Protein 3OT1 (pdb70)

CATH classification: 3.40.50.880

Solvent-accessible surface area: 14676 Å² total

Nearest PDB structures (foldseek):
  3ot1-assembly1_B  TM=9.955E-01  e=1.383E-37  Vibrio cholerae O1 biovar El Tor str. N16961
  4xll-assembly1_B  TM=9.506E-01  e=4.021E-21  Toxoplasma gondii
  4k2h-assembly1_A  TM=8.533E-01  e=3.666E-15  Salmonella enterica subsp. enterica serovar Typhimurium str. LT2
  1sy7-assembly1_A  TM=6.856E-01  e=3.556E-09  Neurospora crassa
  8j4r-assembly1_D  TM=6.897E-01  e=1.342E-07  Escherichia coli

Sequence (383 aa):
SKKRILVPVAHGSEEETVIIVDTLVRAGFFQQVTAAVGGDDKKLQVQGSRGVWLTAEQTTLEEACSSAEEAFDALALPPGGVGGAQQAFADSTALLALIDAFSQQGKLVAAICATPALVFAKQQKFVGARTCHPNFFDHIPSERLSRRQQRVCYYATQHLLTSQGPGTALLEFALAIALLAGVELAQHVAAPVLLHPQQLTELSGFIDAQSSKRILVPVAHGSEEETVIIVDTLVRAGFQVTAAVGDKLQVQGSRGVWLTAEEQTLEACSSAEAFDALALPPGGVGGAQAFADDSTALLALIDAFSSQQGKLVAAIATPALVFAKQQQKFVGARTCHPNFFDHIPSERRLSRRQQRVCYYATQHLLTSQGPGTALLEFALAIALLAGVVELAQHVAAPVLLHPQQLLTELSGF

Secondary structure (DSSP, 8-state):
--EEE--B-TT----HHHHHHHHHHTT-EE--BSSS-SEEE-TTS-EEE-SSBGGG--GGG-SEEEE---HHHHHHHHT-HHHHHHHHHHHHTT-EEEEETTHIIIIIITTT-STT-----GGGGGGS-TTT---SSEEEEGGGTEEEE-SGGGHHHHHH--HHHH-HHHHHHHH-----HHHHHHHHTTTTT-/--EEE--B-TT----HHHHHHHHHHTT-EE--BSSS-SEEE-TTS-EEE-SSBGGG--GGG-SEEEE---HHHHHHHHT-HHHHHHHHHHHHTT-EEEE--HIIIIIITTT-STT-----GGGGGGS-TTT---SSEEEEGGGTEEEE-SGGGHHHHHH--HHHH-HHHHHHHH-----GGGGSSSTT-

Foldseek 3Di:
DQEEEEEWEAQFAVLRCLLVVLSVLLVHHYFEYEDDAQWHAYNVGDIDGGPYYLVPDDLVVGQEYEYTDGPVGLLSLQVGPSNLVNLVRQLVVVGAYEYEACNCQSHCLVPVHPVPAAEHAPVRQVSDPPVRYDPDQWDAGNVRNYIYHHDPVSSNLRSLCCCVPPNLVSSLVSPPVDDDPVSSVCSNCVVVVD/DFEEEEEWEAQFAVLRCLLVVLCVLLVYHYFEYEDDDQWHAYNVGDIDGGPYHLQPDALVVGQEYEYTDGPVGLLSLQVDPSNLVRVVRQQVVVHAYEYEVNCQSHCLVVVHPVPAAEYAPVRQVSDDPVRYDPDQWDAGNVRNYIYGYDPLSSNLRSLCCCVPPRLVSSCVSVVVDDPVVSCVVSPPD

Organism: Vibrio cholerae serotype O1 (strain ATCC 39315 / El Tor Inaba N16961) (NCBI:txid243277)

Radius of gyration: 20.35 Å; Cα contacts (8 Å, |Δi|>4): 961; chains: 2; bounding box: 56×48×40 Å

InterPro domains:
  IPR002818 DJ-1/PfpI [PF01965] (7-172)
  IPR006287 Protein/nucleic acid deglycase DJ-1 [TIGR01383] (8-185)
  IPR029062 Class I glutamine amidotransferase-like [G3DSA:3.40.50.880] (1-205)
  IPR029062 Class I glutamine amidotransferase-like [SSF52317] (7-192)
  IPR050325 Protein/nucleic acid deglycase [PTHR48094] (6-184)

Structure (mmCIF, N/CA/C/O backbone):
data_3OT1
#
_entry.id   3OT1
#
_cell.length_a   64.387
_cell.length_b   64.683
_cell.length_c   81.592
_cell.angle_alpha   90.00
_cell.angle_beta   90.00
_cell.angle_gamma   90.00
#
_symmetry.space_group_name_H-M   'P 21 21 21'
#
loop_
_entity.id
_entity.type
_entity.pdbx_description
1 polymer '4-methyl-5(B-hydroxyethyl)-thiazole monophosphate biosynthesis enzyme'
2 polymer '4-methyl-5(B-hydroxyethyl)-thiazole monophosphate biosynthesis enzyme'
3 non-polymer 'CHLORIDE ION'
4 non-polymer 'SODIUM ION'
5 water water
#
loop_
_atom_site.group_PDB
_atom_site.id
_atom_site.type_symbol
_atom_site.label_atom_id
_atom_site.label_alt_id
_atom_site.label_comp_id
_atom_site.label_asym_id
_atom_site.label_entity_id
_atom_site.label_seq_id
_atom_site.pdbx_PDB_ins_code
_atom_site.Cartn_x
_atom_site.Cartn_y
_atom_site.Cartn_z
_atom_site.occupancy
_atom_site.B_iso_or_equiv
_atom_site.auth_seq_id
_atom_site.auth_comp_id
_atom_site.auth_asym_id
_atom_site.auth_atom_id
_atom_site.pdbx_PDB_model_num
ATOM 1 N N . SER A 1 9 ? 20.536 41.034 22.281 1.00 25.45 6 SER A N 1
ATOM 2 C CA . SER A 1 9 ? 19.231 41.353 22.933 1.00 24.49 6 SER A CA 1
ATOM 3 C C . SER A 1 9 ? 18.731 42.785 22.643 1.00 22.85 6 SER A C 1
ATOM 4 O O . SER A 1 9 ? 17.912 43.341 23.408 1.00 24.16 6 SER A O 1
ATOM 7 N N A LYS A 1 10 ? 19.209 43.335 21.527 0.50 21.57 7 LYS A N 1
ATOM 8 N N B LYS A 1 10 ? 19.225 43.354 21.543 0.50 21.23 7 LYS A N 1
ATOM 9 C CA A LYS A 1 10 ? 18.807 44.647 21.005 0.50 19.34 7 LYS A CA 1
ATOM 10 C CA B LYS A 1 10 ? 18.795 44.657 21.005 0.50 18.68 7 LYS A CA 1
ATOM 11 C C A LYS A 1 10 ? 19.037 45.774 22.002 0.50 17.35 7 LYS A C 1
ATOM 12 C C B LYS A 1 10 ? 19.086 45.843 21.911 0.50 16.90 7 LYS A C 1
ATOM 13 O O A LYS A 1 10 ? 18.146 46.589 22.253 0.50 17.75 7 LYS A O 1
ATOM 14 O O B LYS A 1 10 ? 18.306 46.790 21.974 0.50 16.86 7 LYS A O 1
ATOM 25 N N . ARG A 1 11 ? 20.242 45.813 22.559 1.00 14.83 8 ARG A N 1
ATOM 26 C CA . ARG A 1 11 ? 20.602 46.764 23.600 1.00 12.87 8 ARG A CA 1
ATOM 27 C C . ARG A 1 11 ? 21.632 47.743 23.054 1.00 10.42 8 ARG A C 1
ATOM 28 O O . ARG A 1 11 ? 22.668 47.331 22.512 1.00 11.06 8 ARG A O 1
ATOM 36 N N . ILE A 1 12 ? 21.356 49.046 23.166 1.00 7.81 9 ILE A N 1
ATOM 37 C CA . ILE A 1 12 ? 22.235 50.074 22.602 1.00 7.22 9 ILE A CA 1
ATOM 38 C C . ILE A 1 12 ? 22.689 51.024 23.711 1.00 6.33 9 ILE A C 1
ATOM 39 O O . ILE A 1 12 ? 21.878 51.517 24.500 1.00 7.23 9 ILE A O 1
ATOM 44 N N . LEU A 1 13 ? 23.982 51.320 23.715 1.00 5.83 10 LEU A N 1
ATOM 45 C CA . LEU A 1 13 ? 24.553 52.301 24.625 1.00 5.72 10 LEU A CA 1
ATOM 46 C C . LEU A 1 13 ? 24.788 53.605 23.871 1.00 4.81 10 LEU A C 1
ATOM 47 O O . LEU A 1 13 ? 25.452 53.590 22.828 1.00 5.57 10 LEU A O 1
ATOM 52 N N . VAL A 1 14 ? 24.227 54.712 24.380 1.00 4.99 11 VAL A N 1
ATOM 53 C CA . VAL A 1 14 ? 24.375 56.037 23.789 1.00 4.96 11 VAL A CA 1
ATOM 54 C C . VAL A 1 14 ? 25.004 56.967 24.829 1.00 4.94 11 VAL A C 1
ATOM 55 O O . VAL A 1 14 ? 24.323 57.519 25.704 1.00 5.59 11 VAL A O 1
ATOM 59 N N . PRO A 1 15 ? 26.329 57.155 24.763 1.00 4.93 12 PRO A N 1
ATOM 60 C CA . PRO A 1 15 ? 26.972 58.114 25.654 1.00 5.21 12 PRO A CA 1
ATOM 61 C C . PRO A 1 15 ? 26.570 59.541 25.296 1.00 4.77 12 PRO A C 1
ATOM 62 O O . PRO A 1 15 ? 26.351 59.857 24.131 1.00 5.06 12 PRO A O 1
ATOM 66 N N . VAL A 1 16 ? 26.476 60.376 26.326 1.00 5.34 13 VAL A N 1
ATOM 67 C CA . VAL A 1 16 ? 26.212 61.797 26.163 1.00 5.08 13 VAL A CA 1
ATOM 68 C C . VAL A 1 16 ? 27.157 62.582 27.049 1.00 4.99 13 VAL A C 1
ATOM 69 O O . VAL A 1 16 ? 27.577 62.109 28.108 1.00 6.40 13 VAL A O 1
ATOM 73 N N . ALA A 1 17 ? 27.482 63.787 26.618 1.00 5.18 14 ALA A N 1
ATOM 74 C CA . ALA A 1 17 ? 28.375 64.669 27.370 1.00 5.65 14 ALA A CA 1
ATOM 75 C C . ALA A 1 17 ? 27.883 66.092 27.263 1.00 5.67 14 ALA A C 1
ATOM 76 O O . ALA A 1 17 ? 27.075 66.445 26.414 1.00 5.54 14 ALA A O 1
ATOM 78 N N . HIS A 1 18 ? 28.400 66.941 28.142 1.00 6.42 15 HIS A N 1
ATOM 79 C CA . HIS A 1 18 ? 28.245 68.379 27.988 1.00 6.71 15 HIS A CA 1
ATOM 80 C C . HIS A 1 18 ? 28.702 68.747 26.591 1.00 6.26 15 HIS A C 1
ATOM 81 O O . HIS A 1 18 ? 29.816 68.438 26.197 1.00 8.27 15 HIS A O 1
ATOM 88 N N . GLY A 1 19 ? 27.832 69.373 25.822 1.00 5.77 16 GLY A N 1
ATOM 89 C CA . GLY A 1 19 ? 28.163 69.754 24.479 1.00 5.28 16 GLY A CA 1
ATOM 90 C C . GLY A 1 19 ? 27.783 68.777 23.400 1.00 4.65 16 GLY A C 1
ATOM 91 O O . GLY A 1 19 ? 28.013 69.062 22.219 1.00 5.37 16 GLY A O 1
ATOM 92 N N . SER A 1 20 ? 27.224 67.627 23.758 1.00 4.76 17 SER A N 1
ATOM 93 C CA . SER A 1 20 ? 26.707 66.728 22.750 1.00 4.15 17 SER A CA 1
ATOM 94 C C . SER A 1 20 ? 25.594 67.395 21.951 1.00 4.13 17 SER A C 1
ATOM 95 O O . SER A 1 20 ? 24.826 68.206 22.478 1.00 5.07 17 SER A O 1
ATOM 98 N N . GLU A 1 21 ? 25.527 67.049 20.680 1.00 4.29 18 GLU A N 1
ATOM 99 C CA . GLU A 1 21 ? 24.502 67.574 19.772 1.00 3.95 18 GLU A CA 1
ATOM 100 C C . GLU A 1 21 ? 23.182 66.892 20.138 1.00 4.09 18 GLU A C 1
ATOM 101 O O . GLU A 1 21 ? 23.028 65.668 19.979 1.00 4.05 18 GLU A O 1
ATOM 107 N N . GLU A 1 22 ? 22.275 67.672 20.705 1.00 4.25 19 GLU A N 1
ATOM 108 C CA . GLU A 1 22 ? 21.078 67.102 21.302 1.00 3.96 19 GLU A CA 1
ATOM 109 C C . GLU A 1 22 ? 20.099 66.550 20.290 1.00 4.12 19 GLU A C 1
ATOM 110 O O . GLU A 1 22 ? 19.438 65.557 20.587 1.00 4.21 19 GLU A O 1
ATOM 129 N N . GLU A 1 24 ? 20.896 65.241 17.353 1.00 4.44 21 GLU A N 1
ATOM 130 C CA . GLU A 1 24 ? 21.474 63.967 16.942 1.00 4.33 21 GLU A CA 1
ATOM 131 C C . GLU A 1 24 ? 21.213 62.885 17.983 1.00 4.27 21 GLU A C 1
ATOM 132 O O . GLU A 1 24 ? 20.827 61.768 17.674 1.00 4.57 21 GLU A O 1
ATOM 138 N N . THR A 1 25 ? 21.487 63.220 19.234 1.00 4.23 22 THR A N 1
ATOM 139 C CA . THR A 1 25 ? 21.302 62.285 20.329 1.00 3.81 22 THR A CA 1
ATOM 140 C C . THR A 1 25 ? 19.872 61.768 20.387 1.00 4.37 22 THR A C 1
ATOM 141 O O . THR A 1 25 ? 19.645 60.560 20.472 1.00 4.41 22 THR A O 1
ATOM 145 N N . VAL A 1 26 ? 18.911 62.675 20.384 1.00 4.25 23 VAL A N 1
ATOM 146 C CA . VAL A 1 26 ? 17.528 62.304 20.584 1.00 4.36 23 VAL A CA 1
ATOM 147 C C . VAL A 1 26 ? 16.974 61.590 19.347 1.00 4.58 23 VAL A C 1
ATOM 148 O O . VAL A 1 26 ? 16.185 60.663 19.481 1.00 4.79 23 VAL A O 1
ATOM 152 N N . ILE A 1 27 ? 17.398 61.981 18.153 1.00 4.29 24 ILE A N 1
ATOM 153 C CA . ILE A 1 27 ? 17.023 61.231 16.957 1.00 4.61 24 ILE A CA 1
ATOM 154 C C . ILE A 1 27 ? 17.491 59.785 17.074 1.00 4.71 24 ILE A C 1
ATOM 155 O O . ILE A 1 27 ? 16.741 58.852 16.768 1.00 5.32 24 ILE A O 1
ATOM 160 N N . ILE A 1 28 ? 18.730 59.582 17.495 1.00 4.55 25 ILE A N 1
ATOM 161 C CA . ILE A 1 28 ? 19.250 58.224 17.653 1.00 4.76 25 ILE A CA 1
ATOM 162 C C . ILE A 1 28 ? 18.421 57.456 18.668 1.00 4.46 25 ILE A C 1
ATOM 163 O O . ILE A 1 28 ? 17.979 56.342 18.383 1.00 5.16 25 ILE A O 1
ATOM 168 N N . VAL A 1 29 ? 18.240 58.016 19.851 1.00 4.23 26 VAL A N 1
ATOM 169 C CA . VAL A 1 29 ? 17.553 57.284 20.900 1.00 4.38 26 VAL A CA 1
ATOM 170 C C . VAL A 1 29 ? 16.112 56.954 20.487 1.00 4.31 26 VAL A C 1
ATOM 171 O O . VAL A 1 29 ? 15.668 55.827 20.591 1.00 4.41 26 VAL A O 1
ATOM 175 N N . ASP A 1 30 ? 15.391 57.973 20.040 1.00 4.55 27 ASP A N 1
ATOM 176 C CA . ASP A 1 30 ? 13.972 57.829 19.693 1.00 4.49 27 ASP A CA 1
ATOM 177 C C . ASP A 1 30 ? 13.814 56.786 18.586 1.00 4.41 27 ASP A C 1
ATOM 178 O O . ASP A 1 30 ? 13.004 55.862 18.692 1.00 5.13 27 ASP A O 1
ATOM 183 N N . THR A 1 31 ? 14.586 56.913 17.520 1.00 4.54 28 THR A N 1
ATOM 184 C CA . THR A 1 31 ? 14.459 55.997 16.396 1.00 4.45 28 THR A CA 1
ATOM 185 C C . THR A 1 31 ? 14.736 54.564 16.809 1.00 4.46 28 THR A C 1
ATOM 186 O O . THR A 1 31 ? 14.020 53.638 16.414 1.00 4.83 28 THR A O 1
ATOM 190 N N . LEU A 1 32 ? 15.762 54.356 17.618 1.00 4.06 29 LEU A N 1
ATOM 191 C CA . LEU A 1 32 ? 16.050 53.001 18.070 1.00 4.20 29 LEU A CA 1
ATOM 192 C C . LEU A 1 32 ? 14.975 52.460 19.004 1.00 4.06 29 LEU A C 1
ATOM 193 O O . LEU A 1 32 ? 14.663 51.271 18.925 1.00 5.10 29 LEU A O 1
ATOM 198 N N . VAL A 1 33 ? 14.397 53.306 19.851 1.00 4.42 30 VAL A N 1
ATOM 199 C CA . VAL A 1 33 ? 13.299 52.874 20.696 1.00 4.25 30 VAL A CA 1
ATOM 200 C C . VAL A 1 33 ? 12.075 52.471 19.847 1.00 4.62 30 VAL A C 1
ATOM 201 O O . VAL A 1 33 ? 11.378 51.499 20.153 1.00 4.62 30 VAL A O 1
ATOM 205 N N . ARG A 1 34 ? 11.826 53.189 18.767 1.00 4.20 31 ARG A N 1
ATOM 206 C CA . ARG A 1 34 ? 10.762 52.849 17.851 1.00 4.54 31 ARG A CA 1
ATOM 207 C C . ARG A 1 34 ? 10.928 51.465 17.244 1.00 4.98 31 ARG A C 1
ATOM 208 O O . ARG A 1 34 ? 9.950 50.819 16.852 1.00 5.51 31 ARG A O 1
ATOM 216 N N . ALA A 1 35 ? 12.183 51.054 17.114 1.00 4.63 32 ALA A N 1
ATOM 217 C CA . ALA A 1 35 ? 12.549 49.749 16.569 1.00 4.96 32 ALA A CA 1
ATOM 218 C C . ALA A 1 35 ? 12.560 48.651 17.616 1.00 5.23 32 ALA A C 1
ATOM 219 O O . ALA A 1 35 ? 12.951 47.521 17.303 1.00 7.76 32 ALA A O 1
ATOM 221 N N . GLY A 1 36 ? 12.122 48.934 18.836 1.00 4.66 33 GLY A N 1
ATOM 222 C CA . GLY A 1 36 ? 12.028 47.922 19.874 1.00 6.09 33 GLY A CA 1
ATOM 223 C C . GLY A 1 36 ? 13.326 47.682 20.617 1.00 6.19 33 GLY A C 1
ATOM 224 O O . GLY A 1 36 ? 13.439 46.712 21.362 1.00 7.78 33 GLY A O 1
ATOM 225 N N . PHE A 1 37 ? 14.325 48.545 20.433 1.00 6.03 34 PHE A N 1
ATOM 226 C CA A PHE A 1 37 ? 15.587 48.364 21.097 0.50 6.61 34 PHE A CA 1
ATOM 227 C CA B PHE A 1 37 ? 15.587 48.396 21.158 0.50 6.66 34 PHE A CA 1
ATOM 228 C C . PHE A 1 37 ? 15.503 48.957 22.532 1.00 7.51 34 PHE A C 1
ATOM 229 O O . PHE A 1 37 ? 14.697 49.860 22.821 1.00 8.68 34 PHE A O 1
ATOM 244 N N A GLN A 1 38 ? 16.332 48.418 23.418 0.50 8.51 35 GLN A N 1
ATOM 245 N N B GLN A 1 38 ? 16.351 48.420 23.394 0.50 8.46 35 GLN A N 1
ATOM 246 C CA A GLN A 1 38 ? 16.507 48.965 24.750 0.50 9.63 35 GLN A CA 1
ATOM 247 C CA B GLN A 1 38 ? 16.528 48.909 24.736 0.50 9.52 35 GLN A CA 1
ATOM 248 C C A GLN A 1 38 ? 17.720 49.874 24.725 0.50 8.71 35 GLN A C 1
ATOM 249 C C B GLN A 1 38 ? 17.725 49.866 24.725 0.50 8.67 35 GLN A C 1
ATOM 250 O O A GLN A 1 38 ? 18.842 49.411 24.542 0.50 9.37 35 GLN A O 1
ATOM 251 O O B GLN A 1 38 ? 18.851 49.417 24.542 0.50 9.35 35 GLN A O 1
ATOM 262 N N . VAL A 1 39 ? 17.479 51.161 24.921 1.00 7.83 36 VAL A N 1
ATOM 263 C CA . VAL A 1 39 ? 18.513 52.185 24.739 1.00 7.48 36 VAL A CA 1
ATOM 264 C C . VAL A 1 39 ? 18.853 52.812 26.061 1.00 7.83 36 VAL A C 1
ATOM 265 O O . VAL A 1 39 ? 17.984 53.305 26.775 1.00 9.62 36 VAL A O 1
ATOM 269 N N . THR A 1 40 ? 20.135 52.795 26.400 1.00 6.68 37 THR A N 1
ATOM 270 C CA . THR A 1 40 ? 20.659 53.390 27.608 1.00 7.57 37 THR A CA 1
ATOM 271 C C . THR A 1 40 ? 21.480 54.624 27.253 1.00 6.56 37 THR A C 1
ATOM 272 O O . THR A 1 40 ? 22.491 54.523 26.559 1.00 7.28 37 THR A O 1
ATOM 289 N N . ALA A 1 42 ? 24.015 57.249 28.744 1.00 6.41 39 ALA A N 1
ATOM 290 C CA . ALA A 1 42 ? 24.980 57.227 29.831 1.00 7.19 39 ALA A CA 1
ATOM 291 C C . ALA A 1 42 ? 25.861 58.457 29.758 1.00 6.77 39 ALA A C 1
ATOM 292 O O . ALA A 1 42 ? 26.380 58.775 28.709 1.00 7.31 39 ALA A O 1
ATOM 294 N N . ALA A 1 43 ? 25.989 59.166 30.869 1.00 6.65 40 ALA A N 1
ATOM 295 C CA . ALA A 1 43 ? 26.690 60.447 30.892 1.00 7.48 40 ALA A CA 1
ATOM 296 C C . ALA A 1 43 ? 28.175 60.320 31.153 1.00 7.86 40 ALA A C 1
ATOM 297 O O . ALA A 1 43 ? 28.580 59.669 32.111 1.00 9.84 40 ALA A O 1
ATOM 299 N N . VAL A 1 44 ? 28.962 61.040 30.364 1.00 7.88 41 VAL A N 1
ATOM 300 C CA . VAL A 1 44 ? 30.343 61.334 30.674 1.00 9.30 41 VAL A CA 1
ATOM 301 C C . VAL A 1 44 ? 30.403 62.311 31.841 1.00 10.23 41 VAL A C 1
ATOM 302 O O . VAL A 1 44 ? 29.719 63.343 31.847 1.00 10.02 41 VAL A O 1
ATOM 306 N N A GLY A 1 45 ? 31.219 61.909 32.816 0.50 11.28 42 GLY A N 1
ATOM 307 N N B GLY A 1 45 ? 31.240 62.056 32.844 0.50 11.33 42 GLY A N 1
ATOM 308 C CA A GLY A 1 45 ? 31.342 62.581 34.085 0.50 11.89 42 GLY A CA 1
ATOM 309 C CA B GLY A 1 45 ? 31.459 63.061 33.907 0.50 12.07 42 GLY A CA 1
ATOM 310 C C A GLY A 1 45 ? 30.565 61.894 35.171 0.50 12.68 42 GLY A C 1
ATOM 311 C C B GLY A 1 45 ? 30.737 62.798 35.219 0.50 12.43 42 GLY A C 1
ATOM 312 O O A GLY A 1 45 ? 30.237 60.700 35.095 0.50 12.91 42 GLY A O 1
ATOM 313 O O B GLY A 1 45 ? 30.324 61.669 35.495 0.50 13.26 42 GLY A O 1
ATOM 314 N N A ASP A 1 46 ? 30.269 62.695 36.184 0.50 12.91 43 ASP A N 1
ATOM 315 N N B ASP A 1 46 ? 30.566 63.849 36.020 0.50 12.91 43 ASP A N 1
ATOM 316 C CA A ASP A 1 46 ? 29.665 62.235 37.407 0.50 13.59 43 ASP A CA 1
ATOM 317 C CA B ASP A 1 46 ? 30.174 63.689 37.431 0.50 13.79 43 ASP A CA 1
ATOM 318 C C A ASP A 1 46 ? 28.299 62.885 37.645 0.50 13.34 43 ASP A C 1
ATOM 319 C C B ASP A 1 46 ? 28.663 63.729 37.737 0.50 13.38 43 ASP A C 1
ATOM 320 O O A ASP A 1 46 ? 27.668 62.592 38.676 0.50 13.76 43 ASP A O 1
ATOM 321 O O B ASP A 1 46 ? 28.269 63.782 38.906 0.50 14.32 43 ASP A O 1
ATOM 330 N N . LYS A 1 47 ? 27.822 63.722 36.702 1.00 13.01 44 LYS A N 1
ATOM 331 C CA A LYS A 1 47 ? 26.442 64.230 36.768 0.50 12.51 44 LYS A CA 1
ATOM 332 C CA B LYS A 1 47 ? 26.412 63.991 36.873 0.50 12.66 44 LYS A CA 1
ATOM 333 C C . LYS A 1 47 ? 25.621 63.437 35.728 1.00 11.14 44 LYS A C 1
ATOM 334 O O . LYS A 1 47 ? 26.060 63.342 34.573 1.00 11.76 44 LYS A O 1
ATOM 345 N N . LEU A 1 48 ? 24.442 62.966 36.065 1.00 9.46 45 LEU A N 1
ATOM 346 C CA . LEU A 1 48 ? 23.646 62.250 35.079 1.00 9.40 45 LEU A CA 1
ATOM 347 C C . LEU A 1 48 ? 22.964 63.147 34.048 1.00 7.70 45 LEU A C 1
ATOM 348 O O . LEU A 1 48 ? 22.639 62.688 32.954 1.00 8.23 45 LEU A O 1
ATOM 353 N N . GLN A 1 49 ? 22.763 64.415 34.379 1.00 7.54 46 GLN A N 1
ATOM 354 C CA . GLN A 1 49 ? 22.275 65.352 33.380 1.00 8.37 46 GLN A CA 1
ATOM 355 C C . GLN A 1 49 ? 23.433 66.162 32.833 1.00 8.29 46 GLN A C 1
ATOM 356 O O . GLN A 1 49 ? 24.329 66.615 33.569 1.00 10.13 46 GLN A O 1
ATOM 362 N N . VAL A 1 50 ? 23.422 66.348 31.527 1.00 7.18 47 VAL A N 1
ATOM 363 C CA . VAL A 1 50 ? 24.422 67.131 30.836 1.00 7.38 47 VAL A CA 1
ATOM 364 C C . VAL A 1 50 ? 23.717 68.079 29.894 1.00 6.32 47 VAL A C 1
ATOM 365 O O . VAL A 1 50 ? 22.659 67.768 29.337 1.00 7.58 47 VAL A O 1
ATOM 369 N N . GLN A 1 51 ? 24.304 69.237 29.671 1.00 6.25 48 GLN A N 1
ATOM 370 C C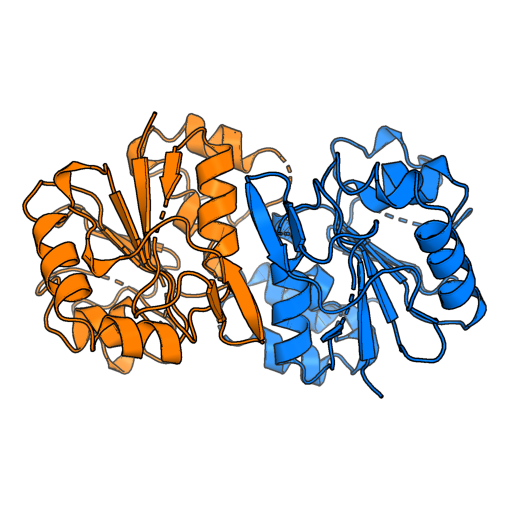A . GLN A 1 51 ? 23.674 70.232 28.822 1.00 6.41 48 GLN A CA 1
ATOM 371 C C . GLN A 1 51 ? 24.182 70.077 27.399 1.00 5.48 48 GLN A C 1
ATOM 372 O O . GLN A 1 51 ? 25.391 70.099 27.146 1.00 6.31 48 GLN A O 1
ATOM 378 N N . GLY A 1 52 ? 23.260 69.868 26.463 1.00 5.68 49 GLY A N 1
ATOM 379 C CA . GLY A 1 52 ? 23.597 69.769 25.073 1.00 5.44 49 GLY A CA 1
ATOM 380 C C . GLY A 1 52 ? 24.137 71.063 24.494 1.00 5.30 49 GLY A C 1
ATOM 381 O O . GLY A 1 52 ? 24.100 72.127 25.114 1.00 6.72 49 GLY A O 1
ATOM 382 N N . SER A 1 53 ? 24.651 70.940 23.279 1.00 5.62 50 SER A N 1
ATOM 383 C CA . SER A 1 53 ? 25.301 72.041 22.584 1.00 5.78 50 SER A CA 1
ATOM 384 C C . SER A 1 53 ? 24.449 73.287 22.414 1.00 5.57 50 SER A C 1
ATOM 385 O O . SER A 1 53 ? 24.998 74.379 22.347 1.00 7.13 50 SER A O 1
ATOM 388 N N . ARG A 1 54 ? 23.141 73.114 22.298 1.00 5.15 51 ARG A N 1
ATOM 389 C CA . ARG A 1 54 ? 22.188 74.220 22.127 1.00 5.32 51 ARG A CA 1
ATOM 390 C C . ARG A 1 54 ? 21.310 74.412 23.358 1.00 6.32 51 ARG A C 1
ATOM 391 O O . ARG A 1 54 ? 20.222 74.973 23.285 1.00 7.44 51 ARG A O 1
ATOM 399 N N . GLY A 1 55 ? 21.790 73.933 24.489 1.00 6.54 52 GLY A N 1
ATOM 400 C CA . GLY A 1 55 ? 21.187 74.229 25.770 1.00 7.20 52 GLY A CA 1
ATOM 401 C C . GLY A 1 55 ? 20.213 73.182 26.275 1.00 6.29 52 GLY A C 1
ATOM 402 O O . GLY A 1 55 ? 19.763 73.291 27.412 1.00 8.18 52 GLY A O 1
ATOM 403 N N . VAL A 1 56 ? 19.870 72.189 25.462 1.00 5.89 53 VAL A N 1
ATOM 404 C CA . VAL A 1 56 ? 18.862 71.216 25.848 1.00 5.87 53 VAL A CA 1
ATOM 405 C C . VAL A 1 56 ? 19.477 70.233 26.843 1.00 5.56 53 VAL A C 1
ATOM 406 O O . VAL A 1 56 ? 20.516 69.619 26.552 1.00 5.96 53 VAL A O 1
ATOM 410 N N . TRP A 1 57 ? 18.834 70.052 27.995 1.00 5.71 54 TRP A N 1
ATOM 411 C CA . TRP A 1 57 ? 19.324 69.109 28.997 1.00 5.83 54 TRP A CA 1
ATOM 412 C C . TRP A 1 57 ? 19.048 67.682 28.575 1.00 6.19 54 TRP A C 1
ATOM 413 O O . TRP A 1 57 ? 17.923 67.342 28.238 1.00 6.91 54 TRP A O 1
ATOM 424 N N . LEU A 1 58 ? 20.101 66.864 28.612 1.00 6.55 55 LEU A N 1
ATOM 425 C CA . LEU A 1 58 ? 20.055 65.438 28.315 1.00 6.62 55 LEU A CA 1
ATOM 426 C C . LEU A 1 58 ? 20.202 64.697 29.637 1.00 6.66 55 LEU A C 1
ATOM 427 O O . LEU A 1 58 ? 21.199 64.817 30.315 1.00 7.85 55 LEU A O 1
ATOM 432 N N . THR A 1 59 ? 19.179 63.935 29.997 1.00 6.42 56 THR A N 1
ATOM 433 C CA . THR A 1 59 ? 19.126 63.233 31.260 1.00 6.59 56 THR A CA 1
ATOM 434 C C . THR A 1 59 ? 19.436 61.748 31.050 1.00 6.60 56 THR A C 1
ATOM 435 O O . THR A 1 59 ? 18.621 60.994 30.507 1.00 8.34 56 THR A O 1
ATOM 439 N N . ALA A 1 60 ? 20.636 61.355 31.451 1.00 6.41 57 ALA A N 1
ATOM 440 C CA . ALA A 1 60 ? 21.064 59.978 31.325 1.00 7.16 57 ALA A CA 1
ATOM 441 C C . ALA A 1 60 ? 20.565 59.153 32.500 1.00 8.28 57 ALA A C 1
ATOM 442 O O . ALA A 1 60 ? 20.165 59.687 33.526 1.00 9.75 57 ALA A O 1
ATOM 444 N N . GLU A 1 61 ? 20.589 57.838 32.321 1.00 9.78 58 GLU A N 1
ATOM 445 C CA . GLU A 1 61 ? 20.119 56.944 33.383 1.00 12.12 58 GLU A CA 1
ATOM 446 C C . GLU A 1 61 ? 21.254 56.345 34.182 1.00 12.39 58 GLU A C 1
ATOM 447 O O . GLU A 1 61 ? 21.022 55.722 35.213 1.00 14.24 58 GLU A O 1
ATOM 453 N N . GLN A 1 62 ? 22.484 56.521 33.727 1.00 13.20 59 GLN A N 1
ATOM 454 C CA . GLN A 1 62 ? 23.629 56.047 34.466 1.00 13.98 59 GLN A CA 1
ATOM 455 C C . GLN A 1 62 ? 24.874 56.746 33.946 1.00 13.39 59 GLN A C 1
ATOM 456 O O . GLN A 1 62 ? 24.868 57.456 32.922 1.00 12.11 59 GLN A O 1
ATOM 462 N N . THR A 1 63 ? 25.934 56.534 34.685 1.00 14.18 60 THR A N 1
ATOM 463 C CA A THR A 1 63 ? 27.202 57.137 34.380 0.50 14.64 60 THR A CA 1
ATOM 464 C CA B THR A 1 63 ? 27.224 57.115 34.414 0.50 14.98 60 THR A CA 1
ATOM 465 C C . THR A 1 63 ? 27.984 56.247 33.415 1.00 14.65 60 THR A C 1
ATOM 466 O O . THR A 1 63 ? 27.852 55.016 33.407 1.00 14.54 60 THR A O 1
ATOM 473 N N . LEU A 1 64 ? 28.806 56.863 32.585 1.00 15.41 61 LEU A N 1
ATOM 474 C CA . LEU A 1 64 ? 29.606 56.089 31.645 1.00 16.78 61 LEU A CA 1
ATOM 475 C C . LEU A 1 64 ? 30.542 55.077 32.338 1.00 18.01 61 LEU A C 1
ATOM 476 O O . LEU A 1 64 ? 30.770 54.004 31.798 1.00 18.34 61 LEU A O 1
ATOM 481 N N A GLU A 1 65 ? 31.056 55.406 33.521 0.50 19.22 62 GLU A N 1
ATOM 482 N N B GLU A 1 65 ? 31.051 55.432 33.526 0.50 19.06 62 GLU A N 1
ATOM 483 C CA A GLU A 1 65 ? 31.920 54.478 34.279 0.50 20.09 62 GLU A CA 1
ATOM 484 C CA B GLU A 1 65 ? 31.857 54.518 34.378 0.50 19.80 62 GLU A CA 1
ATOM 485 C C A GLU A 1 65 ? 31.209 53.188 34.733 0.50 20.05 62 GLU A C 1
ATOM 486 C C B GLU A 1 65 ? 31.182 53.175 34.575 0.50 19.96 62 GLU A C 1
ATOM 487 O O A GLU A 1 65 ? 31.865 52.178 34.999 0.50 21.03 62 GLU A O 1
ATOM 488 O O B GLU A 1 65 ? 31.815 52.123 34.449 0.50 21.06 62 GLU A O 1
ATOM 499 N N . ALA A 1 66 ? 29.882 53.221 34.846 1.00 19.99 63 ALA A N 1
ATOM 500 C CA . ALA A 1 66 ? 29.092 52.018 35.176 1.00 19.81 63 ALA A CA 1
ATOM 501 C C . ALA A 1 66 ? 28.754 51.116 33.980 1.00 19.05 63 ALA A C 1
ATOM 502 O O . ALA A 1 66 ? 28.017 50.121 34.132 1.00 20.99 63 ALA A O 1
ATOM 504 N N . CYS A 1 67 ? 29.264 51.452 32.793 1.00 16.45 64 CYS A N 1
ATOM 505 C CA . CYS A 1 67 ? 28.905 50.717 31.609 1.00 15.27 64 CYS A CA 1
ATOM 506 C C . CYS A 1 67 ? 29.939 49.685 31.256 1.00 15.14 64 CYS A C 1
ATOM 507 O O . CYS A 1 67 ? 31.128 49.961 31.315 1.00 15.42 64 CYS A O 1
ATOM 510 N N . SER A 1 68 ? 29.465 48.508 30.886 1.00 15.06 65 SER A N 1
ATOM 511 C CA A SER A 1 68 ? 30.369 47.503 30.349 0.50 15.15 65 SER A CA 1
ATOM 512 C CA B SER A 1 68 ? 30.318 47.426 30.414 0.50 15.49 65 SER A CA 1
ATOM 513 C C . SER A 1 68 ? 29.777 46.922 29.078 1.00 14.52 65 SER A C 1
ATOM 514 O O . SER A 1 68 ? 28.560 46.718 28.941 1.00 14.47 65 SER A O 1
ATOM 519 N N . ALA A 1 69 ? 30.670 46.700 28.121 1.00 13.25 66 ALA A N 1
ATOM 520 C CA . ALA A 1 69 ? 30.272 46.369 26.773 1.00 12.39 66 ALA A CA 1
ATOM 521 C C . ALA A 1 69 ? 29.449 45.099 26.667 1.00 12.06 66 ALA A C 1
ATOM 522 O O . ALA A 1 69 ? 28.635 44.999 25.778 1.00 11.53 66 ALA A O 1
ATOM 524 N N . GLU A 1 70 ? 29.647 44.104 27.560 1.00 13.03 67 GLU A N 1
ATOM 525 C CA A GLU A 1 70 ? 28.902 42.823 27.445 0.70 13.67 67 GLU A CA 1
ATOM 526 C CA B GLU A 1 70 ? 28.917 42.828 27.487 0.30 13.81 67 GLU A CA 1
ATOM 527 C C . GLU A 1 70 ? 27.405 42.989 27.650 1.00 13.85 67 GLU A C 1
ATOM 528 O O . GLU A 1 70 ? 26.628 42.110 27.248 1.00 15.72 67 GLU A O 1
ATOM 539 N N . ALA A 1 71 ? 26.992 44.113 28.254 1.00 13.96 68 ALA A N 1
ATOM 540 C CA . ALA A 1 71 ? 25.572 44.400 28.465 1.00 14.15 68 ALA A CA 1
ATOM 541 C C . ALA A 1 71 ? 24.898 45.011 27.246 1.00 13.29 68 ALA A C 1
ATOM 542 O O . ALA A 1 71 ? 23.714 45.317 27.307 1.00 14.52 68 ALA A O 1
ATOM 544 N N . PHE A 1 72 ? 25.637 45.206 26.151 1.00 10.93 69 PHE A N 1
ATOM 545 C CA . PHE A 1 72 ? 25.095 45.892 24.978 1.00 9.64 69 PHE A CA 1
ATOM 546 C C . PHE A 1 72 ? 25.460 45.176 23.698 1.00 9.74 69 PHE A C 1
ATOM 547 O O . PHE A 1 72 ? 26.469 44.470 23.630 1.00 10.74 69 PHE A O 1
ATOM 555 N N . ASP A 1 73 ? 24.680 45.423 22.665 1.00 8.87 70 ASP A N 1
ATOM 556 C CA . ASP A 1 73 ? 24.945 44.924 21.337 1.00 8.92 70 ASP A CA 1
ATOM 557 C C . ASP A 1 73 ? 25.616 45.939 20.432 1.00 8.17 70 ASP A C 1
ATOM 558 O O . ASP A 1 73 ? 26.198 45.551 19.439 1.00 9.55 70 ASP A O 1
ATOM 563 N N . ALA A 1 74 ? 25.506 47.235 20.751 1.00 7.10 71 ALA A N 1
ATOM 564 C CA . ALA A 1 74 ? 26.082 48.263 19.905 1.00 6.64 71 ALA A CA 1
ATOM 565 C C . ALA A 1 74 ? 26.256 49.540 20.690 1.00 6.10 71 ALA A C 1
ATOM 566 O O . ALA A 1 74 ? 25.594 49.775 21.699 1.00 6.43 71 ALA A O 1
ATOM 568 N N . LEU A 1 75 ? 27.185 50.352 20.187 1.00 5.33 72 LEU A N 1
ATOM 569 C CA . LEU A 1 75 ? 27.558 51.635 20.766 1.00 5.14 72 LEU A CA 1
ATOM 570 C C . LEU A 1 75 ? 27.258 52.708 19.724 1.00 5.17 72 LEU A C 1
ATOM 571 O O . LEU A 1 75 ? 27.707 52.587 18.594 1.00 6.29 72 LEU A O 1
ATOM 576 N N . ALA A 1 76 ? 26.512 53.754 20.102 1.00 5.46 73 ALA A N 1
ATOM 577 C CA . ALA A 1 76 ? 26.182 54.847 19.198 1.00 5.20 73 ALA A CA 1
ATOM 578 C C . ALA A 1 76 ? 26.619 56.173 19.810 1.00 5.26 73 ALA A C 1
ATOM 579 O O . ALA A 1 76 ? 26.173 56.532 20.914 1.00 5.73 73 ALA A O 1
ATOM 581 N N . LEU A 1 77 ? 27.505 56.867 19.105 1.00 4.88 74 LEU A N 1
ATOM 582 C CA . LEU A 1 77 ? 28.130 58.075 19.606 1.00 4.43 74 LEU A CA 1
ATOM 583 C C . LEU A 1 77 ? 27.594 59.297 18.867 1.00 4.59 74 LEU A C 1
ATOM 584 O O . LEU A 1 77 ? 27.846 59.481 17.677 1.00 5.87 74 LEU A O 1
ATOM 589 N N . PRO A 1 78 ? 26.851 60.166 19.584 1.00 4.63 75 PRO A N 1
ATOM 590 C CA A PRO A 1 78 ? 26.452 61.445 19.004 0.70 4.40 75 PRO A CA 1
ATOM 591 C CA B PRO A 1 78 ? 26.467 61.401 18.913 0.30 4.36 75 PRO A CA 1
ATOM 592 C C . PRO A 1 78 ? 27.653 62.340 18.710 1.00 4.62 75 PRO A C 1
ATOM 593 O O . PRO A 1 78 ? 28.743 62.112 19.243 1.00 5.00 75 PRO A O 1
ATOM 600 N N . GLY A 1 79 ? 27.411 63.369 17.921 1.00 4.74 76 GLY A N 1
ATOM 601 C CA . GLY A 1 79 ? 28.404 64.393 17.642 1.00 5.35 76 GLY A CA 1
ATOM 602 C C . GLY A 1 79 ? 28.194 65.633 18.476 1.00 4.97 76 GLY A C 1
ATOM 603 O O . GLY A 1 79 ? 27.855 65.560 19.657 1.00 5.43 76 GLY A O 1
ATOM 604 N N . GLY A 1 80 ? 28.395 66.783 17.854 1.00 5.90 77 GLY A N 1
ATOM 605 C CA . GLY A 1 80 ? 28.584 68.054 18.549 1.00 6.43 77 GLY A CA 1
ATOM 606 C C . GLY A 1 80 ? 30.053 68.239 18.840 1.00 6.54 77 GLY A C 1
ATOM 607 O O . GLY A 1 80 ? 30.720 67.283 19.217 1.00 7.76 77 GLY A O 1
ATOM 608 N N . VAL A 1 81 ? 30.557 69.462 18.684 1.00 6.63 78 VAL A N 1
ATOM 609 C CA . VAL A 1 81 ? 31.984 69.681 18.820 1.00 7.06 78 VAL A CA 1
ATOM 610 C C . VAL A 1 81 ? 32.445 69.518 20.266 1.00 6.77 78 VAL A C 1
ATOM 611 O O . VAL A 1 81 ? 33.391 68.756 20.568 1.00 7.53 78 VAL A O 1
ATOM 615 N N . GLY A 1 82 ? 31.774 70.210 21.183 1.00 6.84 79 GLY A N 1
ATOM 616 C CA . GLY A 1 82 ? 32.132 70.073 22.592 1.00 7.07 79 GLY A CA 1
ATOM 617 C C . GLY A 1 82 ? 31.950 68.655 23.120 1.00 6.75 79 GLY A C 1
ATOM 618 O O . GLY A 1 82 ? 32.742 68.157 23.917 1.00 8.03 79 GLY A O 1
ATOM 619 N N . GLY A 1 83 ? 30.877 68.003 22.707 1.00 5.98 80 GLY A N 1
ATOM 620 C CA . GLY A 1 83 ? 30.601 66.636 23.119 1.00 6.26 80 GLY A CA 1
ATOM 621 C C . GLY A 1 83 ? 31.648 65.666 22.594 1.00 6.14 80 GLY A C 1
ATOM 622 O O . GLY A 1 83 ? 32.128 64.811 23.338 1.00 5.96 80 GLY A O 1
ATOM 623 N N . ALA A 1 84 ? 32.004 65.790 21.320 1.00 5.96 81 ALA A N 1
ATOM 624 C CA . ALA A 1 84 ? 33.042 64.937 20.747 1.00 6.27 81 ALA A CA 1
ATOM 625 C C . ALA A 1 84 ? 34.365 65.143 21.474 1.00 6.64 81 ALA A C 1
ATOM 626 O O . ALA A 1 84 ? 35.101 64.189 21.732 1.00 7.53 81 ALA A O 1
ATOM 628 N N . GLN A 1 85 ? 34.689 66.387 21.830 1.00 6.89 82 GLN A N 1
ATOM 629 C CA A GLN A 1 85 ? 35.937 66.656 22.567 0.64 7.63 82 GLN A CA 1
ATOM 630 C CA B GLN A 1 85 ? 35.940 66.634 22.549 0.35 7.35 82 GLN A CA 1
ATOM 631 C C . GLN A 1 85 ? 35.875 66.006 23.950 1.00 7.50 82 GLN A C 1
ATOM 632 O O . GLN A 1 85 ? 36.848 65.451 24.441 1.00 8.61 82 GLN A O 1
ATOM 643 N N . ALA A 1 86 ? 34.716 66.087 24.598 1.00 7.01 83 ALA A N 1
ATOM 644 C CA . ALA A 1 86 ? 34.532 65.439 25.893 1.00 7.37 83 ALA A CA 1
ATOM 645 C C . ALA A 1 86 ? 34.717 63.927 25.781 1.00 7.53 83 ALA A C 1
ATOM 646 O O . ALA A 1 86 ? 35.328 63.300 26.654 1.00 8.65 83 ALA A O 1
ATOM 648 N N . PHE A 1 87 ? 34.216 63.327 24.706 1.00 6.80 84 PHE A N 1
ATOM 649 C CA . PHE A 1 87 ? 34.427 61.914 24.454 1.00 6.58 84 PHE A CA 1
ATOM 650 C C . PHE A 1 87 ? 35.919 61.602 24.294 1.00 7.29 84 PHE A C 1
ATOM 651 O O . PHE A 1 87 ? 36.427 60.616 24.840 1.00 8.06 84 PHE A O 1
ATOM 659 N N . ALA A 1 88 ? 36.602 62.432 23.525 1.00 7.34 85 ALA A N 1
ATOM 660 C CA . ALA A 1 88 ? 38.042 62.228 23.266 1.00 8.66 85 ALA A CA 1
ATOM 661 C C . ALA A 1 88 ? 38.878 62.317 24.533 1.00 9.16 85 ALA A C 1
ATOM 662 O O . ALA A 1 88 ? 39.931 61.663 24.631 1.00 11.12 85 ALA A O 1
ATOM 664 N N . ASP A 1 89 ? 38.400 63.115 25.488 1.00 8.74 86 ASP A N 1
ATOM 665 C CA . ASP A 1 89 ? 39.066 63.353 26.761 1.00 10.20 86 ASP A CA 1
ATOM 666 C C . ASP A 1 89 ? 38.649 62.373 27.856 1.00 10.56 86 ASP A C 1
ATOM 667 O O . ASP A 1 89 ? 39.130 62.469 28.983 1.00 12.82 86 ASP A O 1
ATOM 672 N N . SER A 1 90 ? 37.776 61.425 27.541 1.00 9.07 87 SER A N 1
ATOM 673 C CA . SER A 1 90 ? 37.255 60.495 28.506 1.00 8.84 87 SER A CA 1
ATOM 674 C C . SER A 1 90 ? 37.922 59.147 28.378 1.00 8.94 87 SER A C 1
ATOM 675 O O . SER A 1 90 ? 37.738 58.446 27.404 1.00 8.64 87 SER A O 1
ATOM 678 N N . THR A 1 91 ? 38.703 58.798 29.393 1.00 10.02 88 THR A N 1
ATOM 679 C CA . THR A 1 91 ? 39.340 57.485 29.479 1.00 10.76 88 THR A CA 1
ATOM 680 C C . THR A 1 91 ? 38.317 56.371 29.282 1.00 10.07 88 THR A C 1
ATOM 681 O O . THR A 1 91 ? 38.545 55.419 28.518 1.00 10.12 88 THR A O 1
ATOM 685 N N . ALA A 1 92 ? 37.202 56.477 29.984 1.00 9.72 89 ALA A N 1
ATOM 686 C CA . ALA A 1 92 ? 36.189 55.435 29.941 1.00 9.97 89 ALA A CA 1
ATOM 687 C C . ALA A 1 92 ? 35.569 55.328 28.554 1.00 9.04 89 ALA A C 1
ATOM 688 O O . ALA A 1 92 ? 35.279 54.230 28.101 1.00 9.05 89 ALA A O 1
ATOM 690 N N . LEU A 1 93 ? 35.318 56.451 27.886 1.00 7.95 90 LEU A N 1
ATOM 691 C CA . LEU A 1 93 ? 34.702 56.408 26.566 1.00 7.10 90 LEU A CA 1
ATOM 692 C C . LEU A 1 93 ? 35.637 55.712 25.586 1.00 7.30 90 LEU A C 1
ATOM 693 O O . LEU A 1 93 ? 35.225 54.859 24.796 1.00 6.48 90 LEU A O 1
ATOM 698 N N . LEU A 1 94 ? 36.901 56.127 25.594 1.00 7.72 91 LEU A N 1
ATOM 699 C CA . LEU A 1 94 ? 37.865 55.527 24.685 1.00 8.09 91 LEU A CA 1
ATOM 700 C C . LEU A 1 94 ? 38.014 54.021 24.927 1.00 7.99 91 LEU A C 1
ATOM 701 O O . LEU A 1 94 ? 38.100 53.248 23.977 1.00 7.97 91 LEU A O 1
ATOM 706 N N . ALA A 1 95 ? 38.015 53.615 26.190 1.00 7.87 92 ALA A N 1
ATOM 707 C CA . ALA A 1 95 ? 38.053 52.203 26.533 1.00 8.61 92 ALA A CA 1
ATOM 708 C C . ALA A 1 95 ? 36.819 51.454 26.030 1.00 7.99 92 ALA A C 1
ATOM 709 O O . ALA A 1 95 ? 36.939 50.297 25.627 1.00 8.29 92 ALA A O 1
ATOM 711 N N . LEU A 1 96 ? 35.633 52.074 26.085 1.00 7.43 93 LEU A N 1
ATOM 712 C CA . LEU A 1 96 ? 34.436 51.419 25.588 1.00 7.75 93 LEU A CA 1
ATOM 713 C C . LEU A 1 96 ? 34.524 51.217 24.090 1.00 6.28 93 LEU A C 1
ATOM 714 O O . LEU A 1 96 ? 34.051 50.220 23.589 1.00 6.99 93 LEU A O 1
ATOM 719 N N . ILE A 1 97 ? 35.086 52.180 23.361 1.00 6.34 94 ILE A N 1
ATOM 720 C CA . ILE A 1 97 ? 35.259 51.970 21.923 1.00 6.84 94 ILE A CA 1
ATOM 721 C C . ILE A 1 97 ? 36.097 50.703 21.684 1.00 6.80 94 ILE A C 1
ATOM 722 O O . ILE A 1 97 ? 35.740 49.860 20.859 1.00 7.75 94 ILE A O 1
ATOM 727 N N . ASP A 1 98 ? 37.198 50.571 22.412 1.00 6.95 95 ASP A N 1
ATOM 728 C CA . ASP A 1 98 ? 38.049 49.391 22.301 1.00 7.36 95 ASP A CA 1
ATOM 729 C C . ASP A 1 98 ? 37.264 48.115 22.655 1.00 6.56 95 ASP A C 1
ATOM 730 O O . ASP A 1 98 ? 37.349 47.112 21.966 1.00 7.59 95 ASP A O 1
ATOM 735 N N . ALA A 1 99 ? 36.506 48.181 23.740 1.00 6.74 96 ALA A N 1
ATOM 736 C CA . ALA A 1 99 ? 35.793 46.991 24.224 1.00 7.35 96 ALA A CA 1
ATOM 737 C C . ALA A 1 99 ? 34.738 46.531 23.227 1.00 7.48 96 ALA A C 1
ATOM 738 O O . ALA A 1 99 ? 34.651 45.339 22.930 1.00 9.43 96 ALA A O 1
ATOM 740 N N . PHE A 1 100 ? 33.915 47.440 22.714 1.00 6.31 97 PHE A N 1
ATOM 741 C CA . PHE A 1 100 ? 32.888 47.083 21.747 1.00 6.56 97 PHE A CA 1
ATOM 742 C C . PHE A 1 100 ? 33.512 46.531 20.476 1.00 6.50 97 PHE A C 1
ATOM 743 O O . PHE A 1 100 ? 33.087 45.511 19.954 1.00 7.06 97 PHE A O 1
ATOM 751 N N . SER A 1 101 ? 34.519 47.212 19.955 1.00 5.98 98 SER A N 1
ATOM 752 C CA . SER A 1 101 ? 35.124 46.800 18.714 1.00 6.54 98 SER A CA 1
ATOM 753 C C . SER A 1 101 ? 35.812 45.440 18.845 1.00 6.69 98 SER A C 1
ATOM 754 O O . SER A 1 101 ? 35.733 44.637 17.931 1.00 7.51 98 SER A O 1
ATOM 757 N N . GLN A 1 102 ? 36.405 45.176 19.997 1.00 6.08 99 GLN A N 1
ATOM 758 C CA . GLN A 1 102 ? 37.102 43.892 20.223 1.00 6.59 99 GLN A CA 1
ATOM 759 C C . GLN A 1 102 ? 36.144 42.771 20.599 1.00 7.42 99 GLN A C 1
ATOM 760 O O . GLN A 1 102 ? 36.534 41.631 20.723 1.00 11.55 99 GLN A O 1
ATOM 766 N N . GLN A 1 103 ? 34.873 43.071 20.747 1.00 6.41 100 GLN A N 1
ATOM 767 C CA . GLN A 1 103 ? 33.799 42.086 20.857 1.00 6.91 100 GLN A CA 1
ATOM 768 C C . GLN A 1 103 ? 33.031 41.896 19.554 1.00 7.18 100 GLN A C 1
ATOM 769 O O . GLN A 1 103 ? 32.048 41.167 19.515 1.00 9.25 100 GLN A O 1
ATOM 775 N N . GLY A 1 104 ? 33.488 42.545 18.486 1.00 7.32 101 GLY A N 1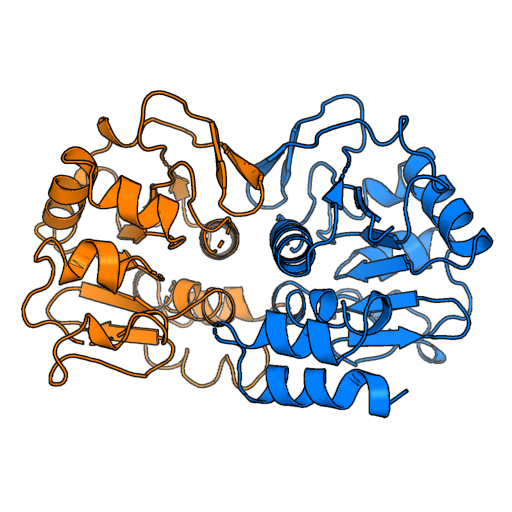
ATOM 776 C CA . GLY A 1 104 ? 32.888 42.417 17.176 1.00 8.04 101 GLY A CA 1
ATOM 777 C C . GLY A 1 104 ? 31.576 43.148 17.004 1.00 8.01 101 GLY A C 1
ATOM 778 O O . GLY A 1 104 ? 30.833 42.869 16.067 1.00 9.90 101 GLY A O 1
ATOM 779 N N . LYS A 1 105 ? 31.299 44.096 17.889 1.00 6.70 102 LYS A N 1
ATOM 780 C CA . LYS A 1 105 ? 30.015 44.794 17.899 1.00 6.84 102 LYS A CA 1
ATOM 781 C C . LYS A 1 105 ? 30.045 46.061 17.094 1.00 6.75 102 LYS A C 1
ATOM 782 O O . LYS A 1 105 ? 31.060 46.740 17.048 1.00 7.39 102 LYS A O 1
ATOM 788 N N . LEU A 1 106 ? 28.899 46.396 16.506 1.00 6.40 103 LEU A N 1
ATOM 789 C CA . LEU A 1 106 ? 28.746 47.651 15.809 1.00 6.59 103 LEU A CA 1
ATOM 790 C C . LEU A 1 106 ? 29.058 48.844 16.701 1.00 5.76 103 LEU A C 1
ATOM 791 O O . LEU A 1 106 ? 28.497 49.001 17.782 1.00 6.26 103 LEU A O 1
ATOM 796 N N . VAL A 1 107 ? 29.932 49.705 16.178 1.00 5.19 104 VAL A N 1
ATOM 797 C CA . VAL A 1 107 ? 30.164 51.038 16.707 1.00 5.65 104 VAL A CA 1
ATOM 798 C C . VAL A 1 107 ? 29.707 52.010 15.629 1.00 5.29 104 VAL A C 1
ATOM 799 O O . VAL A 1 107 ? 30.075 51.876 14.459 1.00 5.53 104 VAL A O 1
ATOM 803 N N . ALA A 1 108 ? 28.885 52.972 16.051 1.00 5.34 105 ALA A N 1
ATOM 804 C CA . ALA A 1 108 ? 28.285 53.943 15.142 1.00 5.23 105 ALA A CA 1
ATOM 805 C C . ALA A 1 108 ? 28.591 55.333 15.668 1.00 5.41 105 ALA A C 1
ATOM 806 O O . ALA A 1 108 ? 28.486 55.554 16.861 1.00 6.53 105 ALA A O 1
ATOM 808 N N . ALA A 1 109 ? 28.962 56.257 14.803 1.00 5.18 106 ALA A N 1
ATOM 809 C CA . ALA A 1 109 ? 29.263 57.613 15.230 1.00 5.23 106 ALA A CA 1
ATOM 810 C C . ALA A 1 109 ? 28.933 58.620 14.152 1.00 5.27 106 ALA A C 1
ATOM 811 O O . ALA A 1 109 ? 29.032 58.335 12.966 1.00 5.56 106 ALA A O 1
ATOM 813 N N . ILE A 1 110 ? 28.570 59.830 14.571 1.00 5.01 107 ILE A N 1
ATOM 814 C CA . ILE A 1 110 ? 28.110 60.848 13.653 1.00 4.85 107 ILE A CA 1
ATOM 815 C C . ILE A 1 110 ? 28.802 62.175 13.909 1.00 5.17 107 ILE A C 1
ATOM 816 O O . ILE A 1 110 ? 29.250 62.464 15.015 1.00 5.90 107 ILE A O 1
ATOM 821 N N . CYS A 1 111 ? 28.787 63.005 12.863 1.00 5.85 108 CYS A N 1
ATOM 822 C CA . CYS A 1 111 ? 29.152 64.404 12.964 1.00 6.43 108 CYS A CA 1
ATOM 823 C C . CYS A 1 111 ? 30.630 64.608 13.339 1.00 6.45 108 CYS A C 1
ATOM 824 O O . CYS A 1 111 ? 31.499 64.096 12.646 1.00 6.75 108 CYS A O 1
ATOM 827 N N . ALA A 1 112 ? 30.928 65.362 14.391 1.00 6.49 109 ALA A N 1
ATOM 828 C CA . ALA A 1 112 ? 32.315 65.635 14.750 1.00 7.57 109 ALA A CA 1
ATOM 829 C C . ALA A 1 112 ? 33.049 64.412 15.288 1.00 6.49 109 ALA A C 1
ATOM 830 O O . ALA A 1 112 ? 34.276 64.387 15.316 1.00 7.26 109 ALA A O 1
ATOM 832 N N . THR A 1 113 ? 32.319 63.430 15.796 1.00 5.71 110 THR A N 1
ATOM 833 C CA . THR A 1 113 ? 32.943 62.370 16.560 1.00 5.94 110 THR A CA 1
ATOM 834 C C . THR A 1 113 ? 33.956 61.524 15.791 1.00 6.02 110 THR A C 1
ATOM 835 O O . THR A 1 113 ? 35.006 61.243 16.323 1.00 6.32 110 THR A O 1
ATOM 839 N N . PRO A 1 114 ? 33.660 61.117 14.548 1.00 5.98 111 PRO A N 1
ATOM 840 C CA . PRO A 1 114 ? 34.694 60.309 13.851 1.00 6.41 111 PRO A CA 1
ATOM 841 C C . PRO A 1 114 ? 35.999 61.096 13.684 1.00 7.40 111 PRO A C 1
ATOM 842 O O . PRO A 1 114 ? 37.071 60.487 13.689 1.00 9.17 111 PRO A O 1
ATOM 846 N N . ALA A 1 115 ? 35.921 62.412 13.505 1.00 6.95 112 ALA A N 1
ATOM 847 C CA . ALA A 1 115 ? 37.114 63.264 13.366 1.00 7.78 112 ALA A CA 1
ATOM 848 C C . ALA A 1 115 ? 37.809 63.508 14.704 1.00 8.12 112 ALA A C 1
ATOM 849 O O . ALA A 1 115 ? 39.011 63.249 14.853 1.00 10.70 112 ALA A O 1
ATOM 851 N N . LEU A 1 116 ? 37.070 64.032 15.679 1.00 7.14 113 LEU A N 1
ATOM 852 C CA . LEU A 1 116 ? 37.662 64.479 16.929 1.00 7.82 113 LEU A CA 1
ATOM 853 C C . LEU A 1 116 ? 37.921 63.368 17.931 1.00 8.12 113 LEU A C 1
ATOM 854 O O . LEU A 1 116 ? 38.728 63.565 18.855 1.00 9.38 113 LEU A O 1
ATOM 859 N N . VAL A 1 117 ? 37.277 62.207 17.745 1.00 7.50 114 VAL A N 1
ATOM 860 C CA . VAL A 1 117 ? 37.525 61.048 18.591 1.00 7.56 114 VAL A CA 1
ATOM 861 C C . VAL A 1 117 ? 38.342 59.991 17.828 1.00 8.10 114 VAL A C 1
ATOM 862 O O . VAL A 1 117 ? 39.471 59.694 18.224 1.00 9.50 114 VAL A O 1
ATOM 866 N N . PHE A 1 118 ? 37.802 59.429 16.755 1.00 7.93 115 PHE A N 1
ATOM 867 C CA . PHE A 1 118 ? 38.482 58.286 16.141 1.00 8.55 115 PHE A CA 1
ATOM 868 C C . PHE A 1 118 ? 39.827 58.676 15.514 1.00 9.31 115 PHE A C 1
ATOM 869 O O . PHE A 1 118 ? 40.856 58.052 15.790 1.00 10.05 115 PHE A O 1
ATOM 877 N N . ALA A 1 119 ? 39.814 59.703 14.668 1.00 10.68 116 ALA A N 1
ATOM 878 C CA . ALA A 1 119 ? 41.024 60.107 13.974 1.00 11.32 116 ALA A CA 1
ATOM 879 C C . ALA A 1 119 ? 42.063 60.595 14.990 1.00 12.21 116 ALA A C 1
ATOM 880 O O . ALA A 1 119 ? 43.230 60.218 14.881 1.00 14.35 116 ALA A O 1
ATOM 882 N N . LYS A 1 120 ? 41.655 61.335 16.025 1.00 12.44 117 LYS A N 1
ATOM 883 C CA . LYS A 1 120 ? 42.593 61.882 17.019 1.00 13.15 117 LYS A CA 1
ATOM 884 C C . LYS A 1 120 ? 43.145 60.880 18.039 1.00 13.32 117 LYS A C 1
ATOM 885 O O . LYS A 1 120 ? 44.250 61.055 18.542 1.00 15.55 117 LYS A O 1
ATOM 889 N N . GLN A 1 121 ? 42.394 59.824 18.352 1.00 11.81 118 GLN A N 1
ATOM 890 C CA . GLN A 1 121 ? 42.773 58.859 19.386 1.00 12.37 118 GLN A CA 1
ATOM 891 C C . GLN A 1 121 ? 43.052 57.463 18.834 1.00 11.51 118 GLN A C 1
ATOM 892 O O . GLN A 1 121 ? 43.048 56.483 19.578 1.00 12.99 118 GLN A O 1
ATOM 898 N N . GLN A 1 122 ? 43.332 57.398 17.539 1.00 11.84 119 GLN A N 1
ATOM 899 C CA . GLN A 1 122 ? 43.705 56.152 16.857 1.00 12.32 119 GLN A CA 1
ATOM 900 C C . GLN A 1 122 ? 42.694 55.050 17.088 1.00 11.68 119 GLN A C 1
ATOM 901 O O . GLN A 1 122 ? 43.041 53.946 17.470 1.00 13.21 119 GLN A O 1
ATOM 907 N N . LYS A 1 123 ? 41.432 55.360 16.852 1.00 10.16 120 LYS A N 1
ATOM 908 C CA . LYS A 1 123 ? 40.395 54.343 16.818 1.00 9.05 120 LYS A CA 1
ATOM 909 C C . LYS A 1 123 ? 40.001 54.100 15.372 1.00 8.82 120 LYS A C 1
ATOM 910 O O . LYS A 1 123 ? 39.943 55.035 14.588 1.00 9.86 120 LYS A O 1
ATOM 916 N N . PHE A 1 124 ? 39.725 52.841 15.030 1.00 8.38 121 PHE A N 1
ATOM 917 C CA . PHE A 1 124 ? 39.334 52.451 13.672 1.00 8.73 121 PHE A CA 1
ATOM 918 C C . PHE A 1 124 ? 40.358 52.885 12.630 1.00 9.14 121 PHE A C 1
ATOM 919 O O . PHE A 1 124 ? 40.019 53.297 11.518 1.00 9.98 121 PHE A O 1
ATOM 927 N N . VAL A 1 125 ? 41.626 52.738 12.992 1.00 9.79 122 VAL A N 1
ATOM 928 C CA . VAL A 1 125 ? 42.706 52.982 12.061 1.00 11.25 122 VAL A CA 1
ATOM 929 C C . VAL A 1 125 ? 42.535 52.072 10.846 1.00 11.36 122 VAL A C 1
ATOM 930 O O . VAL A 1 125 ? 42.255 50.876 10.974 1.00 11.71 122 VAL A O 1
ATOM 934 N N . GLY A 1 126 ? 42.638 52.662 9.668 1.00 12.22 123 GLY A N 1
ATOM 935 C CA . GLY A 1 126 ? 42.444 51.913 8.445 1.00 12.31 123 GLY A CA 1
ATOM 936 C C . GLY A 1 126 ? 41.012 51.802 7.950 1.00 11.61 123 GLY A C 1
ATOM 937 O O . GLY A 1 126 ? 40.800 51.346 6.840 1.00 12.56 123 GLY A O 1
ATOM 938 N N . ALA A 1 127 ? 40.031 52.258 8.723 1.00 10.63 124 ALA A N 1
ATOM 939 C CA . ALA A 1 127 ? 38.627 52.154 8.308 1.00 10.04 124 ALA A CA 1
ATOM 940 C C . ALA A 1 127 ? 38.226 53.290 7.392 1.00 9.11 124 ALA A C 1
ATOM 941 O O . ALA A 1 127 ? 38.675 54.425 7.573 1.00 10.19 124 ALA A O 1
ATOM 943 N N . ARG A 1 128 ? 37.369 52.992 6.428 1.00 9.61 125 ARG A N 1
ATOM 944 C CA . ARG A 1 128 ? 36.657 54.030 5.693 1.00 9.19 125 ARG A CA 1
ATOM 945 C C . ARG A 1 128 ? 35.629 54.653 6.625 1.00 8.16 125 ARG A C 1
ATOM 946 O O . ARG A 1 128 ? 34.933 53.933 7.358 1.00 8.54 125 ARG A O 1
ATOM 962 N N . THR A 1 130 ? 33.074 58.521 7.220 1.00 6.54 127 THR A N 1
ATOM 963 C CA . THR A 1 130 ? 32.685 59.897 6.973 1.00 6.24 127 THR A CA 1
ATOM 964 C C . THR A 1 130 ? 32.567 60.620 8.312 1.00 6.00 127 THR A C 1
ATOM 965 O O . THR A 1 130 ? 32.774 60.043 9.388 1.00 6.37 127 THR A O 1
ATOM 969 N N . CYS A 1 131 ? 32.292 61.916 8.234 1.00 6.07 128 CYS A N 1
ATOM 970 C CA . CYS A 1 131 ? 32.124 62.775 9.406 1.00 6.35 128 CYS A CA 1
ATOM 971 C C . CYS A 1 131 ? 31.479 64.058 8.935 1.00 6.08 128 CYS A C 1
ATOM 972 O O . CYS A 1 131 ? 31.141 64.189 7.762 1.00 6.91 128 CYS A O 1
ATOM 975 N N . HIS A 1 132 ? 31.338 65.018 9.837 1.00 6.30 129 HIS A N 1
ATOM 976 C CA . HIS A 1 132 ? 30.801 66.309 9.412 1.00 6.73 129 HIS A CA 1
ATOM 977 C C . HIS A 1 132 ? 31.713 66.939 8.365 1.00 8.02 129 HIS A C 1
ATOM 978 O O . HIS A 1 132 ? 32.923 66.907 8.526 1.00 7.83 129 HIS A O 1
ATOM 985 N N . PRO A 1 133 ? 31.150 67.523 7.301 1.00 8.65 130 PRO A N 1
ATOM 986 C CA . PRO A 1 133 ? 31.986 68.108 6.256 1.00 9.96 130 PRO A CA 1
ATOM 987 C C . PRO A 1 133 ? 32.988 69.124 6.757 1.00 10.32 130 PRO A C 1
ATOM 988 O O . PRO A 1 133 ? 34.057 69.267 6.165 1.00 12.03 130 PRO A O 1
ATOM 992 N N . ASN A 1 134 ? 32.658 69.846 7.827 1.00 10.68 131 ASN A N 1
ATOM 993 C CA . ASN A 1 134 ? 33.580 70.852 8.335 1.00 11.76 131 ASN A CA 1
ATOM 994 C C . ASN A 1 134 ? 34.801 70.223 9.005 1.00 11.63 131 ASN A C 1
ATOM 995 O O . ASN A 1 134 ? 35.756 70.937 9.343 1.00 13.75 131 ASN A O 1
ATOM 1000 N N . PHE A 1 135 ? 34.810 68.878 9.114 1.00 11.31 132 PHE A N 1
ATOM 1001 C CA . PHE A 1 135 ? 35.917 68.123 9.673 1.00 10.58 132 PHE A CA 1
ATOM 1002 C C . PHE A 1 135 ? 36.494 67.063 8.717 1.00 11.13 132 PHE A C 1
ATOM 1003 O O . PHE A 1 135 ? 37.327 66.255 9.126 1.00 11.05 132 PHE A O 1
ATOM 1011 N N . PHE A 1 136 ? 36.093 67.095 7.445 1.00 10.92 133 PHE A N 1
ATOM 1012 C CA . PHE A 1 136 ? 36.609 66.118 6.474 1.00 10.97 133 PHE A CA 1
ATOM 1013 C C . PHE A 1 136 ? 38.136 66.081 6.449 1.00 11.92 133 PHE A C 1
ATOM 1014 O O . PHE A 1 136 ? 38.740 65.034 6.217 1.00 12.52 133 PHE A O 1
ATOM 1022 N N . ASP A 1 137 ? 38.748 67.237 6.675 1.00 12.92 134 ASP A N 1
ATOM 1023 C CA . ASP A 1 137 ? 40.198 67.337 6.611 1.00 14.05 134 ASP A CA 1
ATOM 1024 C C . ASP A 1 137 ? 40.939 66.573 7.719 1.00 13.75 134 ASP A C 1
ATOM 1025 O O . ASP A 1 137 ? 42.156 66.415 7.658 1.00 15.59 134 ASP A O 1
ATOM 1030 N N . HIS A 1 138 ? 40.203 66.085 8.715 1.00 12.65 135 HIS A N 1
ATOM 1031 C CA . HIS A 1 138 ? 40.782 65.265 9.770 1.00 12.45 135 HIS A CA 1
ATOM 1032 C C . HIS A 1 138 ? 40.932 63.785 9.392 1.00 11.73 135 HIS A C 1
ATOM 1033 O O . HIS A 1 138 ? 41.593 63.032 10.088 1.00 13.52 135 HIS A O 1
ATOM 1040 N N . ILE A 1 139 ? 40.278 63.359 8.323 1.00 11.80 136 ILE A N 1
ATOM 1041 C CA . ILE A 1 139 ? 40.256 61.951 7.953 1.00 12.25 136 ILE A CA 1
ATOM 1042 C C . ILE A 1 139 ? 41.296 61.739 6.837 1.00 13.19 136 ILE A C 1
ATOM 1043 O O . ILE A 1 139 ? 41.358 62.536 5.896 1.00 14.10 136 ILE A O 1
ATOM 1048 N N . PRO A 1 140 ? 42.086 60.650 6.903 1.00 14.31 137 PRO A N 1
ATOM 1049 C CA . PRO A 1 140 ? 43.020 60.406 5.787 1.00 14.76 137 PRO A CA 1
ATOM 1050 C C . PRO A 1 140 ? 42.281 60.402 4.461 1.00 15.07 137 PRO A C 1
ATOM 1051 O O . PRO A 1 140 ? 41.230 59.774 4.341 1.00 14.24 137 PRO A O 1
ATOM 1055 N N . SER A 1 141 ? 42.813 61.127 3.479 1.00 15.80 138 SER A N 1
ATOM 1056 C CA . SER A 1 141 ? 42.085 61.366 2.247 1.00 16.65 138 SER A CA 1
ATOM 1057 C C . SER A 1 141 ? 41.656 60.079 1.540 1.00 15.79 138 SER A C 1
ATOM 1058 O O . SER A 1 141 ? 40.576 60.028 0.958 1.00 16.21 138 SER A O 1
ATOM 1061 N N . GLU A 1 142 ? 42.496 59.047 1.597 1.00 14.90 139 GLU A N 1
ATOM 1062 C CA . GLU A 1 142 ? 42.210 57.784 0.922 1.00 15.75 139 GLU A CA 1
ATOM 1063 C C . GLU A 1 142 ? 41.148 56.970 1.668 1.00 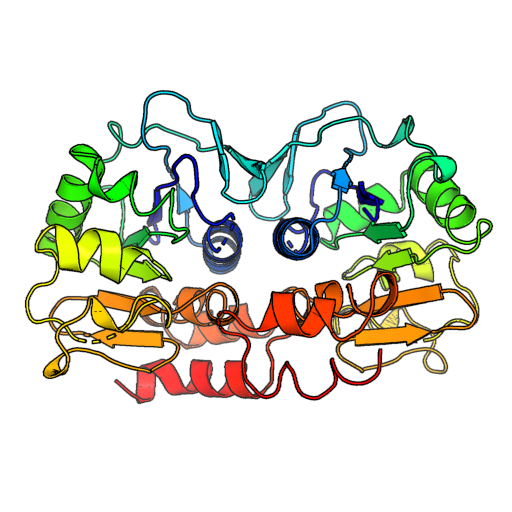14.76 139 GLU A C 1
ATOM 1064 O O . GLU A 1 142 ? 40.571 56.063 1.088 1.00 16.56 139 GLU A O 1
ATOM 1070 N N . ARG A 1 143 ? 40.883 57.306 2.934 1.00 12.89 140 ARG A N 1
ATOM 1071 C CA . ARG A 1 143 ? 39.859 56.608 3.738 1.00 12.42 140 ARG A CA 1
ATOM 1072 C C . ARG A 1 143 ? 38.561 57.401 3.866 1.00 11.76 140 ARG A C 1
ATOM 1073 O O . ARG A 1 143 ? 37.570 56.875 4.364 1.00 12.58 140 ARG A O 1
ATOM 1081 N N . LEU A 1 144 ? 38.567 58.666 3.459 1.00 10.55 141 LEU A N 1
ATOM 1082 C CA . LEU A 1 144 ? 37.379 59.518 3.610 1.00 10.33 141 LEU A CA 1
ATOM 1083 C C . LEU A 1 144 ? 36.265 59.091 2.664 1.00 9.85 141 LEU A C 1
ATOM 1084 O O . LEU A 1 144 ? 36.465 58.999 1.458 1.00 11.48 141 LEU A O 1
ATOM 1089 N N . SER A 1 145 ? 35.082 58.861 3.231 1.00 9.00 142 SER A N 1
ATOM 1090 C CA . SER A 1 145 ? 33.859 58.724 2.485 1.00 8.66 142 SER A CA 1
ATOM 1091 C C . SER A 1 145 ? 33.067 60.033 2.549 1.00 8.16 142 SER A C 1
ATOM 1092 O O . SER A 1 145 ? 33.004 60.672 3.618 1.00 8.72 142 SER A O 1
ATOM 1095 N N . ARG A 1 146 ? 32.433 60.401 1.439 1.00 8.52 143 ARG A N 1
ATOM 1096 C CA A ARG A 1 146 ? 31.485 61.511 1.399 0.50 8.66 143 ARG A CA 1
ATOM 1097 C CA B ARG A 1 146 ? 31.490 61.512 1.434 0.50 8.75 143 ARG A CA 1
ATOM 1098 C C . ARG A 1 146 ? 30.047 61.026 1.343 1.00 8.10 143 ARG A C 1
ATOM 1099 O O . ARG A 1 146 ? 29.138 61.806 1.071 1.00 9.26 143 ARG A O 1
ATOM 1114 N N . GLN A 1 147 ? 29.834 59.745 1.609 1.00 7.75 144 GLN A N 1
ATOM 1115 C CA A GLN A 1 147 ? 28.471 59.252 1.756 0.50 7.64 144 GLN A CA 1
ATOM 1116 C CA B GLN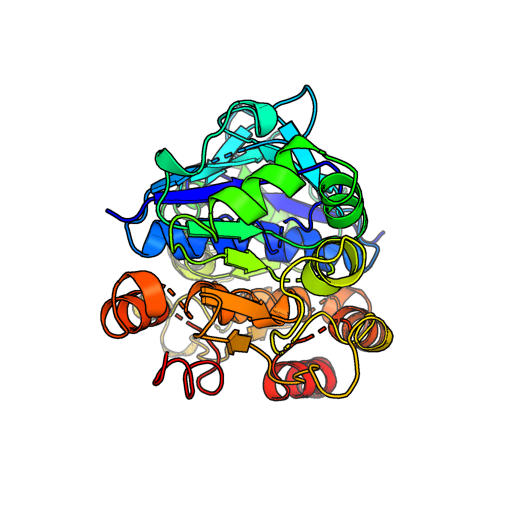 A 1 147 ? 28.482 59.226 1.764 0.50 7.49 144 GLN A CA 1
ATOM 1117 C C . GLN A 1 147 ? 27.819 59.894 2.967 1.00 7.17 144 GLN A C 1
ATOM 1118 O O . GLN A 1 147 ? 28.475 60.145 3.981 1.00 8.08 144 GLN A O 1
ATOM 1129 N N . ARG A 1 148 ? 26.522 60.135 2.863 1.00 7.23 145 ARG A N 1
ATOM 1130 C CA . ARG A 1 148 ? 25.755 60.613 4.009 1.00 6.86 145 ARG A CA 1
ATOM 1131 C C . ARG A 1 148 ? 25.814 59.614 5.160 1.00 6.31 145 ARG A C 1
ATOM 1132 O O . ARG A 1 148 ? 25.900 60.041 6.320 1.00 6.83 145 ARG A O 1
ATOM 1140 N N . VAL A 1 149 ? 25.767 58.316 4.848 1.00 6.53 146 VAL A N 1
ATOM 1141 C CA . VAL A 1 149 ? 25.938 57.222 5.799 1.00 6.68 146 VAL A CA 1
ATOM 1142 C C . VAL A 1 149 ? 26.940 56.231 5.185 1.00 6.16 146 VAL A C 1
ATOM 1143 O O . VAL A 1 149 ? 26.743 55.770 4.077 1.00 7.27 146 VAL A O 1
ATOM 1147 N N . CYS A 1 150 ? 28.012 55.971 5.917 1.00 6.29 147 CYS A N 1
ATOM 1148 C CA . CYS A 1 150 ? 29.084 55.091 5.484 1.00 6.86 147 CYS A CA 1
ATOM 1149 C C . CYS A 1 150 ? 29.206 53.876 6.411 1.00 6.10 147 CYS A C 1
ATOM 1150 O O . CYS A 1 150 ? 29.450 54.031 7.620 1.00 7.14 147 CYS A O 1
ATOM 1153 N N . TYR A 1 151 ? 29.052 52.669 5.877 1.00 6.86 148 TYR A N 1
ATOM 1154 C CA . TYR A 1 151 ? 29.287 51.443 6.611 1.00 7.33 148 TYR A CA 1
ATOM 1155 C C . TYR A 1 151 ? 30.576 50.791 6.129 1.00 7.15 148 TYR A C 1
ATOM 1156 O O . TYR A 1 151 ? 30.773 50.615 4.930 1.00 9.19 148 TYR A O 1
ATOM 1165 N N . TYR A 1 152 ? 31.447 50.478 7.081 1.00 7.80 149 TYR A N 1
ATOM 1166 C CA . TYR A 1 152 ? 32.703 49.785 6.814 1.00 7.88 149 TYR A CA 1
ATOM 1167 C C . TYR A 1 152 ? 32.669 48.445 7.565 1.00 8.10 149 TYR A C 1
ATOM 1168 O O . TYR A 1 152 ? 32.920 48.361 8.764 1.00 8.69 149 TYR A O 1
ATOM 1177 N N . ALA A 1 153 ? 32.321 47.392 6.838 1.00 9.04 150 ALA A N 1
ATOM 1178 C CA . ALA A 1 153 ? 31.985 46.120 7.453 1.00 9.89 150 ALA A CA 1
ATOM 1179 C C . ALA A 1 153 ? 33.171 45.475 8.159 1.00 10.63 150 ALA A C 1
ATOM 1180 O O . ALA A 1 153 ? 33.000 44.857 9.194 1.00 11.07 150 ALA A O 1
ATOM 1182 N N . THR A 1 154 ? 34.363 45.641 7.604 1.00 11.70 151 THR A N 1
ATOM 1183 C CA . THR A 1 154 ? 35.570 44.988 8.109 1.00 13.27 151 THR A CA 1
ATOM 1184 C C . THR A 1 154 ? 35.843 45.284 9.584 1.00 11.94 151 THR A C 1
ATOM 1185 O O . THR A 1 154 ? 36.359 44.432 10.310 1.00 13.69 151 THR A O 1
ATOM 1189 N N . GLN A 1 155 ? 35.485 46.484 10.032 1.00 10.42 152 GLN A N 1
ATOM 1190 C CA . GLN A 1 155 ? 35.657 46.869 11.423 1.00 9.72 152 GLN A CA 1
ATOM 1191 C C . GLN A 1 155 ? 34.313 47.194 12.090 1.00 8.75 152 GLN A C 1
ATOM 1192 O O . GLN A 1 155 ? 34.271 47.852 13.126 1.00 8.75 152 GLN A O 1
ATOM 1198 N N . HIS A 1 156 ? 33.209 46.694 11.517 1.00 8.53 153 HIS A N 1
ATOM 1199 C CA . HIS A 1 156 ? 31.864 46.873 12.077 1.00 8.17 153 HIS A CA 1
ATOM 1200 C C . HIS A 1 156 ? 31.630 48.328 12.468 1.00 7.12 153 HIS A C 1
ATOM 1201 O O . HIS A 1 156 ? 31.294 48.616 13.624 1.00 7.35 153 HIS A O 1
ATOM 1208 N N . LEU A 1 157 ? 31.846 49.243 11.524 1.00 6.43 154 LEU A N 1
ATOM 1209 C CA . LEU A 1 157 ? 31.829 50.676 11.817 1.00 6.33 154 LEU A CA 1
ATOM 1210 C C . LEU A 1 157 ? 30.840 51.417 10.922 1.00 6.10 154 LEU A C 1
ATOM 1211 O O . LEU A 1 157 ? 30.889 51.334 9.699 1.00 8.85 154 LEU A O 1
ATOM 1216 N N . LEU A 1 158 ? 29.936 52.170 11.542 1.00 5.31 155 LEU A N 1
ATOM 1217 C CA . LEU A 1 158 ? 28.969 52.977 10.809 1.00 5.15 155 LEU A CA 1
ATOM 1218 C C . LEU A 1 158 ? 29.224 54.439 11.149 1.00 4.69 155 LEU A C 1
ATOM 1219 O O . LEU A 1 158 ? 29.241 54.789 12.336 1.00 5.48 155 LEU A O 1
ATOM 1224 N N . THR A 1 159 ? 29.412 55.283 10.143 1.00 4.51 156 THR A N 1
ATOM 1225 C CA . THR A 1 159 ? 29.567 56.690 10.397 1.00 4.91 156 THR A CA 1
ATOM 1226 C C . THR A 1 159 ? 28.623 57.523 9.536 1.00 4.74 156 THR A C 1
ATOM 1227 O O . THR A 1 159 ? 28.094 57.069 8.527 1.00 5.42 156 THR A O 1
ATOM 1231 N N . SER A 1 160 ? 28.395 58.761 9.979 1.00 5.10 157 SER A N 1
ATOM 1232 C CA . SER A 1 160 ? 27.495 59.643 9.268 1.00 5.04 157 SER A CA 1
ATOM 1233 C C . SER A 1 160 ? 27.869 61.097 9.559 1.00 5.09 157 SER A C 1
ATOM 1234 O O . SER A 1 160 ? 28.736 61.370 10.368 1.00 5.48 157 SER A O 1
ATOM 1237 N N . GLN A 1 161 ? 27.232 62.033 8.876 1.00 5.45 158 GLN A N 1
ATOM 1238 C CA . GLN A 1 161 ? 27.736 63.401 8.763 1.00 6.04 158 GLN A CA 1
ATOM 1239 C C . GLN A 1 161 ? 27.182 64.466 9.705 1.00 5.78 158 GLN A C 1
ATOM 1240 O O . GLN A 1 161 ? 27.947 65.303 10.142 1.00 6.54 158 GLN A O 1
ATOM 1246 N N . GLY A 1 162 ? 25.893 64.519 9.995 1.00 5.90 159 GLY A N 1
ATOM 1247 C CA . GLY A 1 162 ? 25.406 65.681 10.727 1.00 6.39 159 GLY A CA 1
ATOM 1248 C C . GLY A 1 162 ? 23.957 65.579 11.107 1.00 6.17 159 GLY A C 1
ATOM 1249 O O . GLY A 1 162 ? 23.297 64.551 10.924 1.00 5.86 159 GLY A O 1
ATOM 1250 N N . PRO A 1 163 ? 23.416 66.677 11.629 1.00 6.23 160 PRO A N 1
ATOM 1251 C CA . PRO A 1 163 ? 22.039 66.682 12.079 1.00 6.37 160 PRO A CA 1
ATOM 1252 C C . PRO A 1 163 ? 21.076 66.166 11.003 1.00 6.02 160 PRO A C 1
ATOM 1253 O O . PRO A 1 163 ? 20.165 65.399 11.296 1.00 6.17 160 PRO A O 1
ATOM 1257 N N . GLY A 1 164 ? 21.278 66.610 9.770 1.00 5.43 161 GLY A N 1
ATOM 1258 C CA . GLY A 1 164 ? 20.410 66.259 8.665 1.00 6.03 161 GLY A CA 1
ATOM 1259 C C . GLY A 1 164 ? 20.580 64.862 8.120 1.00 5.33 161 GLY A C 1
ATOM 1260 O O . GLY A 1 164 ? 19.801 64.451 7.257 1.00 5.91 161 GLY A O 1
ATOM 1261 N N . THR A 1 165 ? 21.575 64.115 8.615 1.00 5.45 162 THR A N 1
ATOM 1262 C CA . THR A 1 165 ? 21.730 62.696 8.282 1.00 4.88 162 THR A CA 1
ATOM 1263 C C . THR A 1 165 ? 21.421 61.777 9.455 1.00 4.73 162 THR A C 1
ATOM 1264 O O . THR A 1 165 ? 21.545 60.561 9.322 1.00 5.20 162 THR A O 1
ATOM 1268 N N . ALA A 1 166 ? 21.011 62.319 10.595 1.00 4.63 163 ALA A N 1
ATOM 1269 C CA . ALA A 1 166 ? 20.894 61.528 11.796 1.00 5.16 163 ALA A CA 1
ATOM 1270 C C . ALA A 1 166 ? 19.791 60.463 11.688 1.00 4.52 163 ALA A C 1
ATOM 1271 O O . ALA A 1 166 ? 19.950 59.359 12.182 1.00 4.86 163 ALA A O 1
ATOM 1273 N N . LEU A 1 167 ? 18.652 60.825 11.092 1.00 5.32 164 LEU A N 1
ATOM 1274 C CA A LEU A 1 167 ? 17.589 59.858 10.904 0.60 5.73 164 LEU A CA 1
ATOM 1275 C CA B LEU A 1 167 ? 17.569 59.831 10.903 0.40 4.75 164 LEU A CA 1
ATOM 1276 C C . LEU A 1 167 ? 18.039 58.715 9.972 1.00 4.61 164 LEU A C 1
ATOM 1277 O O . LEU A 1 167 ? 17.830 57.531 10.252 1.00 4.97 164 LEU A O 1
ATOM 1286 N N . GLU A 1 168 ? 18.678 59.074 8.856 1.00 5.18 165 GLU A N 1
ATOM 1287 C CA . GLU A 1 168 ? 19.221 58.087 7.930 1.00 5.00 165 GLU A CA 1
ATOM 1288 C C . GLU A 1 168 ? 20.203 57.163 8.639 1.00 4.49 165 GLU A C 1
ATOM 1289 O O . GLU A 1 168 ? 20.184 55.953 8.434 1.00 5.37 165 GLU A O 1
ATOM 1295 N N . PHE A 1 169 ? 21.046 57.723 9.482 1.00 4.60 166 PHE A N 1
ATOM 1296 C CA . PHE A 1 169 ? 22.045 56.983 10.256 1.00 4.85 166 PHE A CA 1
ATOM 1297 C C . PHE A 1 169 ? 21.382 56.014 11.228 1.00 4.73 166 PHE A C 1
ATOM 1298 O O . PHE A 1 169 ? 21.769 54.835 11.307 1.00 4.77 166 PHE A O 1
ATOM 1306 N N . ALA A 1 170 ? 20.433 56.496 12.035 1.00 4.57 167 ALA A N 1
ATOM 1307 C CA . ALA A 1 170 ? 19.757 55.644 13.000 1.00 4.73 167 ALA A CA 1
ATOM 1308 C C . ALA A 1 170 ? 18.993 54.498 12.305 1.00 4.33 167 ALA A C 1
ATOM 1309 O O . ALA A 1 170 ? 19.009 53.363 12.788 1.00 5.16 167 ALA A O 1
ATOM 1311 N N . LEU A 1 171 ? 18.343 54.795 11.192 1.00 4.76 168 LEU A N 1
ATOM 1312 C CA . LEU A 1 171 ? 17.641 53.767 10.434 1.00 4.78 168 LEU A CA 1
ATOM 1313 C C . LEU A 1 171 ? 18.614 52.744 9.851 1.00 5.21 168 LEU A C 1
ATOM 1314 O O . LEU A 1 171 ? 18.303 51.548 9.839 1.00 5.56 168 LEU A O 1
ATOM 1319 N N . ALA A 1 172 ? 19.781 53.187 9.393 1.00 5.03 169 ALA A N 1
ATOM 1320 C CA . ALA A 1 172 ? 20.810 52.256 8.916 1.00 6.12 169 ALA A CA 1
ATOM 1321 C C . ALA A 1 172 ? 21.290 51.355 10.051 1.00 6.33 169 ALA A C 1
ATOM 1322 O O . ALA A 1 172 ? 21.536 50.166 9.840 1.00 6.40 169 ALA A O 1
ATOM 1332 N N . ILE A 1 174 ? 19.474 50.312 12.548 1.00 5.42 171 ILE A N 1
ATOM 1333 C CA . ILE A 1 174 ? 18.425 49.302 12.666 1.00 6.19 171 ILE A CA 1
ATOM 1334 C C . ILE A 1 174 ? 18.555 48.245 11.581 1.00 5.82 171 ILE A C 1
ATOM 1335 O O . ILE A 1 174 ? 18.449 47.039 11.860 1.00 6.28 171 ILE A O 1
ATOM 1340 N N . ALA A 1 175 ? 18.763 48.684 10.344 1.00 5.27 172 ALA A N 1
ATOM 1341 C CA . ALA A 1 175 ? 18.898 47.743 9.234 1.00 5.72 172 ALA A CA 1
ATOM 1342 C C . ALA A 1 175 ? 20.046 46.757 9.501 1.00 6.15 172 ALA A C 1
ATOM 1343 O O . ALA A 1 175 ? 19.883 45.542 9.274 1.00 7.56 172 ALA A O 1
ATOM 1345 N N . LEU A 1 176 ? 21.180 47.255 9.988 1.00 6.37 173 LEU A N 1
ATOM 1346 C CA . LEU A 1 176 ? 22.340 46.402 10.270 1.00 7.28 173 LEU A CA 1
ATOM 1347 C C . LEU A 1 176 ? 22.089 45.449 11.415 1.00 7.43 173 LEU A C 1
ATOM 1348 O O . LEU A 1 176 ? 22.496 44.287 11.372 1.00 9.55 173 LEU A O 1
ATOM 1353 N N . LEU A 1 177 ? 21.449 45.936 12.467 1.00 7.18 174 LEU A N 1
ATOM 1354 C CA . LEU A 1 177 ? 21.287 45.147 13.702 1.00 8.31 174 LEU A CA 1
ATOM 1355 C C . LEU A 1 177 ? 20.113 44.172 13.636 1.00 8.34 174 LEU A C 1
ATOM 1356 O O . LEU A 1 177 ? 20.154 43.115 14.254 1.00 10.19 174 LEU A O 1
ATOM 1361 N N . ALA A 1 178 ? 19.058 44.525 12.924 1.00 8.15 175 ALA A N 1
ATOM 1362 C CA . ALA A 1 178 ? 17.784 43.809 12.997 1.00 8.82 175 ALA A CA 1
ATOM 1363 C C . ALA A 1 178 ? 17.159 43.540 11.647 1.00 8.91 175 ALA A C 1
ATOM 1364 O O . ALA A 1 178 ? 16.110 42.915 11.605 1.00 9.88 175 ALA A O 1
ATOM 1366 N N . GLY A 1 179 ? 17.779 43.994 10.568 1.00 8.12 176 GLY A N 1
ATOM 1367 C CA . GLY A 1 179 ? 17.318 43.706 9.223 1.00 8.41 176 GLY A CA 1
ATOM 1368 C C . GLY A 1 179 ? 16.595 44.875 8.591 1.00 7.86 176 GLY A C 1
ATOM 1369 O O . GLY A 1 179 ? 15.984 45.699 9.272 1.00 7.77 176 GLY A O 1
ATOM 1370 N N . VAL A 1 180 ? 16.663 44.942 7.269 1.00 9.12 177 VAL A N 1
ATOM 1371 C CA . VAL A 1 180 ? 16.060 46.057 6.560 1.00 10.00 177 VAL A CA 1
ATOM 1372 C C . VAL A 1 180 ? 14.524 46.058 6.696 1.00 8.68 177 VAL A C 1
ATOM 1373 O O . VAL A 1 180 ? 13.916 47.122 6.650 1.00 8.95 177 VAL A O 1
ATOM 1377 N N . GLU A 1 181 ? 13.890 44.902 6.875 1.00 8.83 178 GLU A N 1
ATOM 1378 C CA . GLU A 1 181 ? 12.454 44.900 6.999 1.00 8.31 178 GLU A CA 1
ATOM 1379 C C 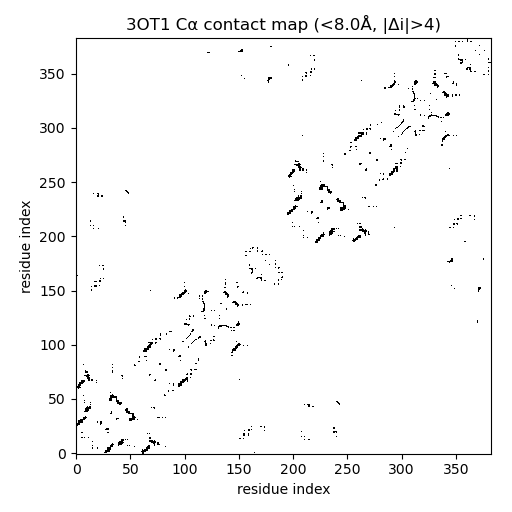. GLU A 1 181 ? 11.982 45.729 8.205 1.00 7.66 178 GLU A C 1
ATOM 1380 O O . GLU A 1 181 ? 11.113 46.573 8.076 1.00 8.09 178 GLU A O 1
ATOM 1386 N N . LEU A 1 182 ? 12.552 45.505 9.374 1.00 6.37 179 LEU A N 1
ATOM 1387 C CA . LEU A 1 182 ? 12.200 46.307 10.526 1.00 6.16 179 LEU A CA 1
ATOM 1388 C C . LEU A 1 182 ? 12.543 47.783 10.269 1.00 6.29 179 LEU A C 1
ATOM 1389 O O . LEU A 1 182 ? 11.747 48.676 10.594 1.00 6.70 179 LEU A O 1
ATOM 1394 N N . ALA A 1 183 ? 13.714 48.066 9.710 1.00 5.70 180 ALA A N 1
ATOM 1395 C CA . ALA A 1 183 ? 14.084 49.453 9.439 1.00 5.75 180 ALA A CA 1
ATOM 1396 C C . ALA A 1 183 ? 13.037 50.128 8.548 1.00 6.08 180 ALA A C 1
ATOM 1397 O O . ALA A 1 183 ? 12.671 51.269 8.796 1.00 6.24 180 ALA A O 1
ATOM 1399 N N . GLN A 1 184 ? 12.563 49.416 7.525 1.00 6.55 181 GLN A N 1
ATOM 1400 C CA . GLN A 1 184 ? 11.542 49.979 6.625 1.00 7.28 181 GLN A CA 1
ATOM 1401 C C . GLN A 1 184 ? 10.246 50.259 7.366 1.00 7.20 181 GLN A C 1
ATOM 1402 O O . GLN A 1 184 ? 9.601 51.291 7.131 1.00 7.37 181 GLN A O 1
ATOM 1408 N N . HIS A 1 185 ? 9.840 49.353 8.250 1.00 7.22 182 HIS A N 1
ATOM 1409 C CA . HIS A 1 185 ? 8.617 49.537 8.992 1.00 7.55 182 HIS A CA 1
ATOM 1410 C C . HIS A 1 185 ? 8.729 50.708 9.947 1.00 7.32 182 HIS A C 1
ATOM 1411 O O . HIS A 1 185 ? 7.758 51.441 10.120 1.00 8.03 182 HIS A O 1
ATOM 1418 N N . VAL A 1 186 ? 9.897 50.910 10.558 1.00 6.96 183 VAL A N 1
ATOM 1419 C CA . VAL A 1 186 ? 10.115 52.035 11.455 1.00 6.52 183 VAL A CA 1
ATOM 1420 C C . VAL A 1 186 ? 10.194 53.348 10.663 1.00 6.33 183 VAL A C 1
ATOM 1421 O O . VAL A 1 186 ? 9.709 54.394 11.102 1.00 7.89 183 VAL A O 1
ATOM 1425 N N . ALA A 1 187 ? 10.801 53.296 9.485 1.00 6.00 184 ALA A N 1
ATOM 1426 C CA . ALA A 1 187 ? 10.952 54.497 8.670 1.00 6.00 184 ALA A CA 1
ATOM 1427 C C . ALA A 1 187 ? 9.643 55.042 8.122 1.00 6.45 184 ALA A C 1
ATOM 1428 O O . ALA A 1 187 ? 9.489 56.249 7.984 1.00 7.23 184 ALA A O 1
ATOM 1430 N N . ALA A 1 188 ? 8.703 54.187 7.780 1.00 7.40 185 ALA A N 1
ATOM 1431 C CA . ALA A 1 188 ? 7.531 54.632 7.043 1.00 9.03 185 ALA A CA 1
ATOM 1432 C C . ALA A 1 188 ? 6.785 55.779 7.760 1.00 10.33 185 ALA A C 1
ATOM 1433 O O . ALA A 1 188 ? 6.493 56.819 7.141 1.00 12.52 185 ALA A O 1
ATOM 1435 N N . PRO A 1 189 ? 6.500 55.653 9.062 1.00 9.54 186 PRO A N 1
ATOM 1436 C CA . PRO A 1 189 ? 5.807 56.760 9.770 1.00 10.36 186 PRO A CA 1
ATOM 1437 C C . PRO A 1 189 ? 6.579 58.021 10.004 1.00 9.44 186 PRO A C 1
ATOM 1438 O O . PRO A 1 189 ? 6.038 58.994 10.537 1.00 10.76 186 PRO A O 1
ATOM 1458 N N . VAL A 1 191 ? 7.917 60.078 7.821 1.00 5.87 188 VAL A N 1
ATOM 1459 C CA . VAL A 1 191 ? 7.777 61.119 6.772 1.00 5.97 188 VAL A CA 1
ATOM 1460 C C . VAL A 1 191 ? 9.165 61.597 6.339 1.00 5.56 188 VAL A C 1
ATOM 1461 O O . VAL A 1 191 ? 9.448 62.787 6.210 1.00 6.10 188 VAL A O 1
ATOM 1465 N N . LEU A 1 192 ? 10.048 60.624 6.092 1.00 6.50 189 LEU A N 1
ATOM 1466 C CA A LEU A 1 192 ? 11.320 60.895 5.432 0.50 7.00 189 LEU A CA 1
ATOM 1467 C CA B LEU A 1 192 ? 11.319 60.918 5.433 0.50 6.72 189 LEU A CA 1
ATOM 1468 C C . LEU A 1 192 ? 11.061 61.528 4.078 1.00 7.53 189 LEU A C 1
ATOM 1469 O O . LEU A 1 192 ? 10.016 61.324 3.479 1.00 7.84 189 LEU A O 1
ATOM 1478 N N . HIS A 1 193 ? 12.068 62.246 3.592 1.00 8.14 190 HIS A N 1
ATOM 1479 C CA . HIS A 1 193 ? 12.050 62.671 2.226 1.00 8.67 190 HIS A CA 1
ATOM 1480 C C . HIS A 1 193 ? 12.071 61.384 1.391 1.00 9.15 190 HIS A C 1
ATOM 1481 O O . HIS A 1 193 ? 12.750 60.416 1.741 1.00 8.80 190 HIS A O 1
ATOM 1488 N N . PRO A 1 194 ? 11.351 61.347 0.265 1.00 10.09 191 PRO A N 1
ATOM 1489 C CA . PRO A 1 194 ? 11.332 60.152 -0.575 1.00 10.48 191 PRO A CA 1
ATOM 1490 C C . PRO A 1 194 ? 12.716 59.572 -0.909 1.00 10.55 191 PRO A C 1
ATOM 1491 O O . PRO A 1 194 ? 12.854 58.329 -0.909 1.00 11.33 191 PRO A O 1
ATOM 1495 N N . GLN A 1 195 ? 13.721 60.434 -1.095 1.00 10.14 192 GLN A N 1
ATOM 1496 C CA . GLN A 1 195 ? 15.067 59.975 -1.387 1.00 10.38 192 GLN A CA 1
ATOM 1497 C C . GLN A 1 195 ? 15.675 59.245 -0.210 1.00 9.31 192 GLN A C 1
ATOM 1498 O O . GLN A 1 195 ? 16.381 58.236 -0.389 1.00 10.38 192 GLN A O 1
ATOM 1504 N N . GLN A 1 196 ? 15.431 59.764 0.998 1.00 9.35 193 GLN A N 1
ATOM 1505 C CA . GLN A 1 196 ? 15.917 59.106 2.211 1.00 9.06 193 GLN A CA 1
ATOM 1506 C C . GLN A 1 196 ? 15.318 57.694 2.307 1.00 9.38 193 GLN A C 1
ATOM 1507 O O . GLN A 1 196 ? 15.980 56.719 2.663 1.00 9.81 193 GLN A O 1
ATOM 1513 N N . LEU A 1 197 ? 14.028 57.587 2.080 1.00 9.95 194 LEU A N 1
ATOM 1514 C CA . LEU A 1 197 ? 13.373 56.285 2.214 1.00 10.24 194 LEU A CA 1
ATOM 1515 C C . LEU A 1 197 ? 13.886 55.255 1.204 1.00 10.00 194 LEU A C 1
ATOM 1516 O O . LEU A 1 197 ? 14.173 54.099 1.545 1.00 11.06 194 LEU A O 1
ATOM 1521 N N . THR A 1 198 ? 14.040 55.680 -0.047 1.00 10.78 195 THR A N 1
ATOM 1522 C CA . THR A 1 198 ? 14.596 54.811 -1.079 1.00 10.54 195 THR A CA 1
ATOM 1523 C C . THR A 1 198 ? 15.985 54.273 -0.743 1.00 9.92 195 THR A C 1
ATOM 1524 O O . THR A 1 198 ? 16.293 53.088 -0.936 1.00 10.24 195 THR A O 1
ATOM 1528 N N . GLU A 1 199 ? 16.812 55.134 -0.196 1.00 10.29 196 GLU A N 1
ATOM 1529 C CA . GLU A 1 199 ? 18.170 54.758 0.122 1.00 9.67 196 GLU A CA 1
ATOM 1530 C C . GLU A 1 199 ? 18.236 53.833 1.324 1.00 10.43 196 GLU A C 1
ATOM 1531 O O . GLU A 1 199 ? 19.106 52.981 1.393 1.00 11.80 196 GLU A O 1
ATOM 1537 N N . LEU A 1 200 ? 17.316 53.966 2.267 1.00 9.99 197 LEU A N 1
ATOM 1538 C CA . LEU A 1 200 ? 17.240 53.014 3.352 1.00 11.66 197 LEU A CA 1
ATOM 1539 C C . LEU A 1 200 ? 16.867 51.630 2.822 1.00 12.55 197 LEU A C 1
ATOM 1540 O O . LEU A 1 200 ? 17.505 50.630 3.170 1.00 13.08 197 LEU A O 1
ATOM 1545 N N . SER A 1 201 ? 15.851 51.566 1.965 1.00 14.20 198 SER A N 1
ATOM 1546 C CA . SER A 1 201 ? 15.379 50.278 1.469 1.00 15.01 198 SER A CA 1
ATOM 1547 C C . SER A 1 201 ? 16.467 49.559 0.683 1.00 14.88 198 SER A C 1
ATOM 1548 O O . SER A 1 201 ? 16.525 48.329 0.677 1.00 16.47 198 SER A O 1
ATOM 1551 N N . GLY A 1 202 ? 17.372 50.313 0.065 1.00 14.39 199 GLY A N 1
ATOM 1552 C CA . GLY A 1 202 ? 18.475 49.711 -0.675 1.00 14.48 199 GLY A CA 1
ATOM 1553 C C . GLY A 1 202 ? 19.768 49.531 0.094 1.00 13.70 199 GLY A C 1
ATOM 1554 O O . GLY A 1 202 ? 20.751 49.025 -0.449 1.00 13.51 199 GLY A O 1
ATOM 1555 N N . PHE A 1 203 ? 19.776 49.926 1.367 1.00 13.22 200 PHE A N 1
ATOM 1556 C CA . PHE A 1 203 ? 21.024 50.035 2.131 1.00 12.98 200 PHE A CA 1
ATOM 1557 C C . PHE A 1 203 ? 21.732 48.698 2.310 1.00 12.91 200 PHE A C 1
ATOM 1558 O O . PHE A 1 203 ? 22.933 48.600 2.101 1.00 14.20 200 PHE A O 1
ATOM 1566 N N . ILE A 1 204 ? 21.002 47.668 2.726 1.00 12.75 201 ILE A N 1
ATOM 1567 C CA . ILE A 1 204 ? 21.641 46.373 2.948 1.00 13.91 201 ILE A CA 1
ATOM 1568 C C . ILE A 1 204 ? 22.065 45.734 1.611 1.00 15.31 201 ILE A C 1
ATOM 1569 O O . ILE A 1 204 ? 23.139 45.130 1.524 1.00 16.30 201 ILE A O 1
ATOM 1574 N N . ASP A 1 205 ? 21.228 45.868 0.581 1.00 16.14 202 ASP A N 1
ATOM 1575 C CA . ASP A 1 205 ? 21.577 45.354 -0.749 1.00 18.32 202 ASP A CA 1
ATOM 1576 C C . ASP A 1 205 ? 22.881 45.958 -1.247 1.00 19.52 202 ASP A C 1
ATOM 1577 O O . ASP A 1 205 ? 23.683 45.267 -1.898 1.00 20.94 202 ASP A O 1
ATOM 1582 N N . ALA A 1 206 ? 23.111 47.230 -0.930 1.00 20.57 203 ALA A N 1
ATOM 1583 C CA . ALA A 1 206 ? 24.342 47.917 -1.323 1.00 21.60 203 ALA A CA 1
ATOM 1584 C C . ALA A 1 206 ? 25.599 47.393 -0.609 1.00 23.30 203 ALA A C 1
ATOM 1585 O O . ALA A 1 206 ? 26.707 47.793 -0.968 1.00 24.38 203 ALA A O 1
ATOM 1587 N N . GLN A 1 207 ? 25.448 46.502 0.377 1.00 24.16 204 GLN A N 1
ATOM 1588 C CA . GLN A 1 207 ? 26.615 45.917 1.070 1.00 25.00 204 GLN A CA 1
ATOM 1589 C C . GLN A 1 207 ? 27.119 44.620 0.421 1.00 25.65 204 GLN A C 1
ATOM 1590 O O . GLN A 1 207 ? 26.362 43.878 -0.213 1.00 26.51 204 GLN A O 1
ATOM 1604 N N A SER B 2 9 ? 16.400 89.588 19.473 0.50 15.88 6 SER B N 1
ATOM 1605 N N B SER B 2 9 ? 16.425 89.581 19.460 0.50 15.44 6 SER B N 1
ATOM 1606 C CA A SER B 2 9 ? 16.353 88.183 19.105 0.50 14.84 6 SER B CA 1
ATOM 1607 C CA B SER B 2 9 ? 16.343 88.161 19.105 0.50 14.06 6 SER B CA 1
ATOM 1608 C C A SER B 2 9 ? 14.940 87.629 19.257 0.50 13.34 6 SER B C 1
ATOM 1609 C C B SER B 2 9 ? 14.896 87.715 19.192 0.50 12.86 6 SER B C 1
ATOM 1610 O O A SER B 2 9 ? 14.277 87.890 20.270 0.50 13.87 6 SER B O 1
ATOM 1611 O O B SER B 2 9 ? 14.157 88.148 20.088 0.50 13.36 6 SER B O 1
ATOM 1616 N N . LYS B 2 10 ? 14.472 86.851 18.282 1.00 10.76 7 LYS B N 1
ATOM 1617 C CA . LYS B 2 10 ? 13.096 86.356 18.355 1.00 8.72 7 LYS B CA 1
ATOM 1618 C C . LYS B 2 10 ? 12.943 85.395 19.518 1.00 7.81 7 LYS B C 1
ATOM 1619 O O . LYS B 2 10 ? 13.854 84.639 19.813 1.00 9.23 7 LYS B O 1
ATOM 1625 N N . ARG B 2 11 ? 11.776 85.431 20.143 1.00 6.76 8 ARG B N 1
ATOM 1626 C CA . ARG B 2 11 ? 11.458 84.646 21.311 1.00 6.37 8 ARG B CA 1
ATOM 1627 C C . ARG B 2 11 ? 10.405 83.613 20.965 1.00 5.31 8 ARG B C 1
ATOM 1628 O O . ARG B 2 11 ? 9.320 83.957 20.464 1.00 6.17 8 ARG B O 1
ATOM 1636 N N . ILE B 2 12 ? 10.709 82.348 21.215 1.00 4.92 9 ILE B N 1
ATOM 1637 C CA . ILE B 2 12 ? 9.819 81.253 20.829 1.00 5.21 9 ILE B CA 1
ATOM 1638 C C . ILE B 2 12 ? 9.427 80.453 22.059 1.00 4.03 9 ILE B C 1
ATOM 1639 O O . ILE B 2 12 ? 10.294 80.073 22.834 1.00 5.57 9 ILE B O 1
ATOM 1644 N N . LEU B 2 13 ? 8.138 80.199 22.215 1.00 3.77 10 LEU B N 1
ATOM 1645 C CA . LEU B 2 13 ? 7.623 79.314 23.252 1.00 3.89 10 LEU B CA 1
ATOM 1646 C C . LEU B 2 13 ? 7.365 77.926 22.667 1.00 3.63 10 LEU B C 1
ATOM 1647 O O . LEU B 2 13 ? 6.673 77.823 21.672 1.00 3.86 10 LEU B O 1
ATOM 1652 N N . VAL B 2 14 ? 7.958 76.906 23.307 1.00 3.59 11 VAL B N 1
ATOM 1653 C CA . VAL B 2 14 ? 7.781 75.528 22.909 1.00 4.07 11 VAL B CA 1
ATOM 1654 C C . VAL B 2 14 ? 7.191 74.762 24.099 1.00 3.81 11 VAL B C 1
ATOM 1655 O O . VAL B 2 14 ? 7.918 74.313 24.998 1.00 4.45 11 VAL B O 1
ATOM 1659 N N 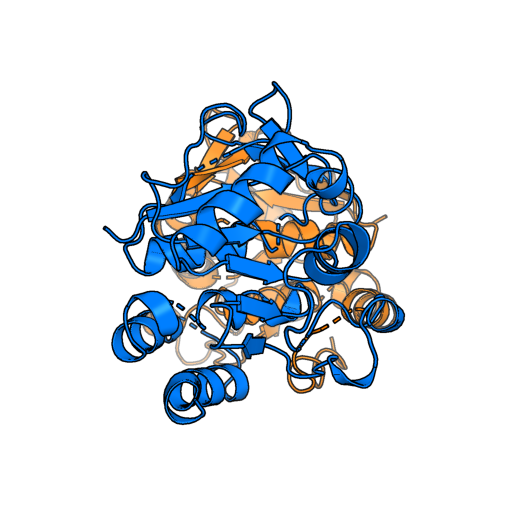. PRO B 2 15 ? 5.863 74.569 24.114 1.00 3.84 12 PRO B N 1
ATOM 1660 C CA . PRO B 2 15 ? 5.265 73.750 25.163 1.00 4.16 12 PRO B CA 1
ATOM 1661 C C . PRO B 2 15 ? 5.646 72.286 24.999 1.00 4.03 12 PRO B C 1
ATOM 1662 O O . PRO B 2 15 ? 5.809 71.793 23.887 1.00 4.34 12 PRO B O 1
ATOM 1666 N N . VAL B 2 16 ? 5.781 71.609 26.133 1.00 3.98 13 VAL B N 1
ATOM 1667 C CA . VAL B 2 16 ? 6.017 70.195 26.175 1.00 4.29 13 VAL B CA 1
ATOM 1668 C C . VAL B 2 16 ? 5.105 69.558 27.198 1.00 4.06 13 VAL B C 1
ATOM 1669 O O . VAL B 2 16 ? 4.698 70.192 28.175 1.00 4.86 13 VAL B O 1
ATOM 1673 N N . ALA B 2 17 ? 4.814 68.277 26.999 1.00 4.17 14 ALA B N 1
ATOM 1674 C CA . ALA B 2 17 ? 3.968 67.520 27.910 1.00 4.68 14 ALA B CA 1
ATOM 1675 C C . ALA B 2 17 ? 4.469 66.075 27.966 1.00 4.87 14 ALA B C 1
ATOM 1676 O O . ALA B 2 17 ? 5.246 65.647 27.131 1.00 4.99 14 ALA B O 1
ATOM 1678 N N . HIS B 2 18 ? 4.014 65.352 28.977 1.00 5.00 15 HIS B N 1
ATOM 1679 C CA . HIS B 2 18 ? 4.187 63.910 29.012 1.00 5.55 15 HIS B CA 1
ATOM 1680 C C . HIS B 2 18 ? 3.676 63.348 27.689 1.00 5.02 15 HIS B C 1
ATOM 1681 O O . HIS B 2 18 ? 2.539 63.592 27.300 1.00 5.91 15 HIS B O 1
ATOM 1688 N N . GLY B 2 19 ? 4.512 62.603 26.984 1.00 5.21 16 GLY B N 1
ATOM 1689 C CA . GLY B 2 19 ? 4.151 62.031 25.719 1.00 5.15 16 GLY B CA 1
ATOM 1690 C C . GLY B 2 19 ? 4.439 62.883 24.504 1.00 4.71 16 GLY B C 1
ATOM 1691 O O . GLY B 2 19 ? 4.155 62.442 23.382 1.00 5.39 16 GLY B O 1
ATOM 1692 N N . SER B 2 20 ? 4.979 64.086 24.663 1.00 4.73 17 SER B N 1
ATOM 1693 C CA . SER B 2 20 ? 5.442 64.840 23.520 1.00 4.68 17 SER B CA 1
ATOM 1694 C C . SER B 2 20 ? 6.505 64.048 22.760 1.00 4.58 17 SER B C 1
ATOM 1695 O O . SER B 2 20 ? 7.277 63.304 23.335 1.00 4.75 17 SER B O 1
ATOM 1698 N N . GLU B 2 21 ? 6.527 64.237 21.454 1.00 4.25 18 GLU B N 1
ATOM 1699 C CA . GLU B 2 21 ? 7.506 63.587 20.585 1.00 4.21 18 GLU B CA 1
ATOM 1700 C C . GLU B 2 21 ? 8.850 64.305 20.779 1.00 4.37 18 GLU B C 1
ATOM 1701 O O . GLU B 2 21 ? 8.983 65.484 20.426 1.00 4.48 18 GLU B O 1
ATOM 1707 N N . GLU B 2 22 ? 9.792 63.617 21.404 1.00 4.54 19 GLU B N 1
ATOM 1708 C CA . GLU B 2 22 ? 11.043 64.262 21.809 1.00 4.09 19 GLU B CA 1
ATOM 1709 C C . GLU B 2 22 ? 11.947 64.619 20.655 1.00 4.15 19 GLU B C 1
ATOM 1710 O O . GLU B 2 22 ? 12.649 65.627 20.747 1.00 4.53 19 GLU B O 1
ATOM 1729 N N . GLU B 2 24 ? 10.895 65.507 17.591 1.00 4.68 21 GLU B N 1
ATOM 1730 C CA . GLU B 2 24 ? 10.290 66.699 17.048 1.00 5.16 21 GLU B CA 1
ATOM 1731 C C . GLU B 2 24 ? 10.631 67.902 17.921 1.00 4.82 21 GLU B C 1
ATOM 1732 O O . GLU B 2 24 ? 11.035 68.958 17.415 1.00 5.43 21 GLU B O 1
ATOM 1738 N N . THR B 2 25 ? 10.448 67.756 19.234 1.00 3.99 22 THR B N 1
ATOM 1739 C CA . THR B 2 25 ? 10.706 68.843 20.165 1.00 3.72 22 THR B CA 1
ATOM 1740 C C . THR B 2 25 ? 12.135 69.341 20.064 1.00 3.92 22 THR B C 1
ATOM 1741 O O . THR B 2 25 ? 12.385 70.535 19.959 1.00 4.41 22 THR B O 1
ATOM 1745 N N . VAL B 2 26 ? 13.082 68.428 20.147 1.00 3.84 23 VAL B N 1
ATOM 1746 C CA . VAL B 2 26 ? 14.482 68.815 20.217 1.00 3.62 23 VAL B CA 1
ATOM 1747 C C . VAL B 2 26 ? 14.986 69.328 18.867 1.00 4.07 23 VAL B C 1
ATOM 1748 O O . VAL B 2 26 ? 15.791 70.257 18.811 1.00 4.11 23 VAL B O 1
ATOM 1752 N N . ILE B 2 27 ? 14.513 68.772 17.764 1.00 3.89 24 ILE B N 1
ATOM 1753 C CA . ILE B 2 27 ? 14.821 69.340 16.438 1.00 4.05 24 ILE B CA 1
ATOM 1754 C C . ILE B 2 27 ? 14.379 70.796 16.379 1.00 4.39 24 ILE B C 1
ATOM 1755 O O . ILE B 2 27 ? 15.135 71.661 15.942 1.00 5.19 24 ILE B O 1
ATOM 1760 N N . ILE B 2 28 ? 13.163 71.071 16.830 1.00 4.28 25 ILE B N 1
ATOM 1761 C CA . ILE B 2 28 ? 12.660 72.434 16.835 1.00 4.24 25 ILE B CA 1
ATOM 1762 C C . ILE B 2 28 ? 13.536 73.344 17.712 1.00 4.15 25 ILE B C 1
ATOM 1763 O O . ILE B 2 28 ? 13.992 74.401 17.278 1.00 4.63 25 ILE B O 1
ATOM 1768 N N . VAL B 2 29 ? 13.750 72.949 18.958 1.00 3.87 26 VAL B N 1
ATOM 1769 C CA . VAL B 2 29 ? 14.475 73.791 19.880 1.00 4.19 26 VAL B CA 1
ATOM 1770 C C . VAL B 2 29 ? 15.900 74.058 19.372 1.00 4.44 26 VAL B C 1
ATOM 1771 O O . VAL B 2 29 ? 16.329 75.196 19.340 1.00 4.94 26 VAL B O 1
ATOM 1775 N N . ASP B 2 30 ? 16.612 73.005 19.021 1.00 4.25 27 ASP B N 1
ATOM 1776 C CA . ASP B 2 30 ? 17.996 73.113 18.585 1.00 4.59 27 ASP B CA 1
ATOM 1777 C C . ASP B 2 30 ? 18.106 74.007 17.357 1.00 4.71 27 ASP B C 1
ATOM 1778 O O . ASP B 2 30 ? 18.929 74.942 17.307 1.00 4.50 27 ASP B O 1
ATOM 1783 N N . THR B 2 31 ? 17.262 73.770 16.357 1.00 4.01 28 THR B N 1
ATOM 1784 C CA . THR B 2 31 ? 17.328 74.536 15.123 1.00 4.09 28 THR B CA 1
ATOM 1785 C C . THR B 2 31 ? 17.056 76.018 15.383 1.00 3.80 28 THR B C 1
ATOM 1786 O O . THR B 2 31 ? 17.736 76.893 14.827 1.00 4.87 28 THR B O 1
ATOM 1790 N N . LEU B 2 32 ? 16.078 76.316 16.232 1.00 3.87 29 LEU B N 1
ATOM 1791 C CA . LEU B 2 32 ? 15.782 77.710 16.547 1.00 4.31 29 LEU B CA 1
ATOM 1792 C C . LEU B 2 32 ? 16.901 78.374 17.352 1.00 4.32 29 LEU B C 1
ATOM 1793 O O . LEU B 2 32 ? 17.223 79.544 17.122 1.00 4.49 29 LEU B O 1
ATOM 1798 N N . VAL B 2 33 ? 17.513 77.646 18.280 1.00 4.21 30 VAL B N 1
ATOM 1799 C CA . VAL B 2 33 ? 18.650 78.174 19.013 1.00 4.54 30 VAL B CA 1
ATOM 1800 C C . VAL B 2 33 ? 19.829 78.443 18.072 1.00 4.76 30 VAL B C 1
ATOM 1801 O O . VAL B 2 33 ? 20.541 79.444 18.237 1.00 4.86 30 VAL B O 1
ATOM 1805 N N . ARG B 2 34 ? 20.009 77.604 17.058 1.00 4.07 31 ARG B N 1
ATOM 1806 C CA . ARG B 2 34 ? 21.036 77.838 16.049 1.00 4.73 31 ARG B CA 1
ATOM 1807 C C . ARG B 2 34 ? 20.846 79.168 15.316 1.00 5.15 31 ARG B C 1
ATOM 1808 O O . ARG B 2 34 ? 21.827 79.732 14.819 1.00 6.14 31 ARG B O 1
ATOM 1816 N N . ALA B 2 35 ? 19.601 79.628 15.217 1.00 5.36 32 ALA B N 1
ATOM 1817 C CA . ALA B 2 35 ? 19.279 80.894 14.563 1.00 5.63 32 ALA B CA 1
ATOM 1818 C C . ALA B 2 35 ? 19.508 82.110 15.470 1.00 6.15 32 ALA B C 1
ATOM 1819 O O . ALA B 2 35 ? 19.290 83.250 15.034 1.00 8.07 32 ALA B O 1
ATOM 1821 N N . GLY B 2 36 ? 19.961 81.894 16.703 1.00 5.73 33 GLY B N 1
ATOM 1822 C CA . GLY B 2 36 ? 20.121 82.967 17.676 1.00 6.58 33 GLY B CA 1
ATOM 1823 C C . GLY B 2 36 ? 18.843 83.342 18.395 1.00 7.20 33 GLY B C 1
ATOM 1824 O O . GLY B 2 36 ? 18.829 84.316 19.130 1.00 8.61 33 GLY B O 1
ATOM 1825 N N . PHE B 2 37 ? 17.792 82.537 18.256 1.00 6.11 34 PHE B N 1
ATOM 1826 C CA . PHE B 2 37 ? 16.532 82.817 18.928 1.00 6.20 34 PHE B CA 1
ATOM 1827 C C . PHE B 2 37 ? 16.587 82.423 20.403 1.00 5.86 34 PHE B C 1
ATOM 1828 O O . PHE B 2 37 ? 17.380 81.570 20.804 1.00 6.84 34 PHE B O 1
ATOM 1836 N N . GLN B 2 38 ? 15.735 83.046 21.211 1.00 6.59 35 GLN B N 1
ATOM 1837 C CA . GLN B 2 38 ? 15.568 82.719 22.622 1.00 7.00 35 GLN B CA 1
ATOM 1838 C C . GLN B 2 38 ? 14.393 81.769 22.735 1.00 6.53 35 GLN B C 1
ATOM 1839 O O . GLN B 2 38 ? 13.264 82.165 22.501 1.00 6.83 35 GLN B O 1
ATOM 1845 N N . VAL B 2 39 ? 14.682 80.512 23.045 1.00 5.17 36 VAL B N 1
ATOM 1846 C CA . VAL B 2 39 ? 13.685 79.450 23.028 1.00 5.73 36 VAL B CA 1
ATOM 1847 C C . VAL B 2 39 ? 13.398 78.999 24.443 1.00 5.81 36 VAL B C 1
ATOM 1848 O O . VAL B 2 39 ? 14.294 78.629 25.192 1.00 7.67 36 VAL B O 1
ATOM 1852 N N . THR B 2 40 ? 12.130 79.067 24.823 1.00 5.00 37 THR B N 1
ATOM 1853 C CA . THR B 2 40 ? 11.673 78.660 26.128 1.00 5.31 37 THR B CA 1
ATOM 1854 C C . THR B 2 40 ? 10.819 77.409 26.013 1.00 4.59 37 THR B C 1
ATOM 1855 O O . THR B 2 40 ? 9.751 77.441 25.410 1.00 5.22 37 THR B O 1
ATOM 1875 N N . ALA B 2 42 ? 8.336 75.008 27.984 1.00 4.94 39 ALA B N 1
ATOM 1876 C CA . ALA B 2 42 ? 7.428 75.188 29.106 1.00 5.45 39 ALA B CA 1
ATOM 1877 C C . ALA B 2 42 ? 6.539 73.951 29.249 1.00 5.06 39 ALA B C 1
ATOM 1878 O O . ALA B 2 42 ? 5.934 73.516 28.273 1.00 5.72 39 ALA B O 1
ATOM 1880 N N . ALA B 2 43 ? 6.451 73.412 30.462 1.00 4.94 40 ALA B N 1
ATOM 1881 C CA . ALA B 2 43 ? 5.794 72.133 30.668 1.00 5.32 40 ALA B CA 1
ATOM 1882 C C . ALA B 2 43 ? 4.321 72.275 31.034 1.00 5.26 40 ALA B C 1
ATOM 1883 O O . ALA B 2 43 ? 3.981 73.049 31.937 1.00 5.75 40 ALA B O 1
ATOM 1885 N N . VAL B 2 44 ? 3.476 71.479 30.387 1.00 5.01 41 VAL B N 1
ATOM 1886 C CA . VAL B 2 44 ? 2.102 71.286 30.797 1.00 5.70 41 VAL B CA 1
ATOM 1887 C C . VAL B 2 44 ? 2.114 70.358 32.017 1.00 6.17 41 VAL B C 1
ATOM 1888 O O . VAL B 2 44 ? 2.797 69.333 32.020 1.00 6.47 41 VAL B O 1
ATOM 1892 N N . GLY B 2 45 ? 1.331 70.719 33.031 1.00 6.30 42 GLY B N 1
ATOM 1893 C CA . GLY B 2 45 ? 1.248 69.955 34.265 1.00 6.87 42 GLY B CA 1
ATOM 1894 C C . GLY B 2 45 ? 2.047 70.556 35.382 1.00 7.71 42 GLY B C 1
ATOM 1895 O O . GLY B 2 45 ? 2.443 71.703 35.289 1.00 10.27 42 GLY B O 1
ATOM 1896 N N . ASP B 2 46 ? 2.282 69.788 36.443 1.00 7.27 43 ASP B N 1
ATOM 1897 C CA . ASP B 2 46 ? 2.866 70.338 37.672 1.00 8.66 43 ASP B CA 1
ATOM 1898 C C . ASP B 2 46 ? 4.326 69.965 37.880 1.00 8.00 43 ASP B C 1
ATOM 1899 O O . ASP B 2 46 ? 4.890 70.194 38.953 1.00 10.40 43 ASP B O 1
ATOM 1904 N N . LYS B 2 47 ? 4.957 69.408 36.852 1.00 8.17 44 LYS B N 1
ATOM 1905 C CA . LYS B 2 47 ? 6.371 69.040 36.865 1.00 8.92 44 LYS B CA 1
ATOM 1906 C C . LYS B 2 47 ? 7.103 69.726 35.707 1.00 8.15 44 LYS B C 1
ATOM 1907 O O . LYS B 2 47 ? 6.579 69.789 34.591 1.00 9.08 44 LYS B O 1
ATOM 1913 N N . LEU B 2 48 ? 8.320 70.195 35.952 1.00 6.79 45 LEU B N 1
ATOM 1914 C CA . LEU B 2 48 ? 9.081 70.796 34.865 1.00 6.83 45 LEU B CA 1
ATOM 1915 C C . LEU B 2 48 ? 9.748 69.794 33.937 1.00 6.32 45 LEU B C 1
ATOM 1916 O O . LEU B 2 48 ? 10.043 70.126 32.784 1.00 7.85 45 LEU B O 1
ATOM 1921 N N . GLN B 2 49 ? 9.996 68.584 34.429 1.00 6.00 46 GLN B N 1
ATOM 1922 C CA . GLN B 2 49 ? 10.506 67.527 33.582 1.00 5.87 46 GLN B CA 1
ATOM 1923 C C . GLN B 2 49 ? 9.377 66.586 33.220 1.00 6.91 46 GLN B C 1
ATOM 1924 O O . GLN B 2 49 ? 8.618 66.145 34.088 1.00 8.77 46 GLN B O 1
ATOM 1930 N N . VAL B 2 50 ? 9.224 66.338 31.934 1.00 6.30 47 VAL B N 1
ATOM 1931 C CA . VAL B 2 50 ? 8.201 65.436 31.418 1.00 6.67 47 VAL B CA 1
ATOM 1932 C C . VAL B 2 50 ? 8.864 64.399 30.520 1.00 5.96 47 VAL B C 1
ATOM 1933 O O . VAL B 2 50 ? 9.838 64.681 29.832 1.00 6.32 47 VAL B O 1
ATOM 1937 N N . GLN B 2 51 ? 8.329 63.183 30.524 1.00 5.86 48 GLN B N 1
ATOM 1938 C CA . GLN B 2 51 ? 8.901 62.127 29.726 1.00 6.80 48 GLN B CA 1
ATOM 1939 C C . GLN B 2 51 ? 8.276 62.112 28.358 1.00 5.75 48 GLN B C 1
ATOM 1940 O O . GLN B 2 51 ? 7.047 62.059 28.204 1.00 6.41 48 GLN B O 1
ATOM 1946 N N . GLY B 2 52 ? 9.140 62.162 27.357 1.00 5.37 49 GLY B N 1
ATOM 1947 C CA . GLY B 2 52 ? 8.707 62.075 25.996 1.00 5.82 49 GLY B CA 1
ATOM 1948 C C . GLY B 2 52 ? 8.154 60.705 25.629 1.00 5.19 49 GLY B C 1
ATOM 1949 O O . GLY B 2 52 ? 8.304 59.720 26.371 1.00 6.14 49 GLY B O 1
ATOM 1950 N N . SER B 2 53 ? 7.548 60.654 24.456 1.00 4.92 50 SER B N 1
ATOM 1951 C CA . SER B 2 53 ? 6.923 59.448 23.916 1.00 5.48 50 SER B CA 1
ATOM 1952 C C . SER B 2 53 ? 7.814 58.204 23.912 1.00 5.28 50 SER B C 1
ATOM 1953 O O . SER B 2 53 ? 7.329 57.093 24.124 1.00 6.47 50 SER B O 1
ATOM 1956 N N . ARG B 2 54 ? 9.097 58.402 23.661 1.00 4.90 51 ARG B N 1
ATOM 1957 C CA . ARG B 2 54 ? 10.073 57.303 23.569 1.00 4.87 51 ARG B CA 1
ATOM 1958 C C . ARG B 2 54 ? 10.996 57.268 24.775 1.00 5.37 51 ARG B C 1
ATOM 1959 O O . ARG B 2 54 ? 12.074 56.676 24.759 1.00 7.43 51 ARG B O 1
ATOM 1967 N N . GLY B 2 55 ? 10.553 57.883 25.866 1.00 5.36 52 GLY B N 1
ATOM 1968 C CA . GLY B 2 55 ? 11.214 57.789 27.161 1.00 6.03 52 GLY B CA 1
ATOM 1969 C C . GLY B 2 55 ? 12.219 58.887 27.466 1.00 6.00 52 GLY B C 1
ATOM 1970 O O . GLY B 2 55 ? 12.746 58.917 28.586 1.00 7.59 52 GLY B O 1
ATOM 1971 N N . VAL B 2 56 ? 12.531 59.753 26.506 1.00 5.25 53 VAL B N 1
ATOM 1972 C CA . VAL B 2 56 ? 13.532 60.793 26.729 1.00 5.56 53 VAL B CA 1
ATOM 1973 C C . VAL B 2 56 ? 12.952 61.892 27.606 1.00 4.91 53 VAL B C 1
ATOM 1974 O O . VAL B 2 56 ? 11.913 62.465 27.278 1.00 6.22 53 VAL B O 1
ATOM 1978 N N . TRP B 2 57 ? 13.639 62.224 28.691 1.00 5.08 54 TRP B N 1
ATOM 1979 C CA . TRP B 2 57 ? 13.186 63.296 29.561 1.00 5.21 54 TRP B CA 1
ATOM 1980 C C . TRP B 2 57 ? 13.431 64.654 28.955 1.00 5.17 54 TRP B C 1
ATOM 1981 O O . TRP B 2 57 ? 14.539 64.949 28.505 1.00 6.37 54 TRP B O 1
ATOM 1992 N N . LEU B 2 58 ? 12.381 65.470 28.917 1.00 5.12 55 LEU B N 1
ATOM 1993 C CA . LEU B 2 58 ? 12.440 66.847 28.442 1.00 5.20 55 LEU B CA 1
ATOM 1994 C C . LEU B 2 58 ? 12.355 67.771 29.647 1.00 5.79 55 LEU B C 1
ATOM 1995 O O . LEU B 2 58 ? 11.411 67.699 30.425 1.00 6.34 55 LEU B O 1
ATOM 2000 N N . THR B 2 59 ? 13.359 68.626 29.811 1.00 5.07 56 THR B N 1
ATOM 2001 C CA . THR B 2 59 ? 13.420 69.537 30.941 1.00 5.31 56 THR B CA 1
ATOM 2002 C C . THR B 2 59 ? 13.022 70.933 30.510 1.00 5.09 56 THR B C 1
ATOM 2003 O O . THR B 2 59 ? 13.775 71.619 29.820 1.00 5.93 56 THR B O 1
ATOM 2007 N N . ALA B 2 60 ? 11.842 71.346 30.946 1.00 5.04 57 ALA B N 1
ATOM 2008 C CA . ALA B 2 60 ? 11.342 72.675 30.680 1.00 5.86 57 ALA B CA 1
ATOM 2009 C C . ALA B 2 60 ? 11.950 73.675 31.675 1.00 6.08 57 ALA B C 1
ATOM 2010 O O . ALA B 2 60 ? 12.352 73.316 32.759 1.00 6.56 57 ALA B O 1
ATOM 2012 N N . GLU B 2 61 ? 11.955 74.940 31.263 1.00 6.94 58 GLU B N 1
ATOM 2013 C CA A GLU B 2 61 ? 12.471 76.019 32.094 0.50 8.41 58 GLU B CA 1
ATOM 2014 C CA B GLU B 2 61 ? 12.452 76.091 32.036 0.50 8.31 58 GLU B CA 1
ATOM 2015 C C . GLU B 2 61 ? 11.399 76.603 33.013 1.00 7.71 58 GLU B C 1
ATOM 2016 O O . GLU B 2 61 ? 11.713 77.136 34.082 1.00 8.46 58 GLU B O 1
ATOM 2027 N N . GLN B 2 62 ? 10.130 76.507 32.629 1.00 7.49 59 GLN B N 1
ATOM 2028 C CA . GLN B 2 62 ? 9.037 77.108 33.378 1.00 7.41 59 GLN B CA 1
ATOM 2029 C C . GLN B 2 62 ? 7.738 76.388 33.050 1.00 6.64 59 GLN B C 1
ATOM 2030 O O . GLN B 2 62 ? 7.662 75.578 32.127 1.00 6.91 59 GLN B O 1
ATOM 2036 N N . THR B 2 63 ? 6.733 76.677 33.846 1.00 6.80 60 THR B N 1
ATOM 2037 C CA . THR B 2 63 ? 5.436 76.071 33.668 1.00 6.70 60 THR B CA 1
ATOM 2038 C C . THR B 2 63 ? 4.659 76.739 32.533 1.00 5.86 60 THR B C 1
ATOM 2039 O O . THR B 2 63 ? 4.616 77.955 32.423 1.00 7.83 60 THR B O 1
ATOM 2043 N N . LEU B 2 64 ? 4.017 75.924 31.710 1.00 6.22 61 LEU B N 1
ATOM 2044 C CA . LEU B 2 64 ? 3.228 76.419 30.594 1.00 6.22 61 LEU B CA 1
ATOM 2045 C C . LEU B 2 64 ? 2.086 77.287 31.079 1.00 6.71 61 LEU B C 1
ATOM 2046 O O . LEU B 2 64 ? 1.786 78.323 30.499 1.00 6.99 61 LEU B O 1
ATOM 2051 N N . GLU B 2 65 ? 1.477 76.878 32.173 1.00 8.12 62 GLU B N 1
ATOM 2052 C CA . GLU B 2 65 ? 0.240 77.487 32.595 1.00 9.29 62 GLU B CA 1
ATOM 2053 C C . GLU B 2 65 ? 0.407 78.951 33.020 1.00 10.60 62 GLU B C 1
ATOM 2054 O O . GLU B 2 65 ? -0.572 79.714 32.991 1.00 13.57 62 GLU B O 1
ATOM 2060 N N . ALA B 2 66 ? 1.621 79.370 33.369 1.00 9.56 63 ALA B N 1
ATOM 2061 C CA . ALA B 2 66 ? 1.861 80.769 33.720 1.00 10.32 63 ALA B CA 1
ATOM 2062 C C . ALA B 2 66 ? 2.422 81.615 32.565 1.00 9.58 63 ALA B C 1
ATOM 2063 O O . ALA B 2 66 ? 2.626 82.828 32.726 1.00 10.94 63 ALA B O 1
ATOM 2065 N N . CYS B 2 67 ? 2.650 81.013 31.405 1.00 7.60 64 CYS B N 1
ATOM 2066 C CA . CYS B 2 67 ? 3.146 81.761 30.254 1.00 6.79 64 CYS B CA 1
ATOM 2067 C C . CYS B 2 67 ? 2.064 82.675 29.697 1.00 6.36 64 CYS B C 1
ATOM 2068 O O . CYS B 2 67 ? 0.878 82.372 29.751 1.00 7.75 64 CYS B O 1
ATOM 2071 N N . SER B 2 68 ? 2.499 83.797 29.143 1.00 6.05 65 SER B N 1
ATOM 2072 C CA A SER B 2 68 ? 1.629 84.687 28.384 0.50 6.25 65 SER B CA 1
ATOM 2073 C CA B SER B 2 68 ? 1.605 84.655 28.354 0.50 6.49 65 SER B CA 1
ATOM 2074 C C . SER B 2 68 ? 2.194 84.877 26.979 1.00 5.65 65 SER B C 1
ATOM 2075 O O . SER B 2 68 ? 3.416 84.996 26.827 1.00 6.17 65 SER B O 1
ATOM 2080 N N . ALA B 2 69 ? 1.315 84.965 25.977 1.00 5.21 66 ALA B N 1
ATOM 2081 C CA . ALA B 2 69 ? 1.743 85.200 24.603 1.00 5.16 66 ALA B CA 1
ATOM 2082 C C . ALA B 2 69 ? 2.529 86.499 24.473 1.00 5.00 66 ALA B C 1
ATOM 2083 O O . ALA B 2 69 ? 3.411 86.595 23.632 1.00 5.25 66 ALA B O 1
ATOM 2085 N N . GLU B 2 70 ? 2.227 87.486 25.297 1.00 5.08 67 GLU B N 1
ATOM 2086 C CA . GLU B 2 70 ? 2.905 88.776 25.238 1.00 5.38 67 GLU B CA 1
ATOM 2087 C C . GLU B 2 70 ? 4.405 88.667 25.384 1.00 5.64 67 GLU B C 1
ATOM 2088 O O . GLU B 2 70 ? 5.127 89.547 24.910 1.00 6.30 67 GLU B O 1
ATOM 2094 N N . ALA B 2 71 ? 4.882 87.616 26.046 1.00 6.38 68 ALA B N 1
ATOM 2095 C CA . ALA B 2 71 ? 6.300 87.459 26.312 1.00 6.70 68 ALA B CA 1
ATOM 2096 C C . ALA B 2 71 ? 7.060 86.788 25.149 1.00 6.37 68 ALA B C 1
ATOM 2097 O O . ALA B 2 71 ? 8.260 86.576 25.255 1.00 7.71 68 ALA B O 1
ATOM 2099 N N . PHE B 2 72 ? 6.385 86.493 24.040 1.00 5.14 69 PHE B N 1
ATOM 2100 C CA . PHE B 2 72 ? 6.976 85.740 22.939 1.00 4.89 69 PHE B CA 1
ATOM 2101 C C . PHE B 2 72 ? 6.600 86.299 21.597 1.00 5.44 69 PHE B C 1
ATOM 2102 O O . PHE B 2 72 ? 5.598 87.018 21.439 1.00 6.55 69 PHE B O 1
ATOM 2110 N N . ASP B 2 73 ? 7.374 85.920 20.584 1.00 5.28 70 ASP B N 1
ATOM 2111 C CA . ASP B 2 73 ? 7.084 86.238 19.201 1.00 5.48 70 ASP B CA 1
ATOM 2112 C C . ASP B 2 73 ? 6.380 85.129 18.430 1.00 5.24 70 ASP B C 1
ATOM 2113 O O . ASP B 2 73 ? 5.769 85.398 17.406 1.00 6.33 70 ASP B O 1
ATOM 2118 N N . ALA B 2 74 ? 6.490 83.885 18.889 1.00 4.83 71 ALA B N 1
ATOM 2119 C CA . ALA B 2 74 ? 5.886 82.767 18.154 1.00 4.39 71 ALA B CA 1
ATOM 2120 C C . ALA B 2 74 ? 5.718 81.601 19.106 1.00 4.53 71 ALA B C 1
ATOM 2121 O O . ALA B 2 74 ? 6.438 81.500 20.112 1.00 4.71 71 ALA B O 1
ATOM 2123 N N . LEU B 2 75 ? 4.785 80.731 18.728 1.00 4.65 72 LEU B N 1
ATOM 2124 C CA . LEU B 2 75 ? 4.474 79.508 19.468 1.00 4.31 72 LEU B CA 1
ATOM 2125 C C . LEU B 2 75 ? 4.761 78.320 18.555 1.00 4.92 72 LEU B C 1
ATOM 2126 O O . LEU B 2 75 ? 4.316 78.309 17.413 1.00 5.02 72 LEU B O 1
ATOM 2131 N N . ALA B 2 76 ? 5.511 77.338 19.043 1.00 4.25 73 ALA B N 1
ATOM 2132 C CA . ALA B 2 76 ? 5.815 76.118 18.277 1.00 4.37 73 ALA B CA 1
ATOM 2133 C C . ALA B 2 76 ? 5.375 74.906 19.111 1.00 4.33 73 ALA B C 1
ATOM 2134 O O . ALA B 2 76 ? 5.912 74.674 20.184 1.00 4.75 73 ALA B O 1
ATOM 2136 N N . LEU B 2 77 ? 4.431 74.154 18.574 1.00 4.17 74 LEU B N 1
ATOM 2137 C CA . LEU B 2 77 ? 3.861 73.004 19.248 1.00 4.31 74 LEU B CA 1
ATOM 2138 C C . LEU B 2 77 ? 4.375 71.693 18.664 1.00 3.90 74 LEU B C 1
ATOM 2139 O O . LEU B 2 77 ? 4.073 71.366 17.515 1.00 4.79 74 LEU B O 1
ATOM 2144 N N . PRO B 2 78 ? 5.172 70.932 19.427 1.00 4.26 75 PRO B N 1
ATOM 2145 C CA A PRO B 2 78 ? 5.563 69.582 19.022 0.50 4.02 75 PRO B CA 1
ATOM 2146 C CA B PRO B 2 78 ? 5.543 69.610 18.934 0.50 4.48 75 PRO B CA 1
ATOM 2147 C C . PRO B 2 78 ? 4.344 68.678 18.932 1.00 4.09 75 PRO B C 1
ATOM 2148 O O . PRO B 2 78 ? 3.299 68.981 19.524 1.00 4.88 75 PRO B O 1
ATOM 2155 N N . GLY B 2 79 ? 4.515 67.573 18.240 1.00 4.81 76 GLY B N 1
ATOM 2156 C CA . GLY B 2 79 ? 3.565 66.479 18.209 1.00 5.03 76 GLY B CA 1
ATOM 2157 C C . GLY B 2 79 ? 3.826 65.428 19.266 1.00 5.28 76 GLY B C 1
ATOM 2158 O O . GLY B 2 79 ? 4.248 65.728 20.379 1.00 5.25 76 GLY B O 1
ATOM 2159 N N . GLY B 2 80 ? 3.575 64.180 18.885 1.00 5.98 77 GLY B N 1
ATOM 2160 C CA . GLY B 2 80 ? 3.476 63.077 19.830 1.00 7.19 77 GLY B CA 1
ATOM 2161 C C . GLY B 2 80 ? 2.019 62.902 20.192 1.00 6.92 77 GLY B C 1
ATOM 2162 O O . GLY B 2 80 ? 1.366 63.870 20.569 1.00 9.04 77 GLY B O 1
ATOM 2163 N N . VAL B 2 81 ? 1.485 61.690 20.076 1.00 5.99 78 VAL B N 1
ATOM 2164 C CA . VAL B 2 81 ? 0.061 61.500 20.324 1.00 5.54 78 VAL B CA 1
ATOM 2165 C C . VAL B 2 81 ? -0.313 61.833 21.773 1.00 6.06 78 VAL B C 1
ATOM 2166 O O . VAL B 2 81 ? -1.245 62.610 22.023 1.00 5.93 78 VAL B O 1
ATOM 2170 N N . GLY B 2 82 ? 0.421 61.292 22.727 1.00 5.74 79 GLY B N 1
ATOM 2171 C CA . GLY B 2 82 ? 0.116 61.587 24.113 1.00 6.25 79 GLY B CA 1
ATOM 2172 C C . GLY B 2 82 ? 0.311 63.054 24.456 1.00 5.91 79 GLY B C 1
ATOM 2173 O O . GLY B 2 82 ? -0.472 63.623 25.189 1.00 6.38 79 GLY B O 1
ATOM 2174 N N . GLY B 2 83 ? 1.337 63.669 23.904 1.00 5.74 80 GLY B N 1
ATOM 2175 C CA . GLY B 2 83 ? 1.570 65.079 24.143 1.00 5.78 80 GLY B CA 1
ATOM 2176 C C . GLY B 2 83 ? 0.488 65.948 23.553 1.00 5.73 80 GLY B C 1
ATOM 2177 O O . GLY B 2 83 ? 0.013 66.880 24.205 1.00 6.27 80 GLY B O 1
ATOM 2178 N N . ALA B 2 84 ? 0.095 65.655 22.332 1.00 5.69 81 ALA B N 1
ATOM 2179 C CA . ALA B 2 84 ? -0.984 66.411 21.695 1.00 5.60 81 ALA B CA 1
ATOM 2180 C C . ALA B 2 84 ? -2.297 66.251 22.440 1.00 5.89 81 ALA B C 1
ATOM 2181 O O . ALA B 2 84 ? -3.043 67.220 22.586 1.00 6.18 81 ALA B O 1
ATOM 2183 N N . GLN B 2 85 ? -2.559 65.052 22.954 1.00 5.63 82 GLN B N 1
ATOM 2184 C CA . GLN B 2 85 ? -3.759 64.850 23.760 1.00 5.56 82 GLN B CA 1
ATOM 2185 C C . GLN B 2 85 ? -3.694 65.678 25.035 1.00 5.88 82 GLN B C 1
ATOM 2186 O O . GLN B 2 85 ? -4.695 66.225 25.479 1.00 6.76 82 GLN B O 1
ATOM 2192 N N . ALA B 2 86 ? -2.528 65.739 25.663 1.00 5.85 83 ALA B N 1
ATOM 2193 C CA . ALA B 2 86 ? -2.326 66.577 26.844 1.00 6.07 83 ALA B CA 1
ATOM 2194 C C . ALA B 2 86 ? -2.542 68.061 26.518 1.00 5.73 83 ALA B C 1
ATOM 2195 O O . ALA B 2 86 ? -3.153 68.788 27.290 1.00 6.58 83 ALA B O 1
ATOM 2197 N N . PHE B 2 87 ? -2.063 68.496 25.365 1.00 5.20 84 PHE B N 1
ATOM 2198 C CA . PHE B 2 87 ? -2.291 69.855 24.914 1.00 5.31 84 PHE B CA 1
ATOM 2199 C C . PHE B 2 87 ? -3.796 70.117 24.756 1.00 5.38 84 PHE B C 1
ATOM 2200 O O . PHE B 2 87 ? -4.300 71.162 25.157 1.00 5.98 84 PHE B O 1
ATOM 2208 N N . ALA B 2 88 ? -4.501 69.191 24.123 1.00 5.79 85 ALA B N 1
ATOM 2209 C CA . ALA B 2 88 ? -5.928 69.365 23.857 1.00 6.39 85 ALA B CA 1
ATOM 2210 C C . ALA B 2 88 ? -6.753 69.389 25.154 1.00 7.40 85 ALA B C 1
ATOM 2211 O O . ALA B 2 88 ? -7.837 69.990 25.206 1.00 8.69 85 ALA B O 1
ATOM 2213 N N . ASP B 2 89 ? -6.209 68.764 26.191 1.00 6.67 86 ASP B N 1
ATOM 2214 C CA A ASP B 2 89 ? -6.852 68.695 27.486 0.70 7.50 86 ASP B CA 1
ATOM 2215 C CA B ASP B 2 89 ? -6.827 68.674 27.502 0.30 7.38 86 ASP B CA 1
ATOM 2216 C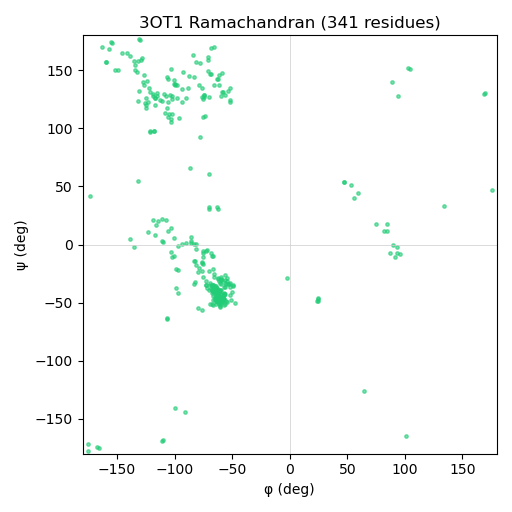 C . ASP B 2 89 ? -6.431 69.828 28.419 1.00 7.33 86 ASP B C 1
ATOM 2217 O O . ASP B 2 89 ? -6.865 69.860 29.560 1.00 10.07 86 ASP B O 1
ATOM 2226 N N . SER B 2 90 ? -5.621 70.776 27.935 1.00 6.26 87 SER B N 1
ATOM 2227 C CA . SER B 2 90 ? -5.122 71.872 28.744 1.00 5.97 87 SER B CA 1
ATOM 2228 C C . SER B 2 90 ? -5.844 73.166 28.371 1.00 5.82 87 SER B C 1
ATOM 2229 O O . SER B 2 90 ? -5.627 73.719 27.290 1.00 6.06 87 SER B O 1
ATOM 2232 N N . THR B 2 91 ? -6.685 73.660 29.264 1.00 6.12 88 THR B N 1
ATOM 2233 C CA . THR B 2 91 ? -7.346 74.946 29.004 1.00 6.81 88 THR B CA 1
ATOM 2234 C C . THR B 2 91 ? -6.326 76.043 28.761 1.00 5.64 88 THR B C 1
ATOM 2235 O O . THR B 2 91 ? -6.514 76.899 27.894 1.00 6.46 88 THR B O 1
ATOM 2239 N N . ALA B 2 92 ? -5.272 76.059 29.555 1.00 5.94 89 ALA B N 1
ATOM 2240 C CA . ALA B 2 92 ? -4.243 77.068 29.402 1.00 6.26 89 ALA B CA 1
ATOM 2241 C C . ALA B 2 92 ? -3.647 77.025 27.993 1.00 5.73 89 ALA B C 1
ATOM 2242 O O . ALA B 2 92 ? -3.461 78.064 27.365 1.00 6.40 89 ALA B O 1
ATOM 2244 N N . LEU B 2 93 ? -3.313 75.828 27.511 1.00 5.17 90 LEU B N 1
ATOM 2245 C CA . LEU B 2 93 ? -2.706 75.704 26.193 1.00 5.64 90 LEU B CA 1
ATOM 2246 C C . LEU B 2 93 ? -3.646 76.198 25.109 1.00 5.56 90 LEU B C 1
ATOM 2247 O O . LEU B 2 93 ? -3.251 76.949 24.202 1.00 5.05 90 LEU B O 1
ATOM 2252 N N . LEU B 2 94 ? -4.906 75.780 25.180 1.00 5.04 91 LEU B N 1
ATOM 2253 C CA . LEU B 2 94 ? -5.861 76.196 24.177 1.00 4.97 91 LEU B CA 1
ATOM 2254 C C . LEU B 2 94 ? -6.087 77.727 24.147 1.00 5.41 91 LEU B C 1
ATOM 2255 O O . LEU B 2 94 ? -6.136 78.346 23.081 1.00 5.68 91 LEU B O 1
ATOM 2260 N N . ALA B 2 95 ? -6.184 78.350 25.317 1.00 5.16 92 ALA B N 1
ATOM 2261 C CA . ALA B 2 95 ? -6.367 79.798 25.395 1.00 5.39 92 ALA B CA 1
ATOM 2262 C C . ALA B 2 95 ? -5.119 80.510 24.875 1.00 5.20 92 ALA B C 1
ATOM 2263 O O . ALA B 2 95 ? -5.213 81.579 24.256 1.00 5.33 92 ALA B O 1
ATOM 226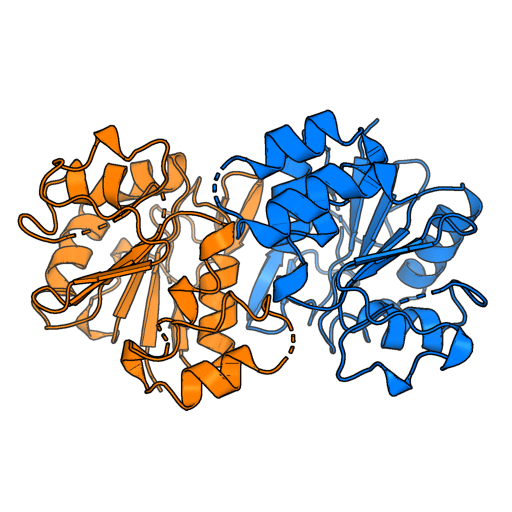5 N N . LEU B 2 96 ? -3.954 79.927 25.124 1.00 5.47 93 LEU B N 1
ATOM 2266 C CA . LEU B 2 96 ? -2.685 80.482 24.679 1.00 5.52 93 LEU B CA 1
ATOM 2267 C C . LEU B 2 96 ? -2.545 80.479 23.162 1.00 4.69 93 LEU B C 1
ATOM 2268 O O . LEU B 2 96 ? -2.044 81.434 22.578 1.00 5.41 93 LEU B O 1
ATOM 2273 N N . ILE B 2 97 ? -3.003 79.428 22.500 1.00 4.68 94 ILE B N 1
ATOM 2274 C CA . ILE B 2 97 ? -3.017 79.403 21.046 1.00 5.17 94 ILE B CA 1
ATOM 2275 C C . ILE B 2 97 ? -3.770 80.625 20.524 1.00 4.61 94 ILE B C 1
ATOM 2276 O O . ILE B 2 97 ? -3.286 81.317 19.622 1.00 5.13 94 ILE B O 1
ATOM 2281 N N . ASP B 2 98 ? -4.946 80.870 21.059 1.00 4.71 95 ASP B N 1
ATOM 2282 C CA . ASP B 2 98 ? -5.757 81.970 20.584 1.00 4.84 95 ASP B CA 1
ATOM 2283 C C . ASP B 2 98 ? -5.126 83.319 20.909 1.00 4.20 95 ASP B C 1
ATOM 2284 O O . ASP B 2 98 ? -5.208 84.229 20.091 1.00 5.39 95 ASP B O 1
ATOM 2289 N N . ALA B 2 99 ? -4.464 83.437 22.057 1.00 4.30 96 ALA B N 1
ATOM 2290 C CA . ALA B 2 99 ? -3.759 84.691 22.418 1.00 4.22 96 ALA B CA 1
ATOM 2291 C C . ALA B 2 99 ? -2.653 84.965 21.411 1.00 4.34 96 ALA B C 1
ATOM 2292 O O . ALA B 2 99 ? -2.533 86.088 20.944 1.00 5.18 96 ALA B O 1
ATOM 2294 N N . PHE B 2 100 ? -1.839 83.963 21.077 1.00 4.19 97 PHE B N 1
ATOM 2295 C CA . PHE B 2 100 ? -0.807 84.185 20.069 1.00 3.95 97 PHE B CA 1
ATOM 2296 C C . PHE B 2 100 ? -1.411 84.644 18.760 1.00 4.25 97 PHE B C 1
ATOM 2297 O O . PHE B 2 100 ? -0.962 85.625 18.155 1.00 4.35 97 PHE B O 1
ATOM 2305 N N . SER B 2 101 ? -2.432 83.957 18.282 1.00 4.50 98 SER B N 1
ATOM 2306 C CA A SER B 2 101 ? -2.997 84.300 16.994 0.70 5.02 98 SER B CA 1
ATOM 2307 C CA B SER B 2 101 ? -2.941 84.306 16.971 0.30 5.31 98 SER B CA 1
ATOM 2308 C C . SER B 2 101 ? -3.587 85.699 16.974 1.00 4.52 98 SER B C 1
ATOM 2309 O O . SER B 2 101 ? -3.434 86.450 16.009 1.00 5.20 98 SER B O 1
ATOM 2314 N N . GLN B 2 102 ? -4.272 86.032 18.060 1.00 4.67 99 GLN B N 1
ATOM 2315 C CA . GLN B 2 102 ? -4.975 87.321 18.139 1.00 5.38 99 GLN B CA 1
ATOM 2316 C C . GLN B 2 102 ? -4.009 88.484 18.400 1.00 6.24 99 GLN B C 1
ATOM 2317 O O . GLN B 2 102 ? -4.349 89.626 18.138 1.00 7.48 99 GLN B O 1
ATOM 2323 N N . GLN B 2 103 ? -2.791 88.177 18.820 1.00 5.32 100 GLN B N 1
ATOM 2324 C CA . GLN B 2 103 ? -1.695 89.141 18.893 1.00 4.91 100 GLN B CA 1
ATOM 2325 C C . GLN B 2 103 ? -0.951 89.263 17.577 1.00 4.98 100 GLN B C 1
ATOM 2326 O O . GLN B 2 103 ? 0.023 89.983 17.501 1.00 6.57 100 GLN B O 1
ATOM 2332 N N . GLY B 2 104 ? -1.393 88.531 16.550 1.00 5.10 101 GLY B N 1
ATOM 2333 C CA . GLY B 2 104 ? -0.825 88.620 15.227 1.00 5.76 101 GLY B CA 1
ATOM 2334 C C . GLY B 2 104 ? 0.401 87.761 15.005 1.00 5.55 101 GLY B C 1
ATOM 2335 O O . GLY B 2 104 ? 1.143 87.986 14.062 1.00 6.61 101 GLY B O 1
ATOM 2336 N N . LYS B 2 105 ? 0.619 86.775 15.858 1.00 4.87 102 LYS B N 1
ATOM 2337 C CA . LYS B 2 105 ? 1.873 86.018 15.885 1.00 4.78 102 LYS B CA 1
ATOM 2338 C C . LYS B 2 105 ? 1.744 84.658 15.252 1.00 5.50 102 LYS B C 1
ATOM 2339 O O . LYS B 2 105 ? 0.680 84.030 15.275 1.00 6.24 102 LYS B O 1
ATOM 2345 N N . LEU B 2 106 ? 2.870 84.200 14.720 1.00 4.56 103 LEU B N 1
ATOM 2346 C CA . LEU B 2 106 ? 3.011 82.859 14.153 1.00 4.84 103 LEU B CA 1
ATOM 2347 C C . LEU B 2 106 ? 2.730 81.781 15.202 1.00 4.66 103 LEU B C 1
ATOM 2348 O O . LEU B 2 106 ? 3.292 81.770 16.295 1.00 5.16 103 LEU B O 1
ATOM 2353 N N . VAL B 2 107 ? 1.832 80.873 14.835 1.00 4.40 104 VAL B N 1
ATOM 2354 C CA . VAL B 2 107 ? 1.584 79.627 15.544 1.00 4.65 104 VAL B CA 1
ATOM 2355 C C . VAL B 2 107 ? 1.980 78.513 14.592 1.00 4.33 104 VAL B C 1
ATOM 2356 O O . VAL B 2 107 ? 1.544 78.468 13.458 1.00 4.92 104 VAL B O 1
ATOM 2360 N N . ALA B 2 108 ? 2.818 77.616 15.089 1.00 4.90 105 ALA B N 1
ATOM 2361 C CA . ALA B 2 108 ? 3.377 76.536 14.315 1.00 4.67 105 ALA B CA 1
ATOM 2362 C C . ALA B 2 108 ? 3.126 75.219 15.036 1.00 4.51 105 ALA B C 1
ATOM 2363 O O . ALA B 2 108 ? 3.267 75.153 16.264 1.00 5.69 105 ALA B O 1
ATOM 2365 N N . ALA B 2 109 ? 2.790 74.160 14.299 1.00 4.18 106 ALA B N 1
ATOM 2366 C CA . ALA B 2 109 ? 2.556 72.854 14.930 1.00 4.37 106 ALA B CA 1
ATOM 2367 C C . ALA B 2 109 ? 2.867 71.744 13.965 1.00 4.09 106 ALA B C 1
ATOM 2368 O O . ALA B 2 109 ? 2.672 71.873 12.746 1.00 4.65 106 ALA B O 1
ATOM 2370 N N . ILE B 2 110 ? 3.296 70.612 14.504 1.00 4.60 107 ILE B N 1
ATOM 2371 C CA . ILE B 2 110 ? 3.701 69.487 13.676 1.00 4.71 107 ILE B CA 1
ATOM 2372 C C . ILE B 2 110 ? 3.109 68.140 14.083 1.00 4.57 107 ILE B C 1
ATOM 2373 O O . ILE B 2 110 ? 2.734 67.927 15.236 1.00 5.27 107 ILE B O 1
ATOM 2391 N N . ALA B 2 112 ? 1.050 65.084 15.051 1.00 6.01 109 ALA B N 1
ATOM 2392 C CA . ALA B 2 112 ? -0.264 64.836 15.621 1.00 6.61 109 ALA B CA 1
ATOM 2393 C C . ALA B 2 112 ? -1.016 66.115 15.971 1.00 5.83 109 ALA B C 1
ATOM 2394 O O . ALA B 2 112 ? -2.225 66.132 15.998 1.00 7.18 109 ALA B O 1
ATOM 2396 N N . THR B 2 113 ? -0.285 67.170 16.289 1.00 5.50 110 THR B N 1
ATOM 2397 C CA . THR B 2 113 ? -0.911 68.316 16.921 1.00 5.19 110 THR B CA 1
ATOM 2398 C C . THR B 2 113 ? -1.932 69.073 16.084 1.00 5.26 110 THR B C 1
ATOM 2399 O O . THR B 2 113 ? -2.982 69.428 16.606 1.00 5.10 110 THR B O 1
ATOM 2403 N N . PRO B 2 114 ? -1.690 69.283 14.784 1.00 4.87 111 PRO B N 1
ATOM 2404 C CA . PRO B 2 114 ? -2.741 69.992 14.030 1.00 5.93 111 PRO B CA 1
ATOM 2405 C C . PRO B 2 114 ? -4.070 69.239 14.013 1.00 6.47 111 PRO B C 1
ATOM 2406 O O . PRO B 2 114 ? -5.149 69.850 13.962 1.00 8.10 111 PRO B O 1
ATOM 2410 N N . ALA B 2 115 ? -4.002 67.910 14.053 1.00 6.35 112 ALA B N 1
ATOM 2411 C CA . ALA B 2 115 ? -5.230 67.089 14.085 1.00 6.64 112 ALA B CA 1
ATOM 2412 C C . ALA B 2 115 ? -5.850 67.008 15.474 1.00 6.97 112 ALA B C 1
ATOM 2413 O O . ALA B 2 115 ? -7.032 67.304 15.664 1.00 8.60 112 ALA B O 1
ATOM 2415 N N . LEU B 2 116 ? -5.050 66.595 16.441 1.00 6.91 113 LEU B N 1
ATOM 2416 C CA . LEU B 2 116 ? -5.563 66.287 17.776 1.00 7.41 113 LEU B CA 1
ATOM 2417 C C . LEU B 2 116 ? -5.805 67.543 18.605 1.00 7.36 113 LEU B C 1
ATOM 2418 O O . LEU B 2 116 ? -6.554 67.489 19.588 1.00 9.26 113 LEU B O 1
ATOM 2423 N N . VAL B 2 117 ? -5.186 68.675 18.247 1.00 6.76 114 VAL B N 1
ATOM 2424 C CA . VAL B 2 117 ? -5.427 69.952 18.923 1.00 6.94 114 VAL B CA 1
ATOM 2425 C C . VAL B 2 117 ? -6.262 70.850 18.034 1.00 7.34 114 VAL B C 1
ATOM 2426 O O . VAL B 2 117 ? -7.399 71.143 18.379 1.00 8.49 114 VAL B O 1
ATOM 2430 N N . PHE B 2 118 ? -5.765 71.262 16.876 1.00 6.79 115 PHE B N 1
ATOM 2431 C CA . PHE B 2 118 ? -6.482 72.289 16.127 1.00 7.77 115 PHE B CA 1
ATOM 2432 C C . PHE B 2 118 ? -7.809 71.785 15.594 1.00 8.32 115 PHE B C 1
ATOM 2433 O O . PHE B 2 118 ? -8.847 72.404 15.783 1.00 8.80 115 PHE B O 1
ATOM 2441 N N . ALA B 2 119 ? -7.812 70.647 14.914 1.00 9.16 116 ALA B N 1
ATOM 2442 C CA . ALA B 2 119 ? -9.060 70.152 14.321 1.00 10.46 116 ALA B CA 1
ATOM 2443 C C . ALA B 2 119 ? -10.044 69.777 15.422 1.00 11.19 116 ALA B C 1
ATOM 2444 O O . ALA B 2 119 ? -11.194 70.196 15.391 1.00 13.20 116 ALA B O 1
ATOM 2446 N N . LYS B 2 120 ? -9.605 69.024 16.422 1.00 11.48 117 LYS B N 1
ATOM 2447 C CA . LYS B 2 120 ? -10.512 68.534 17.465 1.00 12.81 117 LYS B CA 1
ATOM 2448 C C . LYS B 2 120 ? -11.029 69.656 18.367 1.00 12.51 117 LYS B C 1
ATOM 2449 O O . LYS B 2 120 ? -12.176 69.625 18.810 1.00 14.65 117 LYS B O 1
ATOM 2452 N N . GLN B 2 121 ? -10.206 70.668 18.631 1.00 12.18 118 GLN B N 1
ATOM 2453 C CA . GLN B 2 121 ? -10.613 71.743 19.532 1.00 12.93 118 GLN B CA 1
ATOM 2454 C C . GLN B 2 121 ? -11.011 73.007 18.797 1.00 13.42 118 GLN B C 1
ATOM 2455 O O . GLN B 2 121 ? -11.124 74.077 19.408 1.00 14.24 118 GLN B O 1
ATOM 2461 N N . GLN B 2 122 ? -11.215 72.876 17.490 1.00 13.94 119 GLN B N 1
ATOM 2462 C CA A GLN B 2 122 ? -11.791 73.925 16.681 0.50 14.22 119 GLN B CA 1
ATOM 2463 C CA B GLN B 2 122 ? -11.763 73.926 16.645 0.50 14.39 119 GLN B CA 1
ATOM 2464 C C . GLN B 2 122 ? -10.922 75.208 16.706 1.00 13.60 119 GLN B C 1
ATOM 2465 O O . GLN B 2 122 ? -11.415 76.308 16.974 1.00 15.12 119 GLN B O 1
ATOM 2476 N N . LYS B 2 123 ? -9.619 75.054 16.425 1.00 11.39 120 LYS B N 1
ATOM 2477 C CA . LYS B 2 123 ? -8.690 76.183 16.221 1.00 10.45 120 LYS B CA 1
ATOM 2478 C C . LYS B 2 123 ? -8.381 76.273 14.709 1.00 9.96 120 LYS B C 1
ATOM 2479 O O . LYS B 2 123 ? -8.270 75.239 14.032 1.00 11.28 120 LYS B O 1
ATOM 2485 N N . PHE B 2 124 ? -8.227 77.496 14.193 1.00 9.70 121 PHE B N 1
ATOM 2486 C CA . PHE B 2 124 ? -7.853 77.722 12.789 1.00 10.00 121 PHE B CA 1
ATOM 2487 C C . PHE B 2 124 ? -8.851 77.113 11.843 1.00 11.38 121 PHE B C 1
ATOM 2488 O O . PHE B 2 124 ? -8.524 76.484 10.841 1.00 12.14 121 PHE B O 1
ATOM 2496 N N . VAL B 2 125 ? -10.109 77.348 12.182 1.00 13.18 122 VAL B N 1
ATOM 2497 C CA . VAL B 2 125 ? -11.195 77.103 11.298 1.00 15.66 122 VAL B CA 1
ATOM 2498 C C . VAL B 2 125 ? -10.967 77.944 10.029 1.00 15.22 122 VAL B C 1
ATOM 2499 O O . VAL B 2 125 ? -10.643 79.143 10.066 1.00 16.69 122 VAL B O 1
ATOM 2503 N N . GLY B 2 126 ? -11.094 77.287 8.902 1.00 15.17 123 GLY B N 1
ATOM 2504 C CA . GLY B 2 126 ? -10.925 77.947 7.652 1.00 14.84 123 GLY B CA 1
ATOM 2505 C C . GLY B 2 126 ? -9.505 77.895 7.136 1.00 13.26 123 GLY B C 1
ATOM 2506 O O . GLY B 2 126 ? -9.275 78.265 5.983 1.00 14.23 123 GLY B O 1
ATOM 2507 N N . ALA B 2 127 ? -8.543 77.460 7.964 1.00 11.63 124 ALA B N 1
ATOM 2508 C CA . ALA B 2 127 ? -7.153 77.473 7.529 1.00 9.73 124 ALA B CA 1
ATOM 2509 C C . ALA B 2 127 ? -6.777 76.198 6.798 1.00 9.02 124 ALA B C 1
ATOM 2510 O O . ALA B 2 127 ? -7.225 75.119 7.130 1.00 10.04 124 ALA B O 1
ATOM 2512 N N . ARG B 2 128 ? -5.920 76.358 5.809 1.00 8.31 125 ARG B N 1
ATOM 2513 C CA . ARG B 2 128 ? -5.210 75.220 5.242 1.00 7.61 125 ARG B CA 1
ATOM 2514 C C . ARG B 2 128 ? -4.184 74.728 6.245 1.00 7.25 125 ARG B C 1
ATOM 2515 O O . ARG B 2 128 ? -3.476 75.508 6.870 1.00 7.70 125 ARG B O 1
ATOM 2531 N N . THR B 2 130 ? -1.598 70.955 7.201 1.00 5.13 127 THR B N 1
ATOM 2532 C CA . THR B 2 130 ? -1.215 69.568 7.108 1.00 5.03 127 THR B CA 1
ATOM 2533 C C . THR B 2 130 ? -1.020 68.996 8.497 1.00 5.12 127 THR B C 1
ATOM 2534 O O . THR B 2 130 ? -1.146 69.699 9.509 1.00 5.83 127 THR B O 1
ATOM 2538 N N . CYS B 2 131 ? -0.724 67.706 8.536 1.00 5.02 128 CYS B N 1
ATOM 2539 C CA . CYS B 2 131 ? -0.499 66.970 9.770 1.00 4.91 128 CYS B CA 1
ATOM 2540 C C . CYS B 2 131 ? 0.119 65.626 9.401 1.00 5.33 128 CYS B C 1
ATOM 2541 O O . CYS B 2 131 ? 0.404 65.375 8.240 1.00 5.84 128 CYS B O 1
ATOM 2544 N N . HIS B 2 132 ? 0.299 64.735 10.367 1.00 5.46 129 HIS B N 1
ATOM 2545 C CA . HIS B 2 132 ? 0.832 63.435 10.022 1.00 5.69 129 HIS B CA 1
ATOM 2546 C C . HIS B 2 132 ? -0.142 62.729 9.079 1.00 5.95 129 HIS B C 1
ATOM 2547 O O . HIS B 2 132 ? -1.359 62.806 9.290 1.00 6.31 129 HIS B O 1
ATOM 2554 N N . PRO B 2 133 ? 0.364 61.982 8.089 1.00 6.50 130 PRO B N 1
ATOM 2555 C CA . PRO B 2 133 ? -0.523 61.246 7.204 1.00 6.99 130 PRO B CA 1
ATOM 2556 C C . PRO B 2 133 ? -1.544 60.370 7.908 1.00 7.13 130 PRO B C 1
ATOM 2557 O O . PRO B 2 133 ? -2.642 60.197 7.382 1.00 7.75 130 PRO B O 1
ATOM 2561 N N . ASN B 2 134 ? -1.197 59.798 9.064 1.00 7.54 131 ASN B N 1
ATOM 2562 C CA . ASN B 2 134 ? -2.131 58.928 9.778 1.00 7.49 131 ASN B CA 1
ATOM 2563 C C . ASN B 2 134 ? -3.270 59.683 10.436 1.00 7.90 131 ASN B C 1
ATOM 2564 O O . ASN B 2 134 ? -4.182 59.059 10.978 1.00 10.11 131 ASN B O 1
ATOM 2569 N N . PHE B 2 135 ? -3.225 61.016 10.391 1.00 6.90 132 PHE B N 1
ATOM 2570 C CA . PHE B 2 135 ? -4.310 61.870 10.873 1.00 7.33 132 PHE B CA 1
ATOM 2571 C C . PHE B 2 135 ? -4.943 62.723 9.771 1.00 7.46 132 PHE B C 1
ATOM 2572 O O . PHE B 2 135 ? -5.770 63.576 10.077 1.00 7.61 132 PHE B O 1
ATOM 2580 N N . PHE B 2 136 ? -4.594 62.496 8.509 1.00 8.20 133 PHE B N 1
ATOM 2581 C CA . PHE B 2 136 ? -5.177 63.282 7.411 1.00 8.14 133 PHE B CA 1
ATOM 2582 C C . PHE B 2 136 ? -6.710 63.262 7.473 1.00 9.44 133 PHE B C 1
ATOM 2583 O O . PHE B 2 136 ? -7.340 64.264 7.173 1.00 10.60 133 PHE B O 1
ATOM 2591 N N . ASP B 2 137 ? -7.297 62.150 7.910 1.00 9.76 134 ASP B N 1
ATOM 2592 C CA . ASP B 2 137 ? -8.754 62.025 7.969 1.00 11.33 134 ASP B CA 1
ATOM 2593 C C . ASP B 2 137 ? -9.413 62.944 8.994 1.00 11.46 134 ASP B C 1
ATOM 2594 O O . ASP B 2 137 ? -10.645 63.081 9.008 1.00 13.61 134 ASP B O 1
ATOM 2599 N N . HIS B 2 138 ? -8.619 63.583 9.844 1.00 10.37 135 HIS B N 1
ATOM 2600 C CA . HIS B 2 138 ? -9.138 64.569 10.807 1.00 10.79 135 HIS B CA 1
ATOM 2601 C C . HIS B 2 138 ? -9.339 65.952 10.219 1.00 10.84 135 HIS B C 1
ATOM 2602 O O . HIS B 2 138 ? -9.965 66.807 10.862 1.00 11.54 135 HIS B O 1
ATOM 2609 N N . ILE B 2 139 ? -8.770 66.209 9.044 1.00 10.54 136 ILE B N 1
ATOM 2610 C CA . ILE B 2 139 ? -8.756 67.529 8.453 1.00 11.27 136 ILE B CA 1
ATOM 2611 C C . ILE B 2 139 ? -9.788 67.560 7.319 1.00 12.75 136 ILE B C 1
ATOM 2612 O O . ILE B 2 139 ? -9.788 66.687 6.468 1.00 13.57 136 ILE B O 1
ATOM 2617 N N . PRO B 2 140 ? -10.687 68.563 7.315 1.00 14.85 137 PRO B N 1
ATOM 2618 C CA . PRO B 2 140 ? -11.656 68.680 6.228 1.00 15.22 137 PRO B CA 1
ATOM 2619 C C . PRO B 2 140 ? -10.944 68.657 4.888 1.00 14.39 137 PRO B C 1
ATOM 2620 O O . PRO B 2 140 ? -9.914 69.316 4.734 1.00 12.80 137 PRO B O 1
ATOM 2624 N N . SER B 2 141 ? -11.458 67.893 3.932 1.00 14.82 138 SER B N 1
ATOM 2625 C CA . SER B 2 141 ? -10.733 67.620 2.711 1.00 15.46 138 SER B CA 1
ATOM 2626 C C . SER B 2 141 ? -10.394 68.894 1.943 1.00 15.10 138 SER B C 1
ATOM 2627 O O . SER B 2 141 ? -9.353 68.977 1.324 1.00 15.54 138 SER B O 1
ATOM 2630 N N . GLU B 2 142 ? -11.272 69.891 1.996 1.00 14.92 139 GLU B N 1
ATOM 2631 C CA . GLU B 2 142 ? -11.040 71.128 1.283 1.00 15.58 139 GLU B CA 1
ATOM 2632 C C . GLU B 2 142 ? -9.992 72.035 1.946 1.00 14.25 139 GLU B C 1
ATOM 2633 O O . GLU B 2 142 ? -9.573 73.007 1.342 1.00 16.10 139 GLU B O 1
ATOM 2639 N N . ARG B 2 143 ? -9.583 71.710 3.175 1.00 12.23 140 ARG B N 1
ATOM 2640 C CA A ARG B 2 143 ? -8.536 72.493 3.844 0.50 11.17 140 ARG B CA 1
ATOM 2641 C CA B ARG B 2 143 ? -8.570 72.454 3.935 0.50 11.73 140 ARG B CA 1
ATOM 2642 C C . ARG B 2 143 ? -7.242 71.693 4.035 1.00 10.05 140 ARG B C 1
ATOM 2643 O O . ARG B 2 143 ? -6.238 72.251 4.440 1.00 11.03 140 ARG B O 1
ATOM 2658 N N . LEU B 2 144 ? -7.245 70.396 3.735 1.00 8.67 141 LEU B N 1
ATOM 2659 C CA . LEU B 2 144 ? -6.070 69.561 3.959 1.00 8.54 141 LEU B CA 1
ATOM 2660 C C . LEU B 2 144 ? -5.009 69.812 2.907 1.00 8.23 141 LEU B C 1
ATOM 2661 O O . LEU B 2 144 ? -5.269 69.692 1.709 1.00 10.29 141 LEU B O 1
ATOM 2666 N N . SER B 2 145 ? -3.809 70.131 3.361 1.00 7.93 142 SER B N 1
ATOM 2667 C CA . SER B 2 145 ? -2.632 70.144 2.538 1.00 7.93 142 SER B CA 1
ATOM 2668 C C . SER B 2 145 ? -1.859 68.860 2.790 1.00 7.35 142 SER B C 1
ATOM 2669 O O . SER B 2 145 ? -1.731 68.405 3.931 1.00 7.11 142 SER B O 1
ATOM 2672 N N . ARG B 2 146 ? -1.354 68.277 1.712 1.00 7.75 143 ARG B N 1
ATOM 2673 C CA A ARG B 2 146 ? -0.468 67.137 1.790 0.50 8.69 143 ARG B CA 1
ATOM 2674 C CA B ARG B 2 146 ? -0.461 67.138 1.810 0.50 8.55 143 ARG B CA 1
ATOM 2675 C C . ARG B 2 146 ? 0.994 67.534 1.560 1.00 8.35 143 ARG B C 1
ATOM 2676 O O . ARG B 2 146 ? 1.866 66.669 1.402 1.00 9.69 143 ARG B O 1
ATOM 2691 N N A GLN B 2 147 ? 1.242 68.851 1.556 0.50 8.24 144 GLN B N 1
ATOM 2692 N N B GLN B 2 147 ? 1.286 68.813 1.540 0.50 8.29 144 GLN B N 1
ATOM 2693 C CA A GLN B 2 147 ? 2.605 69.443 1.560 0.50 8.20 144 GLN B CA 1
ATOM 2694 C CA B GLN B 2 147 ? 2.681 69.194 1.429 0.50 8.20 144 GLN B CA 1
ATOM 2695 C C A GLN B 2 147 ? 3.367 69.020 2.822 0.50 7.11 144 GLN B C 1
ATOM 2696 C C B GLN B 2 147 ? 3.376 69.037 2.784 0.50 7.16 144 GLN B C 1
ATOM 2697 O O A GLN B 2 147 ? 2.772 68.911 3.893 0.50 7.01 144 GLN B O 1
ATOM 2698 O O B GLN B 2 147 ? 2.750 69.097 3.841 0.50 7.04 144 GLN B O 1
ATOM 2709 N N . ARG B 2 148 ? 4.690 68.871 2.727 1.00 6.67 145 ARG B N 1
ATOM 2710 C CA . ARG B 2 148 ? 5.489 68.549 3.905 1.00 6.22 145 ARG B CA 1
ATOM 2711 C C . ARG B 2 148 ? 5.438 69.645 4.945 1.00 5.55 145 ARG B C 1
ATOM 2712 O O . ARG B 2 148 ? 5.409 69.342 6.149 1.00 5.80 145 ARG B O 1
ATOM 2720 N N . VAL B 2 149 ? 5.440 70.898 4.485 1.00 6.04 146 VAL B N 1
ATOM 2721 C CA . VAL B 2 149 ? 5.281 72.078 5.313 1.00 6.56 146 VAL B CA 1
ATOM 2722 C C . VAL B 2 149 ? 4.218 72.947 4.645 1.00 6.21 146 VAL B C 1
ATOM 2723 O O . VAL B 2 149 ? 4.298 73.191 3.438 1.00 8.62 146 VAL B O 1
ATOM 2727 N N . CYS B 2 150 ? 3.247 73.417 5.416 1.00 6.30 147 CYS B N 1
ATOM 2728 C CA . CYS B 2 150 ? 2.137 74.202 4.890 1.00 6.33 147 CYS B CA 1
ATOM 2729 C C . CYS B 2 150 ? 2.073 75.510 5.677 1.00 5.71 147 CYS B C 1
ATOM 2730 O O . CYS B 2 150 ? 1.957 75.496 6.909 1.00 6.53 147 CYS B O 1
ATOM 2733 N N . TYR B 2 151 ? 2.183 76.643 4.994 1.00 7.48 148 TYR B N 1
ATOM 2734 C CA . TYR B 2 151 ? 1.970 77.949 5.602 1.00 7.88 148 TYR B CA 1
ATOM 2735 C C . TYR B 2 151 ? 0.687 78.552 5.080 1.00 8.04 148 TYR B C 1
ATOM 2736 O O . TYR B 2 151 ? 0.479 78.641 3.875 1.00 9.40 148 TYR B O 1
ATOM 2745 N N . TYR B 2 152 ? -0.147 78.999 6.003 1.00 8.21 149 TYR B N 1
ATOM 2746 C CA . TYR B 2 152 ? -1.405 79.677 5.696 1.00 8.87 149 TYR B CA 1
ATOM 2747 C C . TYR B 2 152 ? -1.310 81.089 6.272 1.00 8.78 149 TYR B C 1
ATOM 2748 O O . TYR B 2 152 ? -1.510 81.314 7.467 1.00 8.59 149 TYR B O 1
ATOM 2757 N N . ALA B 2 153 ? -0.965 82.043 5.419 1.00 8.99 150 ALA B N 1
ATOM 2758 C CA . ALA B 2 153 ? -0.518 83.362 5.850 1.00 9.64 150 ALA B CA 1
ATOM 2759 C C . ALA B 2 153 ? -1.621 84.167 6.535 1.00 10.08 150 ALA B C 1
ATOM 2760 O O . ALA B 2 153 ? -1.352 84.872 7.502 1.00 11.40 150 ALA B O 1
ATOM 2762 N N . THR B 2 154 ? -2.859 84.012 6.079 1.00 11.96 151 THR B N 1
ATOM 2763 C CA . THR B 2 154 ? -4.013 84.771 6.604 1.00 13.90 151 THR B CA 1
ATOM 2764 C C . THR B 2 154 ? -4.173 84.633 8.117 1.00 11.91 151 THR B C 1
ATOM 2765 O O . THR B 2 154 ? -4.662 85.556 8.808 1.00 12.81 151 THR B O 1
ATOM 2769 N N . GLN B 2 155 ? -3.829 83.447 8.619 1.00 9.98 152 GLN B N 1
ATOM 2770 C CA . GLN B 2 155 ? -3.935 83.148 10.026 1.00 8.73 152 GLN B CA 1
ATOM 2771 C C . GLN B 2 155 ? -2.590 82.872 10.681 1.00 7.75 152 GLN B C 1
ATOM 2772 O O . GLN B 2 155 ? -2.535 82.355 11.788 1.00 7.36 152 GLN B O 1
ATOM 2778 N N . HIS B 2 156 ? -1.513 83.262 10.011 1.00 7.16 153 HIS B N 1
ATOM 2779 C CA . HIS B 2 156 ? -0.151 83.110 10.529 1.00 6.95 153 HIS B CA 1
ATOM 2780 C C . HIS B 2 156 ? 0.042 81.711 11.084 1.00 6.42 153 HIS B C 1
ATOM 2781 O O . HIS B 2 156 ? 0.495 81.553 12.212 1.00 7.00 153 HIS B O 1
ATOM 2788 N N . LEU B 2 157 ? -0.248 80.699 10.272 1.00 6.05 154 LEU B N 1
ATOM 2789 C CA . LEU B 2 157 ? -0.281 79.309 10.727 1.00 5.89 154 LEU B CA 1
ATOM 2790 C C . LEU B 2 157 ? 0.665 78.466 9.898 1.00 5.83 154 LEU B C 1
ATOM 2791 O O . LEU B 2 157 ? 0.547 78.390 8.682 1.00 8.28 154 LEU B O 1
ATOM 2796 N N . LEU B 2 158 ? 1.602 77.826 10.575 1.00 4.83 155 LEU B N 1
ATOM 2797 C CA . LEU B 2 158 ? 2.559 76.928 9.933 1.00 4.84 155 LEU B CA 1
ATOM 2798 C C . LEU B 2 158 ? 2.360 75.519 10.468 1.00 4.49 155 LEU B C 1
ATOM 2799 O O . LEU B 2 158 ? 2.398 75.315 11.688 1.00 4.85 155 LEU B O 1
ATOM 2804 N N . THR B 2 159 ? 2.154 74.539 9.591 1.00 4.41 156 THR B N 1
ATOM 2805 C CA . THR B 2 159 ? 2.001 73.166 10.003 1.00 4.28 156 THR B CA 1
ATOM 2806 C C . THR B 2 159 ? 2.912 72.246 9.212 1.00 4.49 156 THR B C 1
ATOM 2807 O O . THR B 2 159 ? 3.388 72.584 8.124 1.00 5.10 156 THR B O 1
ATOM 2811 N N . SER B 2 160 ? 3.182 71.071 9.777 1.00 4.51 157 SER B N 1
ATOM 2812 C CA . SER B 2 160 ? 4.046 70.114 9.111 1.00 4.30 157 SER B CA 1
ATOM 2813 C C . SER B 2 160 ? 3.723 68.706 9.589 1.00 4.23 157 SER B C 1
ATOM 2814 O O . SER B 2 160 ? 2.880 68.507 10.465 1.00 4.56 157 SER B O 1
ATOM 2817 N N . GLN B 2 161 ? 4.358 67.703 8.986 1.00 4.63 158 GLN B N 1
ATOM 2818 C CA . GLN B 2 161 ? 3.880 66.317 9.051 1.00 4.71 158 GLN B CA 1
ATOM 2819 C C . GLN B 2 161 ? 4.495 65.362 10.042 1.00 4.60 158 GLN B C 1
ATOM 2820 O O . GLN B 2 161 ? 3.775 64.512 10.537 1.00 6.58 158 GLN B O 1
ATOM 2826 N N . GLY B 2 162 ? 5.791 65.405 10.318 1.00 5.00 159 GLY B N 1
ATOM 2827 C CA . GLY B 2 162 ? 6.365 64.338 11.115 1.00 5.15 159 GLY B CA 1
ATOM 2828 C C . GLY B 2 162 ? 7.812 64.545 11.452 1.00 5.19 159 GLY B C 1
ATOM 2829 O O . GLY B 2 162 ? 8.386 65.557 11.123 1.00 5.12 159 GLY B O 1
ATOM 2830 N N . PRO B 2 163 ? 8.405 63.575 12.145 1.00 5.31 160 PRO B N 1
ATOM 2831 C CA . PRO B 2 163 ? 9.825 63.681 12.508 1.00 5.82 160 PRO B CA 1
ATOM 2832 C C . PRO B 2 163 ? 10.746 64.025 11.333 1.00 5.04 160 PRO B C 1
ATOM 2833 O O . PRO B 2 163 ? 11.653 64.848 11.476 1.00 5.72 160 PRO B O 1
ATOM 2837 N N . GLY B 2 164 ? 10.469 63.406 10.185 1.00 4.80 161 GLY B N 1
ATOM 2838 C CA . GLY B 2 164 ? 11.273 63.607 8.991 1.00 4.93 161 GLY B CA 1
ATOM 2839 C C . GLY B 2 164 ? 11.060 64.917 8.275 1.00 4.74 161 GLY B C 1
ATOM 2840 O O . GLY B 2 164 ? 11.770 65.210 7.318 1.00 5.03 161 GLY B O 1
ATOM 2841 N N . THR B 2 165 ? 10.059 65.695 8.717 1.00 5.10 162 THR B N 1
ATOM 2842 C CA . THR B 2 165 ? 9.848 67.044 8.215 1.00 4.81 162 THR B CA 1
ATOM 2843 C C . THR B 2 165 ? 10.157 68.116 9.261 1.00 4.26 162 THR B C 1
ATOM 2844 O O . THR B 2 165 ? 10.003 69.306 8.978 1.00 4.93 162 THR B O 1
ATOM 2848 N N . ALA B 2 166 ? 10.621 67.736 10.448 1.00 4.62 163 ALA B N 1
ATOM 2849 C CA . ALA B 2 166 ? 10.770 68.679 11.537 1.00 4.59 163 ALA B CA 1
ATOM 2850 C C . ALA B 2 166 ? 11.863 69.711 11.254 1.00 4.62 163 ALA B C 1
ATOM 2851 O O . ALA B 2 166 ? 11.712 70.884 11.613 1.00 5.03 163 ALA B O 1
ATOM 2853 N N . LEU B 2 167 ? 12.976 69.302 10.642 1.00 4.92 164 LEU B N 1
ATOM 2854 C CA A LEU B 2 167 ? 14.017 70.247 10.298 0.50 5.67 164 LEU B CA 1
ATOM 2855 C CA B LEU B 2 167 ? 14.030 70.268 10.264 0.50 5.38 164 LEU B CA 1
ATOM 2856 C C . LEU B 2 167 ? 13.498 71.258 9.251 1.00 5.05 164 LEU B C 1
ATOM 2857 O O . LEU B 2 167 ? 13.691 72.464 9.397 1.00 5.48 164 LEU B O 1
ATOM 2866 N N . GLU B 2 168 ? 12.815 70.770 8.215 1.00 5.16 165 GLU B N 1
ATOM 2867 C CA . GLU B 2 168 ? 12.209 71.641 7.223 1.00 5.20 165 GLU B CA 1
ATOM 2868 C C . GLU B 2 168 ? 11.257 72.641 7.870 1.00 5.18 165 GLU B C 1
ATOM 2869 O O . GLU B 2 168 ? 11.233 73.809 7.522 1.00 5.56 165 GLU B O 1
ATOM 2875 N N . PHE B 2 169 ? 10.465 72.162 8.813 1.00 4.49 166 PHE B N 1
ATOM 2876 C CA . PHE B 2 169 ? 9.487 72.970 9.540 1.00 4.41 166 PHE B CA 1
ATOM 2877 C C . PHE B 2 169 ? 10.177 74.077 10.352 1.00 4.57 166 PHE B C 1
ATOM 2878 O O . PHE B 2 169 ? 9.774 75.238 10.314 1.00 4.92 166 PHE B O 1
ATOM 2886 N N . ALA B 2 170 ? 11.208 73.717 11.114 1.00 4.40 167 ALA B N 1
ATOM 2887 C CA . ALA B 2 170 ? 11.891 74.700 11.953 1.00 3.96 167 ALA B CA 1
ATOM 2888 C C . ALA B 2 170 ? 12.589 75.734 11.079 1.00 4.83 167 ALA B C 1
ATOM 2889 O O . ALA B 2 170 ? 12.605 76.920 11.409 1.00 5.18 167 ALA B O 1
ATOM 2891 N N . LEU B 2 171 ? 13.200 75.308 9.968 1.00 5.12 168 LEU B N 1
ATOM 2892 C CA . LEU B 2 171 ? 13.838 76.249 9.047 1.00 5.55 168 LEU B CA 1
ATOM 2893 C C . LEU B 2 171 ? 12.816 77.201 8.433 1.00 5.69 168 LEU B C 1
ATOM 2894 O O . LEU B 2 171 ? 13.106 78.397 8.249 1.00 5.88 168 LEU B O 1
ATOM 2899 N N . ALA B 2 172 ? 11.627 76.701 8.109 1.00 5.63 169 ALA B N 1
ATOM 2900 C CA . ALA B 2 172 ? 10.548 77.573 7.629 1.00 5.70 169 ALA B CA 1
ATOM 2901 C C . ALA B 2 172 ? 10.155 78.597 8.690 1.00 5.71 169 ALA B C 1
ATOM 2902 O O . ALA B 2 172 ? 9.901 79.764 8.362 1.00 6.34 169 ALA B O 1
ATOM 2912 N N . ILE B 2 174 ? 12.142 79.882 10.913 1.00 5.55 171 ILE B N 1
ATOM 2913 C CA . ILE B 2 174 ? 13.209 80.900 10.913 1.00 5.89 171 ILE B CA 1
ATOM 2914 C C . ILE B 2 174 ? 12.993 81.863 9.745 1.00 5.56 171 ILE B C 1
ATOM 2915 O O . ILE B 2 174 ? 13.105 83.090 9.888 1.00 6.50 171 ILE B O 1
ATOM 2920 N N . ALA B 2 175 ? 12.725 81.308 8.573 1.00 5.40 172 ALA B N 1
ATOM 2921 C CA . ALA B 2 175 ? 12.531 82.147 7.399 1.00 6.10 172 ALA B CA 1
ATOM 2922 C C . ALA B 2 175 ? 11.400 83.151 7.607 1.00 6.56 172 ALA B C 1
ATOM 2923 O O . ALA B 2 175 ? 11.531 84.326 7.238 1.00 7.91 172 ALA B O 1
ATOM 2925 N N . LEU B 2 176 ? 10.288 82.681 8.156 1.00 6.59 173 LEU B N 1
ATOM 2926 C CA . LEU B 2 176 ? 9.124 83.521 8.370 1.00 7.14 173 LEU B CA 1
ATOM 2927 C C . LEU B 2 176 ? 9.392 84.610 9.404 1.00 7.94 173 LEU B C 1
ATOM 2928 O O . LEU B 2 176 ? 8.954 85.759 9.236 1.00 9.94 173 LEU B O 1
ATOM 2933 N N . LEU B 2 177 ? 10.112 84.272 10.462 1.00 6.74 174 LEU B N 1
ATOM 2934 C CA . LEU B 2 177 ? 10.309 85.190 11.555 1.00 7.53 174 LEU B CA 1
ATOM 2935 C C . LEU B 2 177 ? 11.440 86.171 11.314 1.00 7.12 174 LEU B C 1
ATOM 2936 O O . LEU B 2 177 ? 11.365 87.309 11.772 1.00 9.68 174 LEU B O 1
ATOM 2941 N N . ALA B 2 178 ? 12.488 85.742 10.628 1.00 7.44 175 ALA B N 1
ATOM 2942 C CA . ALA B 2 178 ? 13.733 86.488 10.589 1.00 7.47 175 ALA B CA 1
ATOM 2943 C C . ALA B 2 178 ? 14.386 86.533 9.226 1.00 8.18 175 ALA B C 1
ATOM 2944 O O . ALA B 2 178 ? 15.480 87.088 9.113 1.00 9.67 175 ALA B O 1
ATOM 2946 N N . GLY B 2 179 ? 13.742 85.996 8.194 1.00 7.98 176 GLY B N 1
ATOM 2947 C CA . GLY B 2 179 ? 14.212 86.145 6.824 1.00 8.76 176 GLY B CA 1
ATOM 2948 C C . GLY B 2 179 ? 14.863 84.883 6.279 1.00 9.31 176 GLY B C 1
ATOM 2949 O O . GLY B 2 179 ? 15.455 84.080 7.013 1.00 9.33 176 GLY B O 1
ATOM 2950 N N . VAL B 2 180 ? 14.761 84.714 4.971 1.00 10.40 177 VAL B N 1
ATOM 2951 C CA A VAL B 2 180 ? 15.286 83.507 4.339 0.50 10.70 177 VAL B CA 1
ATOM 2952 C CA B VAL B 2 180 ? 15.288 83.539 4.277 0.50 10.68 177 VAL B CA 1
ATOM 2953 C C . VAL B 2 180 ? 16.816 83.432 4.419 1.00 10.66 177 VAL B C 1
ATOM 2954 O O . VAL B 2 180 ? 17.367 82.341 4.506 1.00 10.70 177 VAL B O 1
ATOM 2961 N N . GLU B 2 181 ? 17.497 84.575 4.455 1.00 10.75 178 GLU B N 1
ATOM 2962 C CA . GLU B 2 181 ? 18.946 84.581 4.572 1.00 11.70 178 GLU B CA 1
ATOM 2963 C C . GLU B 2 181 ? 19.409 83.880 5.850 1.00 9.72 178 GLU B C 1
ATOM 2964 O O . GLU B 2 181 ? 20.294 83.025 5.801 1.00 10.41 178 GLU B O 1
ATOM 2970 N N . LEU B 2 182 ? 18.811 84.226 6.973 1.00 8.99 179 LEU B N 1
ATOM 2971 C CA . LEU B 2 182 ? 19.144 83.555 8.229 1.00 7.89 179 LEU B CA 1
ATOM 2972 C C . LEU B 2 182 ? 18.808 82.071 8.152 1.00 7.46 179 LEU B C 1
ATOM 2973 O O . LEU B 2 182 ? 19.601 81.227 8.586 1.00 8.29 179 LEU B O 1
ATOM 2978 N N . ALA B 2 183 ? 17.652 81.739 7.595 1.00 7.39 180 ALA B N 1
ATOM 2979 C CA . ALA B 2 183 ? 17.271 80.327 7.506 1.00 7.09 180 ALA B CA 1
ATOM 2980 C C . ALA B 2 183 ? 18.296 79.547 6.691 1.00 8.18 180 ALA B C 1
ATOM 2981 O O . ALA B 2 183 ? 18.689 78.433 7.063 1.00 8.13 180 ALA B O 1
ATOM 2983 N N . GLN B 2 184 ? 18.739 80.136 5.575 1.00 8.37 181 GLN B N 1
ATOM 2984 C CA . GLN B 2 184 ? 19.740 79.460 4.736 1.00 8.88 181 GLN B CA 1
ATOM 2985 C C . GLN B 2 184 ? 21.076 79.326 5.454 1.00 8.60 181 GLN B C 1
ATOM 2986 O O . GLN B 2 184 ? 21.756 78.292 5.315 1.00 9.00 181 GLN B O 1
ATOM 2992 N N . HIS B 2 185 ? 21.467 80.331 6.235 1.00 8.72 182 HIS B N 1
ATOM 2993 C CA . HIS B 2 185 ? 22.707 80.269 6.995 1.00 9.66 182 HIS B CA 1
ATOM 2994 C C . HIS B 2 185 ? 22.627 79.156 8.038 1.00 8.50 182 HIS B C 1
ATOM 2995 O O . HIS B 2 185 ? 23.600 78.441 8.247 1.00 10.14 182 HIS B O 1
ATOM 3002 N N . VAL B 2 186 ? 21.504 79.050 8.735 1.00 7.87 183 VAL B N 1
ATOM 3003 C CA . VAL B 2 186 ? 21.326 77.997 9.734 1.00 7.44 183 VAL B CA 1
ATOM 3004 C C . VAL B 2 186 ? 21.348 76.609 9.079 1.00 6.46 183 VAL B C 1
ATOM 3005 O O . VAL B 2 186 ? 21.942 75.667 9.608 1.00 7.28 183 VAL B O 1
ATOM 3009 N N . ALA B 2 187 ? 20.711 76.481 7.920 1.00 6.90 184 ALA B N 1
ATOM 3010 C CA . ALA B 2 187 ? 20.639 75.195 7.237 1.00 7.39 184 ALA B CA 1
ATOM 3011 C C . ALA B 2 187 ? 21.993 74.749 6.678 1.00 8.50 184 ALA B C 1
ATOM 3012 O O . ALA B 2 187 ? 22.275 73.555 6.621 1.00 8.48 184 ALA B O 1
ATOM 3014 N N . ALA B 2 188 ? 22.825 75.704 6.256 1.00 9.55 185 ALA B N 1
ATOM 3015 C CA . ALA B 2 188 ? 24.027 75.418 5.457 1.00 10.46 185 ALA B CA 1
ATOM 3016 C C . ALA B 2 188 ? 24.894 74.288 5.999 1.00 10.61 185 ALA B C 1
ATOM 3017 O O . ALA B 2 188 ? 25.269 73.409 5.223 1.00 12.33 185 ALA B O 1
ATOM 3019 N N . PRO B 2 189 ? 25.260 74.311 7.289 1.00 9.49 186 PRO B N 1
ATOM 3020 C CA . PRO B 2 189 ? 26.185 73.277 7.775 1.00 10.30 186 PRO B CA 1
ATOM 3021 C C . PRO B 2 189 ? 25.507 71.992 8.223 1.00 10.03 186 PRO B C 1
ATOM 3022 O O . PRO B 2 189 ? 26.214 71.051 8.572 1.00 12.56 186 PRO B O 1
ATOM 3034 N N . VAL B 2 191 ? 23.768 69.548 6.848 1.00 7.67 188 VAL B N 1
ATOM 3035 C CA . VAL B 2 191 ? 23.737 68.362 6.004 1.00 7.91 188 VAL B CA 1
ATOM 3036 C C . VAL B 2 191 ? 22.322 67.855 5.756 1.00 7.82 188 VAL B C 1
ATOM 3037 O O . VAL B 2 191 ? 22.045 66.643 5.770 1.00 7.79 188 VAL B O 1
ATOM 3041 N N . LEU B 2 192 ? 21.406 68.783 5.507 1.00 8.73 189 LEU B N 1
ATOM 3042 C CA A LEU B 2 192 ? 20.110 68.504 4.911 0.50 9.39 189 LEU B CA 1
ATOM 3043 C CA B LEU B 2 192 ? 20.105 68.310 5.018 0.50 8.49 189 LEU B CA 1
ATOM 3044 C C . LEU B 2 192 ? 20.308 67.709 3.631 1.00 8.39 189 LEU B C 1
ATOM 3045 O O . LEU B 2 192 ? 21.346 67.870 2.966 1.00 9.21 189 LEU B O 1
ATOM 3054 N N . HIS B 2 193 ? 19.335 66.912 3.214 1.00 8.80 190 HIS B N 1
ATOM 3055 C CA . HIS B 2 193 ? 19.366 66.403 1.865 1.00 9.02 190 HIS B CA 1
ATOM 3056 C C . HIS B 2 193 ? 19.185 67.607 0.933 1.00 9.07 190 HIS B C 1
ATOM 3057 O O . HIS B 2 193 ? 18.378 68.485 1.210 1.00 9.28 190 HIS B O 1
ATOM 3064 N N . PRO B 2 194 ? 19.950 67.700 -0.178 1.00 9.78 191 PRO B N 1
ATOM 3065 C CA . PRO B 2 194 ? 19.792 68.860 -1.071 1.00 10.35 191 PRO B CA 1
ATOM 3066 C C . PRO B 2 194 ? 18.328 69.151 -1.449 1.00 10.02 191 PRO B C 1
ATOM 3067 O O . PRO B 2 194 ? 17.920 70.312 -1.565 1.00 10.85 191 PRO B O 1
ATOM 3071 N N . GLN B 2 195 ? 17.520 68.115 -1.604 1.00 9.14 192 GLN B N 1
ATOM 3072 C CA . GLN B 2 195 ? 16.143 68.312 -2.019 1.00 10.08 192 GLN B CA 1
ATOM 3073 C C . GLN B 2 195 ? 15.269 68.815 -0.881 1.00 10.40 192 GLN B C 1
ATOM 3074 O O . GLN B 2 195 ? 14.206 69.351 -1.155 1.00 12.64 192 GLN B O 1
ATOM 3080 N N . GLN B 2 196 ? 15.719 68.719 0.367 1.00 10.29 193 GLN B N 1
ATOM 3081 C CA . GLN B 2 196 ? 14.970 69.290 1.489 1.00 11.19 193 GLN B CA 1
ATOM 3082 C C . GLN B 2 196 ? 15.079 70.793 1.593 1.00 13.40 193 GLN B C 1
ATOM 3083 O O . GLN B 2 196 ? 14.325 71.419 2.372 1.00 15.46 193 GLN B O 1
ATOM 3089 N N A LEU B 2 197 ? 16.035 71.363 0.858 0.50 14.82 194 LEU B N 1
ATOM 3090 N N B LEU B 2 197 ? 16.031 71.370 0.864 0.50 13.87 194 LEU B N 1
ATOM 3091 C CA A LEU B 2 197 ? 16.385 72.785 0.883 0.50 15.90 194 LEU B CA 1
ATOM 3092 C CA B LEU B 2 197 ? 16.292 72.814 0.874 0.50 14.16 194 LEU B CA 1
ATOM 3093 C C A LEU B 2 197 ? 15.868 73.580 -0.307 0.50 16.53 194 LEU B C 1
ATOM 3094 C C B LEU B 2 197 ? 15.719 73.589 -0.299 0.50 15.52 194 LEU B C 1
ATOM 3095 O O A LEU B 2 197 ? 16.186 74.765 -0.428 0.50 15.95 194 LEU B O 1
ATOM 3096 O O B LEU B 2 197 ? 15.676 74.817 -0.283 0.50 14.54 194 LEU B O 1
ATOM 3105 N N . THR B 2 198 ? 15.290 72.877 -1.324 1.00 17.37 195 THR B N 1
ATOM 3106 C CA . THR B 2 198 ? 14.734 73.544 -2.505 1.00 18.06 195 THR B CA 1
ATOM 3107 C C . THR B 2 198 ? 13.514 74.491 -2.312 1.00 17.85 195 THR B C 1
ATOM 3108 O O . THR B 2 198 ? 13.376 75.448 -3.052 1.00 20.44 195 THR B O 1
ATOM 3112 N N . GLU B 2 199 ? 12.627 74.252 -1.351 0.50 18.41 196 GLU B N 1
ATOM 3113 C CA . GLU B 2 199 ? 11.488 75.167 -1.151 0.50 18.25 196 GLU B CA 1
ATOM 3114 C C . GLU B 2 199 ? 11.630 76.122 0.042 0.50 18.21 196 GLU B C 1
ATOM 3115 O O . GLU B 2 199 ? 10.816 77.031 0.227 0.50 18.17 196 GLU B O 1
ATOM 3117 N N . LEU B 2 200 ? 12.685 75.929 0.822 0.50 18.56 197 LEU B N 1
ATOM 3118 C CA . LEU B 2 200 ? 12.932 76.759 1.986 0.50 18.47 197 LEU B CA 1
ATOM 3119 C C . LEU B 2 200 ? 12.912 78.122 1.368 0.50 18.66 197 LEU B C 1
ATOM 3120 O O . LEU B 2 200 ? 12.561 79.131 1.982 0.50 19.16 197 LEU B O 1
ATOM 3125 N N . SER B 2 201 ? 13.290 78.118 0.104 0.50 19.30 198 SER B N 1
ATOM 3126 C CA . SER B 2 201 ? 13.294 79.320 -0.695 0.50 19.23 198 SER B CA 1
ATOM 3127 C C . SER B 2 201 ? 11.876 79.679 -1.150 0.50 19.17 198 SER B C 1
ATOM 3128 O O . SER B 2 201 ? 11.438 79.266 -2.222 0.50 20.10 198 SER B O 1
ATOM 3130 N N . GLY B 2 202 ? 11.211 80.512 -0.352 0.50 18.51 199 GLY B N 1
ATOM 3131 C CA . GLY B 2 202 ? 9.835 80.930 -0.579 0.50 18.22 199 GLY B CA 1
ATOM 3132 C C . GLY B 2 202 ? 8.957 80.870 0.664 0.50 18.11 199 GLY B C 1
ATOM 3133 O O . GLY B 2 202 ? 7.754 80.656 0.585 0.50 18.86 199 GLY B O 1
ATOM 3134 N N . PHE B 2 203 ? 9.548 81.121 1.822 0.50 18.83 200 PHE B N 1
ATOM 3135 C CA . PHE B 2 203 ? 8.749 81.253 3.041 0.50 18.62 200 PHE B CA 1
ATOM 3136 C C . PHE B 2 203 ? 8.751 82.692 3.552 0.50 18.82 200 PHE B C 1
ATOM 3137 O O . PHE B 2 203 ? 9.706 83.152 4.156 0.50 18.81 200 PHE B O 1
#

B-factor: mean 12.87, std 13.35, range [3.42, 136.43]